Protein AF-A0A8K0IF76-F1 (afdb_monomer_lite)

Radius of gyration: 36.73 Å; chains: 1; bounding box: 97×86×96 Å

Organism: Cocos nucifera (NCBI:txid13894)

Structure (mmCIF, N/CA/C/O backbone):
data_AF-A0A8K0IF76-F1
#
_entry.id   AF-A0A8K0IF76-F1
#
loop_
_atom_site.group_PDB
_atom_site.id
_atom_site.type_symbol
_atom_site.label_atom_id
_atom_site.label_alt_id
_atom_site.label_comp_id
_atom_site.label_asym_id
_atom_site.label_entity_id
_atom_site.label_seq_id
_atom_site.pdbx_PDB_ins_code
_atom_site.Cartn_x
_atom_site.Cartn_y
_atom_site.Cartn_z
_atom_site.occupancy
_atom_site.B_iso_or_equiv
_atom_site.auth_seq_id
_atom_site.auth_comp_id
_atom_site.auth_asym_id
_atom_site.auth_atom_id
_atom_site.pdbx_PDB_model_num
ATOM 1 N N . MET A 1 1 ? -13.497 29.999 12.216 1.00 54.06 1 MET A N 1
ATOM 2 C CA . MET A 1 1 ? -12.362 29.932 11.268 1.00 54.06 1 MET A CA 1
ATOM 3 C C . MET A 1 1 ? -11.123 29.520 12.057 1.00 54.06 1 MET A C 1
ATOM 5 O O . MET A 1 1 ? -10.893 30.104 13.110 1.00 54.06 1 MET A O 1
ATOM 9 N N . ASP A 1 2 ? -10.396 28.483 11.635 1.00 77.94 2 ASP A N 1
ATOM 10 C CA . ASP A 1 2 ? -9.191 28.004 12.335 1.00 77.94 2 ASP A CA 1
ATOM 11 C C . ASP A 1 2 ? -8.154 29.134 12.509 1.00 77.94 2 ASP A C 1
ATOM 13 O O . ASP A 1 2 ? -7.920 29.926 11.598 1.00 77.94 2 ASP A O 1
ATOM 17 N N . ALA A 1 3 ? -7.542 29.223 13.692 1.00 75.44 3 ALA A N 1
ATOM 18 C CA . ALA A 1 3 ? -6.563 30.255 14.029 1.00 75.44 3 ALA A CA 1
ATOM 19 C C . ALA A 1 3 ? -5.291 30.176 13.168 1.00 75.44 3 ALA A C 1
ATOM 21 O O . ALA A 1 3 ? -4.654 31.207 12.942 1.00 75.44 3 ALA A O 1
ATOM 22 N N . ALA A 1 4 ? -4.931 28.985 12.671 1.00 67.38 4 ALA A N 1
ATOM 23 C CA . ALA A 1 4 ? -3.825 28.841 11.725 1.00 67.38 4 ALA A CA 1
ATOM 24 C C . ALA A 1 4 ? -4.218 29.421 10.362 1.00 67.38 4 ALA A C 1
ATOM 26 O O . ALA A 1 4 ? -3.561 30.353 9.908 1.00 67.38 4 ALA A O 1
ATOM 27 N N . LYS A 1 5 ? -5.379 29.031 9.818 1.00 69.19 5 LYS A N 1
ATOM 28 C CA . LYS A 1 5 ? -5.941 29.635 8.594 1.00 69.19 5 LYS A CA 1
ATOM 29 C C . LYS A 1 5 ? -6.115 31.154 8.696 1.00 69.19 5 LYS A C 1
ATOM 31 O O . LYS A 1 5 ? -5.898 31.875 7.730 1.00 69.19 5 LYS A O 1
ATOM 36 N N . MET A 1 6 ? -6.451 31.675 9.878 1.00 83.69 6 MET A N 1
ATOM 37 C CA . MET A 1 6 ? -6.514 33.123 10.111 1.00 83.69 6 MET A CA 1
ATOM 38 C C . MET A 1 6 ? -5.147 33.799 10.141 1.00 83.69 6 MET A C 1
ATOM 40 O O . MET A 1 6 ? -5.032 34.960 9.754 1.00 83.69 6 MET A O 1
ATOM 44 N N . THR A 1 7 ? -4.120 33.099 10.608 1.00 82.62 7 THR A N 1
ATOM 45 C CA . THR A 1 7 ? -2.745 33.602 10.614 1.00 82.62 7 THR A CA 1
ATOM 46 C C . THR A 1 7 ? -2.154 33.559 9.208 1.00 82.62 7 THR A C 1
ATOM 48 O O . THR A 1 7 ? -1.546 34.538 8.791 1.00 82.62 7 THR A O 1
ATOM 51 N N . GLU A 1 8 ? -2.413 32.494 8.450 1.00 82.25 8 GLU A N 1
ATOM 52 C CA . GLU A 1 8 ? -2.075 32.373 7.027 1.00 82.25 8 GLU A CA 1
ATOM 53 C C . GLU A 1 8 ? -2.768 33.451 6.196 1.00 82.25 8 GLU A C 1
ATOM 55 O O . GLU A 1 8 ? -2.099 34.159 5.449 1.00 82.25 8 GLU A O 1
ATOM 60 N N . LEU A 1 9 ? -4.072 33.676 6.400 1.00 83.56 9 LEU A N 1
ATOM 61 C CA . LEU A 1 9 ? -4.787 34.756 5.720 1.00 83.56 9 LEU A CA 1
ATOM 62 C C . LEU A 1 9 ? -4.212 36.130 6.086 1.00 83.56 9 LEU A C 1
ATOM 64 O O . LEU A 1 9 ? -4.034 36.971 5.210 1.00 83.56 9 LEU A O 1
ATOM 68 N N . LYS A 1 10 ? -3.877 36.372 7.361 1.00 86.81 10 LYS A N 1
ATOM 69 C CA . LYS A 1 10 ? -3.214 37.621 7.776 1.00 86.81 10 LYS A CA 1
ATOM 70 C C . LYS A 1 10 ? -1.850 37.783 7.108 1.00 86.81 10 LYS A C 1
ATOM 72 O O . LYS A 1 10 ? -1.533 38.882 6.662 1.00 86.81 10 LYS A O 1
ATOM 77 N N . LEU A 1 11 ? -1.061 36.713 7.020 1.00 88.88 11 LEU A N 1
ATOM 78 C CA . LEU A 1 11 ? 0.252 36.730 6.381 1.00 88.88 11 LEU A CA 1
ATOM 79 C C . LEU A 1 11 ? 0.128 37.018 4.880 1.00 88.88 11 LEU A C 1
ATOM 81 O O . LEU A 1 11 ? 0.846 37.867 4.359 1.00 88.88 11 LEU A O 1
ATOM 85 N N . PHE A 1 12 ? -0.824 36.367 4.215 1.00 89.69 12 PHE A N 1
ATOM 86 C CA . PHE A 1 12 ? -1.136 36.569 2.805 1.00 89.69 12 PHE A CA 1
ATOM 87 C C . PHE A 1 12 ? -1.618 37.999 2.523 1.00 89.69 12 PHE A C 1
ATOM 89 O O . PHE A 1 12 ? -1.134 38.650 1.599 1.00 89.69 12 PHE A O 1
ATOM 96 N N . VAL A 1 13 ? -2.497 38.550 3.367 1.00 89.19 13 VAL A N 1
ATOM 97 C CA . VAL A 1 13 ? -2.946 39.948 3.262 1.00 89.19 13 VAL A CA 1
ATOM 98 C C . VAL A 1 13 ? -1.778 40.923 3.453 1.00 89.19 13 VAL A C 1
ATOM 100 O O . VAL A 1 13 ? -1.664 41.897 2.711 1.00 89.19 13 VAL A O 1
ATOM 103 N N . GLU A 1 14 ? -0.873 40.668 4.402 1.00 88.62 14 GLU A N 1
ATOM 104 C CA . GLU A 1 14 ? 0.339 41.479 4.582 1.00 88.62 14 GLU A CA 1
ATOM 105 C C . GLU A 1 14 ? 1.314 41.357 3.397 1.00 88.62 14 GLU A C 1
ATOM 107 O O . GLU A 1 14 ? 1.950 42.343 3.022 1.00 88.62 14 GLU A O 1
ATOM 112 N N . GLN A 1 15 ? 1.405 40.190 2.756 1.00 87.12 15 GLN A N 1
ATOM 113 C CA . GLN A 1 15 ? 2.168 40.013 1.517 1.00 87.12 15 GLN A CA 1
ATOM 114 C C . GLN A 1 15 ? 1.550 40.790 0.352 1.00 87.12 15 GLN A C 1
ATOM 116 O O . GLN A 1 15 ? 2.279 41.502 -0.335 1.00 87.12 15 GLN A O 1
ATOM 121 N N . CYS A 1 16 ? 0.225 40.753 0.185 1.00 84.31 16 CYS A N 1
ATOM 122 C CA . CYS A 1 16 ? -0.479 41.540 -0.832 1.00 84.31 16 CYS A CA 1
ATOM 123 C C . CYS A 1 16 ? -0.278 43.053 -0.629 1.00 84.31 16 CYS A C 1
ATOM 125 O O . CYS A 1 16 ? -0.124 43.792 -1.599 1.00 84.31 16 CYS A O 1
ATOM 127 N N . LYS A 1 17 ? -0.218 43.527 0.626 1.00 83.25 17 LYS A N 1
ATOM 128 C CA . LYS A 1 17 ? 0.098 44.935 0.937 1.00 83.25 17 LYS A CA 1
ATOM 129 C C . LYS A 1 17 ? 1.538 45.312 0.590 1.00 83.25 17 LYS A C 1
ATOM 131 O O . LYS A 1 17 ? 1.776 46.423 0.125 1.00 83.25 17 LYS A O 1
ATOM 136 N N . LYS A 1 18 ? 2.500 44.419 0.846 1.00 86.50 18 LYS A N 1
ATOM 137 C CA . LYS A 1 18 ? 3.929 44.658 0.576 1.00 86.50 18 LYS A CA 1
ATOM 138 C C . LYS A 1 18 ? 4.272 44.544 -0.906 1.00 86.50 18 LYS A C 1
ATOM 140 O O . LYS A 1 18 ? 5.117 45.293 -1.384 1.00 86.50 18 LYS A O 1
ATOM 145 N N . ASN A 1 19 ? 3.633 43.619 -1.616 1.00 86.94 19 ASN A N 1
ATOM 146 C CA . ASN A 1 19 ? 3.817 43.406 -3.043 1.00 86.94 19 ASN A CA 1
ATOM 147 C C . ASN A 1 19 ? 2.466 43.146 -3.735 1.00 86.94 19 ASN A C 1
ATOM 149 O O . ASN A 1 19 ? 2.052 41.992 -3.872 1.00 86.94 19 ASN A O 1
ATOM 153 N N . PRO A 1 20 ? 1.797 44.201 -4.228 1.00 84.50 20 PRO A N 1
ATOM 154 C CA . PRO A 1 20 ? 0.520 44.061 -4.921 1.00 84.50 20 PRO A CA 1
ATOM 155 C C . PRO A 1 20 ? 0.587 43.245 -6.217 1.00 84.50 20 PRO A C 1
ATOM 157 O O . PRO A 1 20 ? -0.452 42.788 -6.678 1.00 84.50 20 PRO A O 1
ATOM 160 N N . ALA A 1 21 ? 1.781 43.017 -6.784 1.00 85.38 21 ALA A N 1
ATOM 161 C CA . ALA A 1 21 ? 1.943 42.188 -7.978 1.00 85.38 21 ALA A CA 1
ATOM 162 C C . ALA A 1 21 ? 1.603 40.715 -7.750 1.00 85.38 21 ALA A C 1
ATOM 164 O O . ALA A 1 21 ? 1.304 40.011 -8.706 1.00 85.38 21 ALA A O 1
ATOM 165 N N . VAL A 1 22 ? 1.560 40.257 -6.496 1.00 86.56 22 VAL A N 1
ATOM 166 C CA . VAL A 1 22 ? 1.066 38.914 -6.171 1.00 86.56 22 VAL A CA 1
ATOM 167 C C . VAL A 1 22 ? -0.372 38.730 -6.671 1.00 86.56 22 VAL A C 1
ATOM 169 O O . VAL A 1 22 ? -0.692 37.675 -7.193 1.00 86.56 22 VAL A O 1
ATOM 172 N N . LEU A 1 23 ? -1.208 39.778 -6.631 1.00 85.00 23 LEU A N 1
ATOM 173 C CA . LEU A 1 23 ? -2.593 39.744 -7.127 1.00 85.00 23 LEU A CA 1
ATOM 174 C C . LEU A 1 23 ? -2.712 39.656 -8.661 1.00 85.00 23 LEU A C 1
ATOM 176 O O . LEU A 1 23 ? -3.817 39.456 -9.166 1.00 85.00 23 LEU A O 1
ATOM 180 N N . SER A 1 24 ? -1.605 39.806 -9.400 1.00 84.31 24 SER A N 1
ATOM 181 C CA . SER A 1 24 ? -1.579 39.585 -10.853 1.00 84.31 24 SER A CA 1
ATOM 182 C C . SER A 1 24 ? -1.475 38.104 -11.230 1.00 84.31 24 SER A C 1
ATOM 184 O O . SER A 1 24 ? -1.733 37.764 -12.383 1.00 84.31 24 SER A O 1
ATOM 186 N N . ASP A 1 25 ? -1.149 37.233 -10.264 1.00 82.81 25 ASP A N 1
ATOM 187 C CA . ASP A 1 25 ? -1.083 35.784 -10.449 1.00 82.81 25 ASP A CA 1
ATOM 188 C C . ASP A 1 25 ? -2.488 35.212 -10.754 1.00 82.81 25 ASP A C 1
ATOM 190 O O . ASP A 1 25 ? -3.421 35.415 -9.964 1.00 82.81 25 ASP A O 1
ATOM 194 N N . PRO A 1 26 ? -2.669 34.501 -11.885 1.00 79.50 26 PRO A N 1
ATOM 195 C CA . PRO A 1 26 ? -3.964 33.947 -12.278 1.00 79.50 26 PRO A CA 1
ATOM 196 C C . PRO A 1 26 ? -4.582 32.990 -11.248 1.00 79.50 26 PRO A C 1
ATOM 198 O O . PRO A 1 26 ? -5.808 32.963 -11.112 1.00 79.50 26 PRO A O 1
ATOM 201 N N . SER A 1 27 ? -3.763 32.265 -10.474 1.00 82.06 27 SER A N 1
ATOM 202 C CA . SER A 1 27 ? -4.220 31.274 -9.483 1.00 82.06 27 SER A CA 1
ATOM 203 C C . SER A 1 27 ? -4.995 31.883 -8.306 1.00 82.06 27 SER A C 1
ATOM 205 O O . SER A 1 27 ? -5.753 31.188 -7.629 1.00 82.06 27 SER A O 1
ATOM 207 N N . ILE A 1 28 ? -4.854 33.194 -8.077 1.00 86.31 28 ILE A N 1
ATOM 208 C CA . ILE A 1 28 ? -5.555 33.939 -7.019 1.00 86.31 28 ILE A CA 1
ATOM 209 C C . ILE A 1 28 ? -6.473 35.037 -7.575 1.00 86.31 28 ILE A C 1
ATOM 211 O O . ILE A 1 28 ? -6.912 35.923 -6.835 1.00 86.31 28 ILE A O 1
ATOM 215 N N . SER A 1 29 ? -6.806 34.966 -8.868 1.00 80.75 29 SER A N 1
ATOM 216 C CA . SER A 1 29 ? -7.706 35.907 -9.552 1.00 80.75 29 SER A CA 1
ATOM 217 C C . SER A 1 29 ? -9.078 36.023 -8.874 1.00 80.75 29 SER A C 1
ATOM 219 O O . SER A 1 29 ? -9.586 37.131 -8.728 1.00 80.75 29 SER A O 1
ATOM 221 N N . PHE A 1 30 ? -9.619 34.929 -8.322 1.00 86.38 30 PHE A N 1
ATOM 222 C CA . PHE A 1 30 ? -10.870 34.940 -7.548 1.00 86.38 30 PHE A CA 1
ATOM 223 C C . PHE A 1 30 ? -10.834 35.906 -6.348 1.00 86.38 30 PHE A C 1
ATOM 225 O O . PHE A 1 30 ? -11.846 36.512 -5.994 1.00 86.38 30 PHE A O 1
ATOM 232 N N . PHE A 1 31 ? -9.670 36.071 -5.706 1.00 87.44 31 PHE A N 1
ATOM 233 C CA . PHE A 1 31 ? -9.511 36.962 -4.557 1.00 87.44 31 PHE A CA 1
ATOM 234 C C . PHE A 1 31 ? -9.418 38.426 -4.995 1.00 87.44 31 PHE A C 1
ATOM 236 O O . PHE A 1 31 ? -9.974 39.305 -4.335 1.00 87.44 31 PHE A O 1
ATOM 243 N N . ARG A 1 32 ? -8.772 38.691 -6.136 1.00 88.00 32 ARG A N 1
ATOM 244 C CA . ARG A 1 32 ? -8.772 40.009 -6.784 1.00 88.00 32 ARG A CA 1
ATOM 245 C C . ARG A 1 32 ? -10.193 40.418 -7.187 1.00 88.00 32 ARG A C 1
ATOM 247 O O . ARG A 1 32 ? -10.639 41.495 -6.797 1.00 88.00 32 ARG A O 1
ATOM 254 N N . ASP A 1 33 ? -10.922 39.530 -7.857 1.00 84.12 33 ASP A N 1
ATOM 255 C CA . ASP A 1 33 ? -12.303 39.755 -8.297 1.00 84.12 33 ASP A CA 1
ATOM 256 C C . ASP A 1 33 ? -13.246 39.980 -7.105 1.00 84.12 33 ASP A C 1
ATOM 258 O O . ASP A 1 33 ? -14.112 40.856 -7.136 1.00 84.12 33 ASP A O 1
ATOM 262 N N . TYR A 1 34 ? -13.034 39.250 -6.004 1.00 87.94 34 TYR A N 1
ATOM 263 C CA . TYR A 1 34 ? -13.737 39.484 -4.745 1.00 87.94 34 TYR A CA 1
ATOM 264 C C . TYR A 1 34 ? -13.476 40.894 -4.192 1.00 87.94 34 TYR A C 1
ATOM 266 O O . TYR A 1 34 ? -14.428 41.599 -3.853 1.00 87.94 34 TYR A O 1
ATOM 274 N N . LEU A 1 35 ? -12.221 41.352 -4.142 1.00 86.44 35 LEU A N 1
ATOM 275 C CA . LEU A 1 35 ? -11.884 42.703 -3.672 1.00 86.44 35 LEU A CA 1
ATOM 276 C C . LEU A 1 35 ? -12.510 43.794 -4.557 1.00 86.44 35 LEU A C 1
ATOM 278 O O . LEU A 1 35 ? -13.055 44.769 -4.035 1.00 86.44 35 LEU A O 1
ATOM 282 N N . GLU A 1 36 ? -12.491 43.619 -5.878 1.00 84.19 36 GLU A N 1
ATOM 283 C CA . GLU A 1 36 ? -13.147 44.532 -6.822 1.00 84.19 36 GLU A CA 1
ATOM 284 C C . GLU A 1 36 ? -14.673 44.527 -6.672 1.00 84.19 36 GLU A C 1
ATOM 286 O O . GLU A 1 36 ? -15.298 45.588 -6.722 1.00 84.19 36 GLU A O 1
ATOM 291 N N . SER A 1 37 ? -15.282 43.364 -6.406 1.00 81.56 37 SER A N 1
ATOM 292 C CA . SER A 1 37 ? -16.726 43.251 -6.148 1.00 81.56 37 SER A CA 1
ATOM 293 C C . SER A 1 37 ? -17.169 44.030 -4.904 1.00 81.56 37 SER A C 1
ATOM 295 O O . SER A 1 37 ? -18.289 44.537 -4.855 1.00 81.56 37 SER A O 1
ATOM 297 N N . LEU A 1 38 ? -16.264 44.191 -3.933 1.00 84.81 38 LEU A N 1
ATOM 298 C CA . LEU A 1 38 ? -16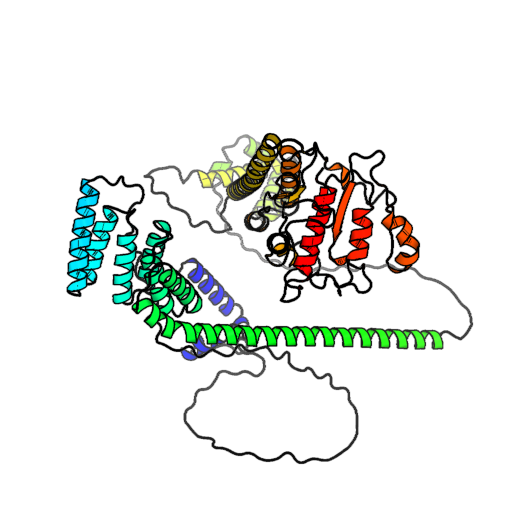.450 45.021 -2.743 1.00 84.81 38 LEU A CA 1
ATOM 299 C C . LEU A 1 38 ? -16.138 46.510 -2.988 1.00 84.81 38 LEU A C 1
ATOM 301 O O . LEU A 1 38 ? -16.197 47.315 -2.058 1.00 84.81 38 LEU A O 1
ATOM 305 N N . GLY A 1 39 ? -15.800 46.892 -4.223 1.00 82.12 39 GLY A N 1
ATOM 306 C CA . GLY A 1 39 ? -15.481 48.264 -4.618 1.00 82.12 39 GLY A CA 1
ATOM 307 C C . GLY A 1 39 ? -14.052 48.707 -4.287 1.00 82.12 39 GLY A C 1
ATOM 308 O O . GLY A 1 39 ? -13.774 49.910 -4.286 1.00 82.12 39 GLY A O 1
ATOM 309 N N . ALA A 1 40 ? -13.137 47.778 -3.985 1.00 81.31 40 ALA A N 1
ATOM 310 C CA . ALA A 1 40 ? -11.743 48.119 -3.717 1.00 81.31 40 ALA A CA 1
ATOM 311 C C . ALA A 1 40 ? -11.031 48.600 -4.994 1.00 81.31 40 ALA A C 1
ATOM 313 O O . ALA A 1 40 ? -11.170 48.016 -6.065 1.00 81.31 40 ALA A O 1
ATOM 314 N N . LYS A 1 41 ? -10.220 49.659 -4.876 1.00 84.06 41 LYS A N 1
ATOM 315 C CA . LYS A 1 41 ? -9.377 50.160 -5.974 1.00 84.06 41 LYS A CA 1
ATOM 316 C C . LYS A 1 41 ? -7.978 49.567 -5.861 1.00 84.06 41 LYS A C 1
ATOM 318 O O . LYS A 1 41 ? -7.223 49.946 -4.966 1.00 84.06 41 LYS A O 1
ATOM 323 N N . LEU A 1 42 ? -7.639 48.650 -6.763 1.00 83.50 42 LEU A N 1
ATOM 324 C CA . LEU A 1 42 ? -6.347 47.964 -6.771 1.00 83.50 42 LEU A CA 1
ATOM 325 C C . LEU A 1 42 ? -5.310 48.700 -7.645 1.00 83.50 42 LEU A C 1
ATOM 327 O O . LEU A 1 42 ? -5.679 49.306 -8.654 1.00 83.50 42 LEU A O 1
ATOM 331 N N . PRO A 1 43 ? -4.016 48.683 -7.271 1.00 81.62 43 PRO A N 1
ATOM 332 C CA . PRO A 1 43 ? -2.957 49.342 -8.033 1.00 81.62 43 PRO A CA 1
ATOM 333 C C . PRO A 1 43 ? -2.668 48.618 -9.364 1.00 81.62 43 PRO A C 1
ATOM 335 O O . PRO A 1 43 ? -2.857 47.408 -9.437 1.00 81.62 43 PRO A O 1
ATOM 338 N N . PRO A 1 44 ? -2.115 49.296 -10.393 1.00 79.75 44 PRO A N 1
ATOM 339 C CA . PRO A 1 44 ? -1.859 48.697 -11.712 1.00 79.75 44 PRO A CA 1
ATOM 340 C C . PRO A 1 44 ? -0.973 47.446 -11.692 1.00 79.75 44 PRO A C 1
ATOM 342 O O . PRO A 1 44 ? -1.111 46.579 -12.543 1.00 79.75 44 PRO A O 1
ATOM 345 N N . ALA A 1 45 ? -0.078 47.336 -10.706 1.00 80.12 45 ALA A N 1
ATOM 346 C CA . ALA A 1 45 ? 0.781 46.167 -10.535 1.00 80.12 45 ALA A CA 1
ATOM 347 C C . ALA A 1 45 ? -0.002 44.880 -10.218 1.00 80.12 45 ALA A C 1
ATOM 349 O O . ALA A 1 45 ? 0.532 43.802 -10.430 1.00 80.12 45 ALA A O 1
ATOM 350 N N . ALA A 1 46 ? -1.245 44.984 -9.733 1.00 79.06 46 ALA A N 1
ATOM 351 C CA . ALA A 1 46 ? -2.121 43.847 -9.448 1.00 79.06 46 ALA A CA 1
ATOM 352 C C . ALA A 1 46 ? -2.730 43.198 -10.708 1.00 79.06 46 ALA A C 1
ATOM 354 O O . ALA A 1 46 ? -3.477 42.232 -10.579 1.00 79.06 46 ALA A O 1
ATOM 355 N N . TYR A 1 47 ? -2.420 43.709 -11.905 1.00 80.88 47 TYR A N 1
ATOM 356 C CA . TYR A 1 47 ? -2.936 43.223 -13.185 1.00 80.88 47 TYR A CA 1
ATOM 357 C C . TYR A 1 47 ? -1.788 42.761 -14.085 1.00 80.88 47 TYR A C 1
ATOM 359 O O . TYR A 1 47 ? -0.707 43.360 -14.092 1.00 80.88 47 TYR A O 1
ATOM 367 N N . SER A 1 48 ? -2.023 41.709 -14.869 1.00 73.31 48 SER A N 1
ATOM 368 C CA . SER A 1 48 ? -1.067 41.266 -15.887 1.00 73.31 48 SER A CA 1
ATOM 369 C C . SER A 1 48 ? -1.001 42.273 -17.047 1.00 73.31 48 SER A C 1
ATOM 371 O O . SER A 1 48 ? -1.923 43.061 -17.260 1.00 73.31 48 SER A O 1
ATOM 373 N N . ARG A 1 49 ? 0.108 42.303 -17.806 1.00 58.00 49 ARG A N 1
ATOM 374 C CA . ARG A 1 49 ? 0.290 43.263 -18.918 1.00 58.00 49 ARG A CA 1
ATOM 375 C C . ARG A 1 49 ? -0.868 43.158 -19.924 1.00 58.00 49 ARG A C 1
ATOM 377 O O . ARG A 1 49 ? -0.935 42.190 -20.669 1.00 58.00 49 ARG A O 1
ATOM 384 N N . GLY A 1 50 ? -1.711 44.191 -19.977 1.00 57.06 50 GLY A N 1
ATOM 385 C CA . GLY A 1 50 ? -2.866 44.279 -20.881 1.00 57.06 50 GLY A CA 1
ATOM 386 C C . GLY A 1 50 ? -4.226 44.178 -20.183 1.00 57.06 50 GLY A C 1
ATOM 387 O O . GLY A 1 50 ? -5.233 44.524 -20.791 1.00 57.06 50 GLY A O 1
ATOM 388 N N . GLU A 1 51 ? -4.266 43.788 -18.908 1.00 56.25 51 GLU A N 1
ATOM 389 C CA . GLU A 1 51 ? -5.485 43.792 -18.097 1.00 56.25 51 GLU A CA 1
ATOM 390 C C . GLU A 1 51 ? -5.678 45.149 -17.400 1.00 56.25 51 GLU A C 1
ATOM 392 O O . GLU A 1 51 ? -4.726 45.827 -17.010 1.00 56.25 51 GLU A O 1
ATOM 397 N N . SER A 1 52 ? -6.928 45.588 -17.272 1.00 56.56 52 SER A N 1
ATOM 398 C CA . SER A 1 52 ? -7.313 46.822 -16.577 1.00 56.56 52 SER A CA 1
ATOM 399 C C . SER A 1 52 ? -8.569 46.577 -15.735 1.00 56.56 52 SER A C 1
ATOM 401 O O . SER A 1 52 ? -9.313 45.643 -16.043 1.00 56.56 52 SER A O 1
ATOM 403 N N . PRO A 1 53 ? -8.827 47.395 -14.691 1.00 56.16 53 PRO A N 1
ATOM 404 C CA . PRO A 1 53 ? -9.983 47.216 -13.817 1.00 56.16 53 PRO A CA 1
ATOM 405 C C . PRO A 1 53 ? -11.272 47.184 -14.643 1.00 56.16 53 PRO A C 1
ATOM 407 O O . PRO A 1 53 ? -11.509 48.096 -15.442 1.00 56.16 53 PRO A O 1
ATOM 410 N N . ARG A 1 54 ? -12.111 46.155 -14.467 1.00 54.97 54 ARG A N 1
ATOM 411 C CA . ARG A 1 54 ? -13.391 46.050 -15.185 1.00 54.97 54 ARG A CA 1
ATOM 412 C C . ARG A 1 54 ? -14.310 47.197 -14.757 1.00 54.97 54 ARG A C 1
ATOM 414 O O . ARG A 1 54 ? -14.955 47.142 -13.712 1.00 54.97 54 ARG A O 1
ATOM 421 N N . THR A 1 55 ? -14.409 48.242 -15.575 1.00 41.62 55 THR A N 1
ATOM 422 C CA . THR A 1 55 ? -15.433 49.279 -15.414 1.00 41.62 55 THR A CA 1
ATOM 423 C C . THR A 1 55 ? -16.788 48.679 -15.779 1.00 41.62 55 THR A C 1
ATOM 425 O O . THR A 1 55 ? -17.094 48.488 -16.954 1.00 41.62 55 THR A O 1
ATOM 428 N N . ARG A 1 56 ? -17.598 48.337 -14.772 1.00 32.59 56 ARG A N 1
ATOM 429 C CA . ARG A 1 56 ? -19.007 47.983 -14.968 1.00 32.59 56 ARG A CA 1
ATOM 430 C C . ARG A 1 56 ? -19.801 49.249 -15.285 1.00 32.59 56 ARG A C 1
ATOM 432 O O . ARG A 1 56 ? -20.180 49.961 -14.364 1.00 32.59 56 ARG A O 1
ATOM 439 N N . ASP A 1 57 ? -20.100 49.460 -16.561 1.00 29.94 57 ASP A N 1
ATOM 440 C CA . ASP A 1 57 ? -21.283 50.209 -16.982 1.00 29.94 57 ASP A CA 1
ATOM 441 C C . ASP A 1 57 ? -22.214 49.303 -17.800 1.00 29.94 57 ASP A C 1
ATOM 443 O O . ASP A 1 57 ? -21.809 48.314 -18.405 1.00 29.94 57 ASP A O 1
ATOM 447 N N . ALA A 1 58 ? -23.502 49.593 -17.671 1.00 31.62 58 ALA A N 1
ATOM 448 C CA . ALA A 1 58 ? -24.615 48.669 -17.806 1.00 31.62 58 ALA A CA 1
ATOM 449 C C . ALA A 1 58 ? -25.103 48.379 -19.243 1.00 31.62 58 ALA A C 1
ATOM 451 O O . ALA A 1 58 ? -24.937 49.193 -20.144 1.00 31.62 58 ALA A O 1
ATOM 452 N N . LYS A 1 59 ? -25.906 47.299 -19.320 1.00 28.41 59 LYS A N 1
ATOM 453 C CA . LYS A 1 59 ? -26.965 46.935 -20.294 1.00 28.41 59 LYS A CA 1
ATOM 454 C C . LYS A 1 59 ? -26.615 46.027 -21.487 1.00 28.41 59 LYS A C 1
ATOM 456 O O . LYS A 1 59 ? -25.780 46.338 -22.318 1.00 28.41 59 LYS A O 1
ATOM 461 N N . SER A 1 60 ? -27.398 44.938 -21.525 1.00 29.27 60 SER A N 1
ATOM 462 C CA . SER A 1 60 ? -27.957 44.153 -22.640 1.00 29.27 60 SER A CA 1
ATOM 463 C C . SER A 1 60 ? -27.496 44.449 -24.069 1.00 29.27 60 SER A C 1
ATOM 465 O O . SER A 1 60 ? -27.683 45.565 -24.530 1.00 29.27 60 SER A O 1
ATOM 467 N N . GLN A 1 61 ? -27.176 43.400 -24.838 1.00 24.97 61 GLN A N 1
ATOM 468 C CA . GLN A 1 61 ? -28.087 42.797 -25.835 1.00 24.97 61 GLN A CA 1
ATOM 469 C C . GLN A 1 61 ? -27.407 41.661 -26.626 1.00 24.97 61 GLN A C 1
ATOM 471 O O . GLN A 1 61 ? -26.251 41.778 -27.001 1.00 24.97 61 GLN A O 1
ATOM 476 N N . MET A 1 62 ? -28.183 40.589 -26.823 1.00 34.09 62 MET A N 1
ATOM 477 C CA . MET A 1 62 ? -28.365 39.751 -28.025 1.00 34.09 62 MET A CA 1
ATOM 478 C C . MET A 1 62 ? -27.258 39.670 -29.093 1.00 34.09 62 MET A C 1
ATOM 480 O O . MET A 1 62 ? -26.874 40.684 -29.660 1.00 34.09 62 MET A O 1
ATOM 484 N N . VAL A 1 63 ? -26.926 38.429 -29.463 1.00 27.38 63 VAL A N 1
ATOM 485 C CA . VAL A 1 63 ? -26.467 37.943 -30.786 1.00 27.38 63 VAL A CA 1
ATOM 486 C C . VAL A 1 63 ? -26.731 36.426 -30.741 1.00 27.38 63 VAL A C 1
ATOM 488 O O . VAL A 1 63 ? -26.200 35.771 -29.849 1.00 27.38 63 VAL A O 1
ATOM 491 N N . ASP A 1 64 ? -27.741 35.832 -31.384 1.00 26.61 64 ASP A N 1
ATOM 492 C CA . ASP A 1 64 ? -28.119 35.746 -32.808 1.00 26.61 64 ASP A CA 1
ATOM 493 C C . ASP A 1 64 ? -26.990 35.304 -33.751 1.00 26.61 64 ASP A C 1
ATOM 495 O O . ASP A 1 64 ? -25.892 35.859 -33.751 1.00 26.61 64 ASP A O 1
ATOM 499 N N . ASP A 1 65 ? -27.341 34.256 -34.501 1.00 32.66 65 ASP A N 1
ATOM 500 C CA . ASP A 1 65 ? -26.578 33.435 -35.437 1.00 32.66 65 ASP A CA 1
ATOM 501 C C . ASP A 1 65 ? -25.844 34.226 -36.528 1.00 32.66 65 ASP A C 1
ATOM 503 O O . ASP A 1 65 ? -26.328 35.271 -36.960 1.00 32.66 65 ASP A O 1
ATOM 507 N N . MET A 1 66 ? -24.745 33.660 -37.050 1.00 26.23 66 MET A N 1
ATOM 508 C CA . MET A 1 66 ? -24.534 33.479 -38.498 1.00 26.23 66 MET A CA 1
ATOM 509 C C . MET A 1 66 ? -23.220 32.739 -38.804 1.00 26.23 66 MET A C 1
ATOM 511 O O . MET A 1 66 ? -22.133 33.171 -38.420 1.00 26.23 66 MET A O 1
ATOM 515 N N . ASP A 1 67 ? -23.375 31.626 -39.523 1.00 32.66 67 ASP A N 1
ATOM 516 C CA . ASP A 1 67 ? -22.392 31.022 -40.425 1.00 32.66 67 ASP A CA 1
ATOM 517 C C . ASP A 1 67 ? -21.912 32.034 -41.485 1.00 32.66 67 ASP A C 1
ATOM 519 O O . ASP A 1 67 ? -22.708 32.866 -41.910 1.00 32.66 67 ASP A O 1
ATOM 523 N N . GLU A 1 68 ? -20.662 31.918 -41.957 1.00 29.44 68 GLU A N 1
ATOM 524 C CA . GLU A 1 68 ? -20.297 32.031 -43.387 1.00 29.44 68 GLU A CA 1
ATOM 525 C C . GLU A 1 68 ? -18.793 31.750 -43.619 1.00 29.44 68 GLU A C 1
ATOM 527 O O . GLU A 1 68 ? -17.906 32.471 -43.164 1.00 29.44 68 GLU A O 1
ATOM 532 N N . ASP A 1 69 ? -18.558 30.636 -44.312 1.00 28.94 69 ASP A N 1
ATOM 533 C CA . ASP A 1 69 ? -17.699 30.452 -45.485 1.00 28.94 69 ASP A CA 1
ATOM 534 C C . ASP A 1 69 ? -16.216 30.874 -45.480 1.00 28.94 69 ASP A C 1
ATOM 536 O O . ASP A 1 69 ? -15.805 32.032 -45.548 1.00 28.94 69 ASP A O 1
ATOM 540 N N . LEU A 1 70 ? -15.406 29.815 -45.540 1.00 30.30 70 LEU A N 1
ATOM 541 C CA . LEU A 1 70 ? -14.036 29.766 -46.024 1.00 30.30 70 LEU A CA 1
ATOM 542 C C . LEU A 1 70 ? -14.026 29.893 -47.551 1.00 30.30 70 LEU A C 1
ATOM 544 O O . LEU A 1 70 ? -14.575 29.028 -48.228 1.00 30.30 70 LEU A O 1
ATOM 548 N N . ASP A 1 71 ? -13.290 30.870 -48.076 1.00 29.58 71 ASP A N 1
ATOM 549 C CA . ASP A 1 71 ? -12.807 30.838 -49.456 1.00 29.58 71 ASP A CA 1
ATOM 550 C C . ASP A 1 71 ? -11.317 31.181 -49.541 1.00 29.58 71 ASP A C 1
ATOM 552 O O . ASP A 1 71 ? -10.748 31.908 -48.723 1.00 29.58 71 ASP A O 1
ATOM 556 N N . ALA A 1 72 ? -10.696 30.548 -50.530 1.00 32.47 72 ALA A N 1
ATOM 557 C CA . ALA A 1 72 ? -9.269 30.365 -50.714 1.00 32.47 72 ALA A CA 1
ATOM 558 C C . ALA A 1 72 ? -8.592 31.450 -51.579 1.00 32.47 72 ALA A C 1
ATOM 560 O O . ALA A 1 72 ? -9.241 32.232 -52.267 1.00 32.47 72 ALA A O 1
ATOM 561 N N . ASP A 1 73 ? -7.256 31.349 -51.584 1.00 27.73 73 ASP A N 1
ATOM 562 C CA . ASP A 1 73 ? -6.256 31.887 -52.523 1.00 27.73 73 ASP A CA 1
ATOM 563 C C . ASP A 1 73 ? -5.719 33.317 -52.295 1.00 27.73 73 ASP A C 1
ATOM 565 O O . ASP A 1 73 ? -6.402 34.312 -52.501 1.00 27.73 73 ASP A O 1
ATOM 569 N N . ASP A 1 74 ? -4.423 33.432 -51.955 1.00 24.47 74 ASP A N 1
ATOM 570 C CA . ASP A 1 74 ? -3.374 33.754 -52.946 1.00 24.47 74 ASP A CA 1
ATOM 571 C C . ASP A 1 74 ? -1.946 33.713 -52.340 1.00 24.47 74 ASP A C 1
ATOM 573 O O . ASP A 1 74 ? -1.687 34.009 -51.172 1.00 24.47 74 ASP A O 1
ATOM 577 N N . PHE A 1 75 ? -1.004 33.316 -53.190 1.00 28.91 75 PHE A N 1
ATOM 578 C CA . PHE A 1 75 ? 0.437 33.167 -53.022 1.00 28.91 75 PHE A CA 1
ATOM 579 C C . PHE A 1 75 ? 1.162 34.530 -52.922 1.00 28.91 75 PHE A C 1
ATOM 581 O O . PHE A 1 75 ? 0.939 35.414 -53.741 1.00 28.91 75 PHE A O 1
ATOM 588 N N . SER A 1 76 ? 2.171 34.670 -52.047 1.00 24.59 76 SER A N 1
ATOM 589 C CA . SER A 1 76 ? 3.555 35.031 -52.450 1.00 24.59 76 SER A CA 1
ATOM 590 C C . SER A 1 76 ? 4.487 35.431 -51.286 1.00 24.59 76 SER A C 1
ATOM 592 O O . SER A 1 76 ? 4.277 36.377 -50.540 1.00 24.59 76 SER A O 1
ATOM 594 N N . THR A 1 77 ? 5.596 34.691 -51.202 1.00 26.88 77 THR A N 1
ATOM 595 C CA . THR A 1 77 ? 6.975 35.099 -50.859 1.00 26.88 77 THR A CA 1
ATOM 596 C C . THR A 1 77 ? 7.230 36.336 -49.975 1.00 26.88 77 THR A C 1
ATOM 598 O O . THR A 1 77 ? 7.203 37.464 -50.460 1.00 26.88 77 THR A O 1
ATOM 601 N N . LYS A 1 78 ? 7.800 36.120 -48.781 1.00 26.58 78 LYS A N 1
ATOM 602 C CA . LYS A 1 78 ? 9.224 36.379 -48.446 1.00 26.58 78 LYS A CA 1
ATOM 603 C C . LYS A 1 78 ? 9.447 36.178 -46.949 1.00 26.58 78 LYS A C 1
ATOM 605 O O . LYS A 1 78 ? 8.688 36.664 -46.123 1.00 26.58 78 LYS A O 1
ATOM 610 N N . GLY A 1 79 ? 10.518 35.462 -46.621 1.00 28.30 79 GLY A N 1
ATOM 611 C CA . GLY A 1 79 ? 10.858 35.113 -45.253 1.00 28.30 79 GLY A CA 1
ATOM 612 C C . GLY A 1 79 ? 11.137 36.311 -44.350 1.00 28.30 79 GLY A C 1
ATOM 613 O O . GLY A 1 79 ? 11.858 37.237 -44.708 1.00 28.30 79 GLY A O 1
ATOM 614 N N . SER A 1 80 ? 10.673 36.192 -43.115 1.00 25.72 80 SER A N 1
ATOM 615 C CA . SER A 1 80 ? 11.547 36.323 -41.959 1.00 25.72 80 SER A CA 1
ATOM 616 C C . SER A 1 80 ? 11.065 35.312 -40.926 1.00 25.72 80 SER A C 1
ATOM 618 O O . SER A 1 80 ? 9.864 35.154 -40.735 1.00 25.72 80 SER A O 1
ATOM 620 N N . ALA A 1 81 ? 11.996 34.562 -40.342 1.00 31.12 81 ALA A N 1
ATOM 621 C CA . ALA A 1 81 ? 11.703 33.640 -39.260 1.00 31.12 81 ALA A CA 1
ATOM 622 C C . ALA A 1 81 ? 11.331 34.467 -38.023 1.00 31.12 81 ALA A C 1
ATOM 624 O O . ALA A 1 81 ? 12.202 34.895 -37.266 1.00 31.12 81 ALA A O 1
ATOM 625 N N . SER A 1 82 ? 10.041 34.747 -37.865 1.00 26.22 82 SER A N 1
ATOM 626 C CA . SER A 1 82 ? 9.461 35.154 -36.596 1.00 26.22 82 SER A CA 1
ATOM 627 C C . SER A 1 82 ? 9.372 33.914 -35.720 1.00 26.22 82 SER A C 1
ATOM 629 O O . SER A 1 82 ? 8.747 32.924 -36.086 1.00 26.22 82 SER A O 1
ATOM 631 N N . VAL A 1 83 ? 10.051 33.964 -34.579 1.00 28.39 83 VAL A N 1
ATOM 632 C CA . VAL A 1 83 ? 9.870 33.020 -33.481 1.00 28.39 83 VAL A CA 1
ATOM 633 C C . VAL A 1 83 ? 8.402 33.092 -33.071 1.00 28.39 83 VAL A C 1
ATOM 635 O O . VAL A 1 83 ? 7.974 34.076 -32.470 1.00 28.39 83 VAL A O 1
ATOM 638 N N . GLU A 1 84 ? 7.629 32.080 -33.444 1.00 27.53 84 GLU A N 1
ATOM 639 C CA . GLU A 1 84 ? 6.293 31.855 -32.914 1.00 27.53 84 GLU A CA 1
ATOM 640 C C . GLU A 1 84 ? 6.447 31.489 -31.433 1.00 27.53 84 GLU A C 1
ATOM 642 O O . GLU A 1 84 ? 6.834 30.380 -31.066 1.00 27.53 84 GLU A O 1
ATOM 647 N N . HIS A 1 85 ? 6.214 32.466 -30.558 1.00 33.94 85 HIS A N 1
ATOM 648 C CA . HIS A 1 85 ? 5.830 32.183 -29.182 1.00 33.94 85 HIS A CA 1
ATOM 649 C C . HIS A 1 85 ? 4.379 31.695 -29.216 1.00 33.94 85 HIS A C 1
ATOM 651 O O . HIS A 1 85 ? 3.455 32.479 -29.014 1.00 33.94 85 HIS A O 1
ATOM 657 N N . GLU A 1 86 ? 4.184 30.414 -29.524 1.00 39.16 86 GLU A N 1
ATOM 658 C CA . GLU A 1 86 ? 2.895 29.757 -29.310 1.00 39.16 86 GLU A CA 1
ATOM 659 C C . GLU A 1 86 ? 2.694 29.517 -27.813 1.00 39.16 86 GLU A C 1
ATOM 661 O O . GLU A 1 86 ? 3.582 29.019 -27.111 1.00 39.16 86 GLU A O 1
ATOM 666 N N . SER A 1 87 ? 1.528 29.950 -27.344 1.00 39.88 87 SER A N 1
ATOM 667 C CA . SER A 1 87 ? 1.055 29.915 -25.971 1.00 39.88 87 SER A CA 1
ATOM 668 C C . SER A 1 87 ? 1.115 28.510 -25.381 1.00 39.88 87 SER A C 1
ATOM 670 O O . SER A 1 87 ? 0.798 27.503 -26.012 1.00 39.88 87 SER A O 1
ATOM 672 N N . ASP A 1 88 ? 1.530 28.458 -24.122 1.00 43.47 88 ASP A N 1
ATOM 673 C CA . ASP A 1 88 ? 1.427 27.282 -23.276 1.00 43.47 88 ASP A CA 1
ATOM 674 C C . ASP A 1 88 ? -0.056 27.136 -22.895 1.00 43.47 88 ASP A C 1
ATOM 676 O O . ASP A 1 88 ? -0.463 27.583 -21.829 1.00 43.47 88 ASP A O 1
ATOM 680 N N . ASP A 1 89 ? -0.883 26.613 -23.807 1.00 48.84 89 ASP A N 1
ATOM 681 C CA . ASP A 1 89 ? -2.324 26.441 -23.582 1.00 48.84 89 ASP A CA 1
ATOM 682 C C . ASP A 1 89 ? -2.535 25.551 -22.350 1.00 48.84 89 ASP A C 1
ATOM 684 O O . ASP A 1 89 ? -2.341 24.329 -22.369 1.00 48.84 89 ASP A O 1
ATOM 688 N N . GLU A 1 90 ? -2.847 26.190 -21.225 1.00 58.97 90 GLU A N 1
ATOM 689 C CA . GLU A 1 90 ? -3.125 25.530 -19.964 1.00 58.97 90 GLU A CA 1
ATOM 690 C C . GLU A 1 90 ? -4.395 24.685 -20.118 1.00 58.97 90 GLU A C 1
ATOM 692 O O . GLU A 1 90 ? -5.380 25.126 -20.708 1.00 58.97 90 GLU A O 1
ATOM 697 N N . ILE A 1 91 ? -4.375 23.439 -19.630 1.00 61.31 91 ILE A N 1
ATOM 698 C CA . ILE A 1 91 ? -5.579 22.605 -19.646 1.00 61.31 91 ILE A CA 1
ATOM 699 C C . ILE A 1 91 ? -6.496 23.180 -18.570 1.00 61.31 91 ILE A C 1
ATOM 701 O O . ILE A 1 91 ? -6.328 22.877 -17.393 1.00 61.31 91 ILE A O 1
ATOM 705 N N . VAL A 1 92 ? -7.431 24.035 -18.975 1.00 63.38 92 VAL A N 1
ATOM 706 C CA . VAL A 1 92 ? -8.445 24.588 -18.079 1.00 63.38 92 VAL A CA 1
ATOM 707 C C . VAL A 1 92 ? -9.453 23.481 -17.764 1.00 63.38 92 VAL A C 1
ATOM 709 O O . VAL A 1 92 ? -10.130 22.954 -18.655 1.00 63.38 92 VAL A O 1
ATOM 712 N N . GLU A 1 93 ? -9.509 23.083 -16.494 1.00 65.50 93 GLU A N 1
ATOM 713 C CA . GLU A 1 93 ? -10.546 22.187 -15.982 1.00 65.50 93 GLU A CA 1
ATOM 714 C C . GLU A 1 93 ? -11.892 22.905 -16.037 1.00 65.50 93 GLU A C 1
ATOM 716 O O . GLU A 1 93 ? -12.058 23.983 -15.477 1.00 65.50 93 GLU A O 1
ATOM 721 N N . SER A 1 94 ? -12.825 22.352 -16.808 1.00 70.25 94 SER A N 1
ATOM 722 C CA . SER A 1 94 ? -14.174 22.882 -16.938 1.00 70.25 94 SER A CA 1
ATOM 723 C C . SER A 1 94 ? -14.965 22.477 -15.709 1.00 70.25 94 SER A C 1
ATOM 725 O O . SER A 1 94 ? -14.959 21.297 -15.361 1.00 70.25 94 SER A O 1
ATOM 727 N N . ASP A 1 95 ? -15.698 23.411 -15.115 1.00 71.38 95 ASP A N 1
ATOM 728 C CA . ASP A 1 95 ? -16.599 23.095 -14.012 1.00 71.38 95 ASP A CA 1
ATOM 729 C C . ASP A 1 95 ? -17.576 21.975 -14.418 1.00 71.38 95 ASP A C 1
ATOM 731 O O . ASP A 1 95 ? -18.220 22.030 -15.470 1.00 71.38 95 ASP A O 1
ATOM 735 N N . ILE A 1 96 ? -17.659 20.926 -13.595 1.00 81.81 96 ILE A N 1
ATOM 736 C CA . ILE A 1 96 ? -18.603 19.823 -13.795 1.00 81.81 96 ILE A CA 1
ATOM 737 C C . ILE A 1 96 ? -19.953 20.233 -13.215 1.00 81.81 96 ILE A C 1
ATOM 739 O O . ILE A 1 96 ? -20.064 20.528 -12.025 1.00 81.81 96 ILE A O 1
ATOM 743 N N . GLU A 1 97 ? -21.004 20.162 -14.024 1.00 82.25 97 GLU A N 1
ATOM 744 C CA . GLU A 1 97 ? -22.374 20.326 -13.542 1.00 82.25 97 GLU A CA 1
ATOM 745 C C . GLU A 1 97 ? -22.872 19.036 -12.870 1.00 82.25 97 GLU A C 1
ATOM 747 O O . GLU A 1 97 ? -23.228 18.044 -13.522 1.00 82.25 97 GLU A O 1
ATOM 752 N N . LEU A 1 98 ? -22.889 19.052 -11.538 1.00 86.31 98 LEU A N 1
ATOM 753 C CA . LEU A 1 98 ? -23.413 17.972 -10.702 1.00 86.31 98 LEU A CA 1
ATOM 754 C C . LEU A 1 98 ? -24.885 18.231 -10.355 1.00 86.31 98 LEU A C 1
ATOM 756 O O . LEU A 1 98 ? -25.311 19.367 -10.166 1.00 86.31 98 LEU A O 1
ATOM 760 N N . GLU A 1 99 ? -25.675 17.166 -10.298 1.00 80.69 99 GLU A N 1
ATOM 761 C CA . GLU A 1 99 ? -27.115 17.209 -10.049 1.00 80.69 99 GLU A CA 1
ATOM 762 C C . GLU A 1 99 ? -27.445 17.130 -8.552 1.00 80.69 99 GLU A C 1
ATOM 764 O O . GLU A 1 99 ? -26.770 16.456 -7.779 1.00 80.69 99 GLU A O 1
ATOM 769 N N . GLY A 1 100 ? -28.553 17.746 -8.142 1.00 75.06 100 GLY A N 1
ATOM 770 C CA . GLY A 1 100 ? -29.081 17.635 -6.780 1.00 75.06 100 GLY A CA 1
ATOM 771 C C . GLY A 1 100 ? -28.649 18.761 -5.840 1.00 75.06 100 GLY A C 1
ATOM 772 O O . GLY A 1 100 ? -27.608 19.389 -5.999 1.00 75.06 100 GLY A O 1
ATOM 773 N N . GLU A 1 101 ? -29.498 19.034 -4.850 1.00 79.50 101 GLU A N 1
ATOM 774 C CA . GLU A 1 101 ? -29.242 20.058 -3.837 1.00 79.50 101 GLU A CA 1
ATOM 775 C C . GLU A 1 101 ? -28.263 19.532 -2.783 1.00 79.50 101 GLU A C 1
ATOM 777 O O . GLU A 1 101 ? -28.524 18.517 -2.128 1.00 79.50 101 GLU A O 1
ATOM 782 N N . THR A 1 102 ? -27.155 20.245 -2.593 1.00 89.69 102 THR A N 1
ATOM 783 C CA . THR A 1 102 ? -26.269 20.060 -1.444 1.00 89.69 102 THR A CA 1
ATOM 784 C C . THR A 1 102 ? -26.755 20.897 -0.262 1.00 89.69 102 THR A C 1
ATOM 786 O O . THR A 1 102 ? -27.497 21.872 -0.393 1.00 89.69 102 THR A O 1
ATOM 789 N N . VAL A 1 103 ? -26.367 20.479 0.933 1.00 93.12 103 VAL A N 1
ATOM 790 C CA . VAL A 1 103 ? -26.670 21.125 2.202 1.00 93.12 103 VAL A CA 1
ATOM 791 C C . VAL A 1 103 ? -25.390 21.757 2.716 1.00 93.12 103 VAL A C 1
ATOM 793 O O . VAL A 1 103 ? -24.339 21.115 2.746 1.00 93.12 103 VAL A O 1
ATOM 796 N N . GLU A 1 104 ? -25.496 23.004 3.164 1.00 90.81 104 GLU A N 1
ATOM 797 C CA . GLU A 1 104 ? -24.381 23.694 3.801 1.00 90.81 104 GLU A CA 1
ATOM 798 C C . GLU A 1 104 ? -23.886 22.921 5.037 1.00 90.81 104 GLU A C 1
ATOM 800 O O . GLU A 1 104 ? -24.701 22.451 5.841 1.00 90.81 104 GLU A O 1
ATOM 805 N N . PRO A 1 105 ? -22.564 22.794 5.233 1.00 92.31 105 PRO A N 1
ATOM 806 C CA . PRO A 1 105 ? -22.024 22.102 6.393 1.00 92.31 105 PRO A CA 1
ATOM 807 C C . PRO A 1 105 ? -22.454 22.780 7.703 1.00 92.31 105 PRO A C 1
ATOM 809 O O . PRO A 1 105 ? -22.249 23.984 7.886 1.00 92.31 105 PRO A O 1
ATOM 812 N N . ASP A 1 106 ? -22.988 22.013 8.661 1.00 93.69 106 ASP A N 1
ATOM 813 C CA . ASP A 1 106 ? -23.272 22.549 9.993 1.00 93.69 106 ASP A CA 1
ATOM 814 C C . ASP A 1 106 ? -21.971 22.878 10.739 1.00 93.69 106 ASP A C 1
ATOM 816 O O . ASP A 1 106 ? -20.993 22.124 10.716 1.00 93.69 106 ASP A O 1
ATOM 820 N N . ASN A 1 107 ? -21.971 24.031 11.410 1.00 90.94 107 ASN A N 1
ATOM 821 C CA . ASN A 1 107 ? -20.825 24.573 12.146 1.00 90.94 107 ASN A CA 1
ATOM 822 C C . ASN A 1 107 ? -21.079 24.620 13.663 1.00 90.94 107 ASN A C 1
ATOM 824 O O . ASN A 1 107 ? -20.448 25.402 14.379 1.00 90.94 107 ASN A O 1
ATOM 828 N N . ASP A 1 108 ? -22.008 23.796 14.151 1.00 87.44 108 ASP A N 1
ATOM 829 C CA . ASP A 1 108 ? -22.322 23.691 15.573 1.00 87.44 108 ASP A CA 1
ATOM 830 C C . ASP A 1 108 ? -21.136 23.094 16.361 1.00 87.44 108 ASP A C 1
ATOM 832 O O . ASP A 1 108 ? -20.359 22.295 15.817 1.00 87.44 108 ASP A O 1
ATOM 836 N N . PRO A 1 109 ? -20.978 23.443 17.654 1.00 88.81 109 PRO A N 1
ATOM 837 C CA . PRO A 1 109 ? -20.021 22.776 18.528 1.00 88.81 109 PRO A CA 1
ATOM 838 C C . PRO A 1 109 ? -20.217 21.250 18.515 1.00 88.81 109 PRO A C 1
ATOM 840 O O . PRO A 1 109 ? -21.360 20.793 18.453 1.00 88.81 109 PRO A O 1
ATOM 843 N N . PRO A 1 110 ? -19.137 20.449 18.613 1.00 88.88 110 PRO A N 1
ATOM 844 C CA . PRO A 1 110 ? -19.256 18.997 18.661 1.00 88.88 110 PRO A CA 1
ATOM 845 C C . PRO A 1 110 ? -20.218 18.536 19.761 1.00 88.88 110 PRO A C 1
ATOM 847 O O . PRO A 1 110 ? -20.131 18.986 20.908 1.00 88.88 110 PRO A O 1
ATOM 850 N N . GLN A 1 111 ? -21.127 17.630 19.407 1.00 92.31 111 GLN A N 1
ATOM 851 C CA . GLN A 1 111 ? -22.087 17.059 20.340 1.00 92.31 111 GLN A CA 1
ATOM 852 C C . GLN A 1 111 ? -21.398 16.199 21.412 1.00 92.31 111 GLN A C 1
ATOM 854 O O . GLN A 1 111 ? -20.277 15.721 21.237 1.00 92.31 111 GLN A O 1
ATOM 859 N N . LYS A 1 112 ? -22.071 15.982 22.547 1.00 94.94 112 LYS A N 1
ATOM 860 C CA . LYS A 1 112 ? -21.537 15.147 23.633 1.00 94.94 112 LYS A CA 1
ATOM 861 C C . LYS A 1 112 ? -21.467 13.681 23.187 1.00 94.94 112 LYS A C 1
ATOM 863 O O . LYS A 1 112 ? -22.474 13.128 22.739 1.00 94.94 112 LYS A O 1
ATOM 868 N N . MET A 1 113 ? -20.297 13.059 23.347 1.00 93.44 113 MET A N 1
ATOM 869 C CA . MET A 1 113 ? -20.013 11.705 22.847 1.00 93.44 113 MET A CA 1
ATOM 870 C C . MET A 1 113 ? -19.917 10.626 23.932 1.00 93.44 113 MET A C 1
ATOM 872 O O . MET A 1 113 ? -19.693 9.478 23.584 1.00 93.44 113 MET A O 1
ATOM 876 N N . GLY A 1 114 ? -20.107 10.951 25.215 1.00 90.69 114 GLY A N 1
ATOM 877 C CA . GLY A 1 114 ? -19.863 9.997 26.308 1.00 90.69 114 GLY A CA 1
ATOM 878 C C . GLY A 1 114 ? -18.377 9.742 26.562 1.00 90.69 114 GLY A C 1
ATOM 879 O O . GLY A 1 114 ? -17.523 10.192 25.800 1.00 90.69 114 GLY A O 1
ATOM 880 N N . ASP A 1 115 ? -18.075 9.078 27.676 1.00 90.88 115 ASP A N 1
ATOM 881 C CA . ASP A 1 115 ? -16.715 8.672 28.045 1.00 90.88 115 ASP A CA 1
ATOM 882 C C . ASP A 1 115 ? -16.594 7.146 27.899 1.00 90.88 115 ASP A C 1
ATOM 884 O O . ASP A 1 115 ? -17.142 6.421 28.730 1.00 90.88 115 ASP A O 1
ATOM 888 N N . PRO A 1 116 ? -15.882 6.643 26.872 1.00 87.88 116 PRO A N 1
ATOM 889 C CA . PRO A 1 116 ? -15.740 5.208 26.616 1.00 87.88 116 PRO A CA 1
ATOM 890 C C . PRO A 1 116 ? -15.131 4.401 27.773 1.00 87.88 116 PRO A C 1
ATOM 892 O O . PRO A 1 116 ? -15.214 3.177 27.757 1.00 87.88 116 PRO A O 1
ATOM 895 N N . SER A 1 117 ? -14.501 5.057 28.756 1.00 89.12 117 SER A N 1
ATOM 896 C CA . SER A 1 117 ? -13.891 4.397 29.917 1.00 89.12 117 SER A CA 1
ATOM 897 C C . SER A 1 117 ? -14.867 4.098 31.062 1.00 89.12 117 SER A C 1
ATOM 899 O O . SER A 1 117 ? -14.492 3.406 32.010 1.00 89.12 117 SER A O 1
ATOM 901 N N . ILE A 1 118 ? -16.109 4.589 30.988 1.00 87.75 118 ILE A N 1
ATOM 902 C CA . ILE A 1 118 ? -17.135 4.328 32.004 1.00 87.75 118 ILE A CA 1
ATOM 903 C C . ILE A 1 118 ? -17.511 2.841 32.004 1.00 87.75 118 ILE A C 1
ATOM 905 O O . ILE A 1 118 ? -17.893 2.276 30.978 1.00 87.75 118 ILE A O 1
ATOM 909 N N . GLU A 1 119 ? -17.458 2.216 33.182 1.00 85.94 119 GLU A N 1
ATOM 910 C CA . GLU A 1 119 ? -17.950 0.854 33.381 1.00 85.94 119 GLU A CA 1
ATOM 911 C C . GLU A 1 119 ? -19.485 0.832 33.306 1.00 85.94 119 GLU A C 1
ATOM 913 O O . GLU A 1 119 ? -20.179 1.472 34.099 1.00 85.94 119 GLU A O 1
ATOM 918 N N . VAL A 1 120 ? -20.024 0.101 32.330 1.00 90.06 120 VAL A N 1
ATOM 919 C CA . VAL A 1 120 ? -21.470 0.016 32.097 1.00 90.06 120 VAL A CA 1
ATOM 920 C C . VAL A 1 120 ? -22.063 -1.081 32.980 1.00 90.06 120 VAL A C 1
ATOM 922 O O . VAL A 1 120 ? -21.997 -2.266 32.648 1.00 90.06 120 VAL A O 1
ATOM 925 N N . THR A 1 121 ? -22.655 -0.682 34.106 1.00 92.88 121 THR A N 1
ATOM 926 C CA . THR A 1 121 ? -23.413 -1.583 34.987 1.00 92.88 121 THR A CA 1
ATOM 927 C C . THR A 1 121 ? -24.736 -2.013 34.347 1.00 92.88 121 THR A C 1
ATOM 929 O O . THR A 1 121 ? -25.215 -1.391 33.396 1.00 92.88 121 THR A O 1
ATOM 932 N N . GLU A 1 122 ? -25.356 -3.071 34.877 1.00 92.69 122 GLU A N 1
ATOM 933 C CA . GLU A 1 122 ? -26.684 -3.526 34.437 1.00 92.69 122 GLU A CA 1
ATOM 934 C C . GLU A 1 122 ? -27.735 -2.411 34.585 1.00 92.69 122 GLU A C 1
ATOM 936 O O . GLU A 1 122 ? -28.439 -2.100 33.629 1.00 92.69 122 GLU A O 1
ATOM 941 N N . GLU A 1 123 ? -27.724 -1.695 35.714 1.00 93.56 123 GLU A N 1
ATOM 942 C CA . GLU A 1 123 ? -28.586 -0.530 35.957 1.00 93.56 123 GLU A CA 1
ATOM 943 C C . GLU A 1 123 ? -28.370 0.590 34.921 1.00 93.56 123 GLU A C 1
ATOM 945 O O . GLU A 1 123 ? -29.333 1.142 34.388 1.00 93.56 123 GLU A O 1
ATOM 950 N N . SER A 1 124 ? -27.112 0.911 34.584 1.00 92.44 124 SER A N 1
ATOM 951 C CA . SER A 1 124 ? -26.795 1.930 33.569 1.00 92.44 124 SER A CA 1
ATOM 952 C C . SER A 1 124 ? -27.226 1.491 32.169 1.00 92.44 124 SER A C 1
ATOM 954 O O . SER A 1 124 ? -27.675 2.300 31.351 1.00 92.44 124 SER A O 1
ATOM 956 N N . ARG A 1 125 ? -27.125 0.190 31.878 1.00 93.06 125 ARG A N 1
ATOM 957 C CA . ARG A 1 125 ? -27.572 -0.393 30.612 1.00 93.06 125 ARG A CA 1
ATOM 958 C C . ARG A 1 125 ? -29.088 -0.304 30.463 1.00 93.06 125 ARG A C 1
ATOM 960 O O . ARG A 1 125 ? -29.544 0.072 29.381 1.00 93.06 125 ARG A O 1
ATOM 967 N N . ASP A 1 126 ? -29.834 -0.600 31.522 1.00 95.06 126 ASP A N 1
ATOM 968 C CA . ASP A 1 126 ? -31.296 -0.516 31.545 1.00 95.06 126 ASP A CA 1
ATOM 969 C C . ASP A 1 126 ? -31.769 0.934 31.411 1.00 95.06 126 ASP A C 1
ATOM 971 O O . ASP A 1 126 ? -32.587 1.233 30.539 1.00 95.06 126 ASP A O 1
ATOM 975 N N . ALA A 1 127 ? -31.168 1.860 32.165 1.00 95.62 127 ALA A N 1
ATOM 976 C CA . ALA A 1 127 ? -31.446 3.292 32.041 1.00 95.62 127 ALA A CA 1
ATOM 977 C C . ALA A 1 127 ? -31.125 3.823 30.629 1.00 95.62 127 ALA A C 1
ATOM 979 O O . ALA A 1 127 ? -31.898 4.588 30.050 1.00 95.62 127 ALA A O 1
ATOM 980 N N . SER A 1 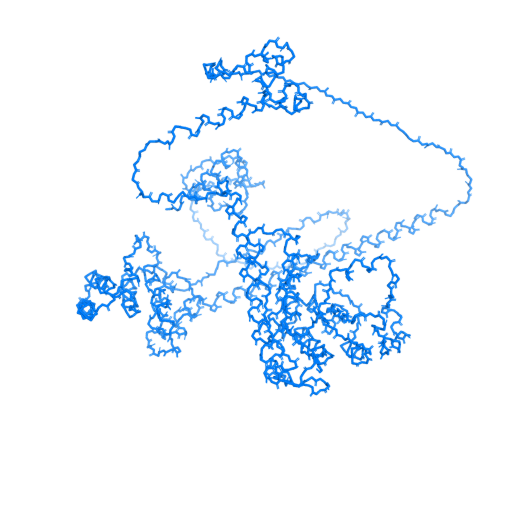128 ? -30.023 3.365 30.022 1.00 96.56 128 SER A N 1
ATOM 981 C CA . SER A 1 128 ? -29.676 3.690 28.633 1.00 96.56 128 SER A CA 1
ATOM 982 C C . SER A 1 128 ? -30.717 3.163 27.633 1.00 96.56 128 SER A C 1
ATOM 984 O O . SER A 1 128 ? -31.071 3.867 26.683 1.00 96.56 128 SER A O 1
ATOM 986 N N . GLN A 1 129 ? -31.247 1.946 27.829 1.00 96.25 129 GLN A N 1
ATOM 987 C CA . GLN A 1 129 ? -32.329 1.426 26.982 1.00 96.25 129 GLN A CA 1
ATOM 988 C C . GLN A 1 129 ? -33.638 2.198 27.173 1.00 96.25 129 GLN A C 1
ATOM 990 O O . GLN A 1 129 ? -34.330 2.446 26.185 1.00 96.25 129 GLN A O 1
ATOM 995 N N . GLU A 1 130 ? -33.966 2.614 28.396 1.00 97.38 130 GLU A N 1
ATOM 996 C CA . GLU A 1 130 ? -35.145 3.442 28.664 1.00 97.38 130 GLU A CA 1
ATOM 997 C C . GLU A 1 130 ? -35.036 4.806 27.963 1.00 97.38 130 GLU A C 1
ATOM 999 O O . GLU A 1 130 ? -35.956 5.212 27.250 1.00 97.38 130 GLU A O 1
ATOM 1004 N N . ALA A 1 131 ? -33.885 5.477 28.083 1.00 97.81 131 ALA A N 1
ATOM 1005 C CA . ALA A 1 131 ? -33.610 6.739 27.396 1.00 97.81 131 ALA A CA 1
ATOM 1006 C C . ALA A 1 131 ? -33.695 6.585 25.866 1.00 97.81 131 ALA A C 1
ATOM 1008 O O . ALA A 1 131 ? -34.308 7.405 25.182 1.00 97.81 131 ALA A O 1
ATOM 1009 N N . LYS A 1 132 ? -33.181 5.479 25.309 1.00 97.38 132 LYS A N 1
ATOM 1010 C CA . LYS A 1 132 ? -33.369 5.151 23.887 1.00 97.38 132 LYS A CA 1
ATOM 1011 C C . LYS A 1 132 ? -34.846 4.972 23.522 1.00 97.38 132 LYS A C 1
ATOM 1013 O O . LYS A 1 132 ? -35.257 5.421 22.455 1.00 97.38 132 LYS A O 1
ATOM 1018 N N . GLY A 1 133 ? -35.634 4.314 24.372 1.00 97.62 133 GLY A N 1
ATOM 1019 C CA . GLY A 1 133 ? -37.076 4.146 24.174 1.00 97.62 133 GLY A CA 1
ATOM 1020 C C . GLY A 1 133 ? -37.788 5.493 24.040 1.00 97.62 133 GLY A C 1
ATOM 1021 O O . GLY A 1 133 ? -38.473 5.720 23.042 1.00 97.62 133 GLY A O 1
ATOM 1022 N N . LYS A 1 134 ? -37.519 6.418 24.971 1.00 97.81 134 LYS A N 1
ATOM 1023 C CA . LYS A 1 134 ? -38.031 7.801 24.937 1.00 97.81 134 LYS A CA 1
ATOM 1024 C C . LYS A 1 134 ? -37.595 8.544 23.676 1.00 97.81 134 LYS A C 1
ATOM 1026 O O . LYS A 1 134 ? -38.396 9.230 23.048 1.00 97.81 134 LYS A O 1
ATOM 1031 N N . ALA A 1 135 ? -36.347 8.361 23.246 1.00 97.88 135 ALA A N 1
ATOM 1032 C CA . ALA A 1 135 ? -35.880 8.957 22.001 1.00 97.88 135 ALA A CA 1
ATOM 1033 C C . ALA A 1 135 ? -36.629 8.435 20.768 1.00 97.88 135 ALA A C 1
ATOM 1035 O O . ALA A 1 135 ? -36.939 9.212 19.872 1.00 97.88 135 ALA A O 1
ATOM 1036 N N . ILE A 1 136 ? -36.923 7.134 20.697 1.00 97.31 136 ILE A N 1
ATOM 1037 C CA . ILE A 1 136 ? -37.676 6.550 19.577 1.00 97.31 136 ILE A CA 1
ATOM 1038 C C . ILE A 1 136 ? -39.104 7.111 19.535 1.00 97.31 136 ILE A C 1
ATOM 1040 O O . ILE A 1 136 ? -39.592 7.436 18.451 1.00 97.31 136 ILE A O 1
ATOM 1044 N N . GLU A 1 137 ? -39.742 7.275 20.694 1.00 97.56 137 GLU A N 1
ATOM 1045 C CA . GLU A 1 137 ? -41.052 7.922 20.812 1.00 97.56 137 GLU A CA 1
ATOM 1046 C C . GLU A 1 137 ? -40.992 9.374 20.314 1.00 97.56 137 GLU A C 1
ATOM 1048 O O . GLU A 1 137 ? -41.721 9.728 19.385 1.00 97.56 137 GLU A O 1
ATOM 1053 N N . ALA A 1 138 ? -40.028 10.169 20.792 1.00 97.75 138 ALA A N 1
ATOM 1054 C CA . ALA A 1 138 ? -39.809 11.541 20.332 1.00 97.75 138 ALA A CA 1
ATOM 1055 C C . ALA A 1 138 ? -39.539 11.629 18.813 1.00 97.75 138 ALA A C 1
ATOM 1057 O O . ALA A 1 138 ? -40.065 12.516 18.138 1.00 97.75 138 ALA A O 1
ATOM 1058 N N . ILE A 1 139 ? -38.788 10.679 18.233 1.00 97.00 139 ILE A N 1
ATOM 1059 C CA . ILE A 1 139 ? -38.579 10.586 16.774 1.00 97.00 139 ILE A CA 1
ATOM 1060 C C . ILE A 1 139 ? -39.904 10.343 16.045 1.00 97.00 139 ILE A C 1
ATOM 1062 O O . ILE A 1 139 ? -40.123 10.932 14.984 1.00 97.00 139 ILE A O 1
ATOM 1066 N N . SER A 1 140 ? -40.768 9.474 16.579 1.00 96.00 140 SER A N 1
ATOM 1067 C CA . SER A 1 140 ? -42.069 9.158 15.977 1.00 96.00 140 SER A CA 1
ATOM 1068 C C . SER A 1 140 ? -43.051 10.332 16.042 1.00 96.00 140 SER A C 1
ATOM 1070 O O . SER A 1 140 ? -43.826 10.533 15.109 1.00 96.00 140 SER A O 1
ATOM 1072 N N . GLU A 1 141 ? -42.949 11.157 17.086 1.00 96.38 141 GLU A N 1
ATOM 1073 C CA . GLU A 1 141 ? -43.714 12.397 17.252 1.00 96.38 141 GLU A CA 1
ATOM 1074 C C . GLU A 1 141 ? -43.120 13.585 16.473 1.00 96.38 141 GLU A C 1
ATOM 1076 O O . GLU A 1 141 ? -43.710 14.663 16.433 1.00 96.38 141 GLU A O 1
ATOM 1081 N N . GLY A 1 142 ? -41.948 13.411 15.850 1.00 94.81 142 GLY A N 1
ATOM 1082 C CA . GLY A 1 142 ? -41.249 14.462 15.107 1.00 94.81 142 GLY A CA 1
ATOM 1083 C C . GLY A 1 142 ? -40.512 15.484 15.981 1.00 94.81 142 GLY A C 1
ATOM 1084 O O . GLY A 1 142 ? -40.035 16.494 15.464 1.00 94.81 142 GLY A O 1
ATOM 1085 N N . LYS A 1 143 ? -40.372 15.233 17.285 1.00 97.56 143 LYS A N 1
ATOM 1086 C CA . LYS A 1 143 ? -39.657 16.091 18.240 1.00 97.56 143 LYS A CA 1
ATOM 1087 C C . LYS A 1 143 ? -38.156 15.787 18.209 1.00 97.56 143 LYS A C 1
ATOM 1089 O O . LYS A 1 143 ? -37.615 15.089 19.064 1.00 97.56 143 LYS A O 1
ATOM 1094 N N . LEU A 1 144 ? -37.480 16.272 17.166 1.00 96.88 144 LEU A N 1
ATOM 1095 C CA . LEU A 1 144 ? -36.090 15.896 16.869 1.00 96.88 144 LEU A CA 1
ATOM 1096 C C . LEU A 1 144 ? -35.077 16.393 17.917 1.00 96.88 144 LEU A C 1
ATOM 1098 O O . LEU A 1 144 ? -34.128 15.670 18.215 1.00 96.88 144 LEU A O 1
ATOM 1102 N N . ASP A 1 145 ? -35.286 17.574 18.503 1.00 96.88 145 ASP A N 1
ATOM 1103 C CA . ASP A 1 145 ? -34.407 18.098 19.559 1.00 96.88 145 ASP A CA 1
ATOM 1104 C C . ASP A 1 145 ? -34.506 17.258 20.845 1.00 96.88 145 ASP A C 1
ATOM 1106 O O . ASP A 1 145 ? -33.484 16.813 21.368 1.00 96.88 145 ASP A O 1
ATOM 1110 N N . GLU A 1 146 ? -35.726 16.931 21.293 1.00 97.25 146 GLU A N 1
ATOM 1111 C CA . GLU A 1 146 ? -35.963 16.034 22.440 1.00 97.25 146 GLU A CA 1
ATOM 1112 C C . GLU A 1 146 ? -35.367 14.636 22.192 1.00 97.25 146 GLU A C 1
ATOM 1114 O O . GLU A 1 146 ? -34.743 14.040 23.071 1.00 97.25 146 GLU A O 1
ATOM 1119 N N . ALA A 1 147 ? -35.476 14.121 20.961 1.00 98.06 147 ALA A N 1
ATOM 1120 C CA . ALA A 1 147 ? -34.851 12.857 20.586 1.00 98.06 147 ALA A CA 1
ATOM 1121 C C . ALA A 1 147 ? -33.318 12.888 20.719 1.00 98.06 147 ALA A C 1
ATOM 1123 O O . ALA A 1 147 ? -32.721 11.901 21.158 1.00 98.06 147 ALA A O 1
ATOM 1124 N N . ILE A 1 148 ? -32.666 14.001 20.360 1.00 98.00 148 ILE A N 1
ATOM 1125 C CA . ILE A 1 148 ? -31.218 14.176 20.545 1.00 98.00 148 ILE A CA 1
ATOM 1126 C C . ILE A 1 148 ? -30.860 14.211 22.025 1.00 98.00 148 ILE A C 1
ATOM 1128 O O . ILE A 1 148 ? -29.850 13.612 22.403 1.00 98.00 148 ILE A O 1
ATOM 1132 N N . GLU A 1 149 ? -31.647 14.894 22.855 1.00 97.88 149 GLU A N 1
ATOM 1133 C CA . GLU A 1 149 ? -31.414 14.951 24.300 1.00 97.88 149 GLU A CA 1
ATOM 1134 C C . GLU A 1 149 ? -31.463 13.550 24.915 1.00 97.88 149 GLU A C 1
ATOM 1136 O O . GLU A 1 149 ? -30.491 13.124 25.543 1.00 97.88 149 GLU A O 1
ATOM 1141 N N . HIS A 1 150 ? -32.517 12.784 24.628 1.00 98.31 150 HIS A N 1
ATOM 1142 C CA . HIS A 1 150 ? -32.666 11.410 25.109 1.00 98.31 150 HIS A CA 1
ATOM 1143 C C . HIS A 1 150 ? -31.601 10.450 24.555 1.00 98.31 150 HIS A C 1
ATOM 1145 O O . HIS A 1 150 ? -31.079 9.612 25.291 1.00 98.31 150 HIS A O 1
ATOM 1151 N N . LEU A 1 151 ? -31.200 10.576 23.283 1.00 98.31 151 LEU A N 1
ATOM 1152 C CA . LEU A 1 151 ? -30.089 9.779 22.738 1.00 98.31 151 LEU A CA 1
ATOM 1153 C C . LEU A 1 151 ? -28.748 10.168 23.353 1.00 98.31 151 LEU A C 1
ATOM 1155 O O . LEU A 1 151 ? -27.886 9.314 23.541 1.00 98.31 151 LEU A O 1
ATOM 1159 N N . THR A 1 152 ? -28.560 11.444 23.677 1.00 98.31 152 THR A N 1
ATOM 1160 C CA . THR A 1 152 ? -27.354 11.914 24.359 1.00 98.31 152 THR A CA 1
ATOM 1161 C C . THR A 1 152 ? -27.292 11.355 25.772 1.00 98.31 152 THR A C 1
ATOM 1163 O O . THR A 1 152 ? -26.244 10.855 26.164 1.00 98.31 152 THR A O 1
ATOM 1166 N N . GLU A 1 153 ? -28.401 11.363 26.509 1.00 97.81 153 GLU A N 1
ATOM 1167 C CA . GLU A 1 153 ? -28.515 10.690 27.805 1.00 97.81 153 GLU A CA 1
ATOM 1168 C C . GLU A 1 153 ? -28.191 9.191 27.687 1.00 97.81 153 GLU A C 1
ATOM 1170 O O . GLU A 1 153 ? -27.328 8.689 28.409 1.00 97.81 153 GLU A O 1
ATOM 1175 N N . ALA A 1 154 ? -28.779 8.496 26.707 1.00 97.62 154 ALA A N 1
ATOM 1176 C CA . ALA A 1 154 ? -28.512 7.079 26.460 1.00 97.62 154 ALA A CA 1
ATOM 1177 C C . ALA A 1 154 ? -27.025 6.789 26.174 1.00 97.62 154 ALA A C 1
ATOM 1179 O O . ALA A 1 154 ? -26.502 5.775 26.643 1.00 97.62 154 ALA A O 1
ATOM 1180 N N . ILE A 1 155 ? -26.347 7.674 25.433 1.00 97.88 155 ILE A N 1
ATOM 1181 C CA . ILE A 1 155 ? -24.911 7.590 25.117 1.00 97.88 155 ILE A CA 1
ATOM 1182 C C . ILE A 1 155 ? -24.046 7.856 26.351 1.00 97.88 155 ILE A C 1
ATOM 1184 O O . ILE A 1 155 ? -23.057 7.161 26.554 1.00 97.88 155 ILE A O 1
ATOM 1188 N N . LEU A 1 156 ? -24.403 8.831 27.192 1.00 96.56 156 LEU A N 1
ATOM 1189 C CA . LEU A 1 156 ? -23.662 9.107 28.428 1.00 96.56 156 LEU A CA 1
ATOM 1190 C C . LEU A 1 156 ? -23.716 7.918 29.405 1.00 96.56 156 LEU A C 1
ATOM 1192 O O . LEU A 1 156 ? -22.747 7.683 30.119 1.00 96.56 156 LEU A O 1
ATOM 1196 N N . LEU A 1 157 ? -24.825 7.171 29.410 1.00 95.50 157 LEU A N 1
ATOM 1197 C CA . LEU A 1 157 ? -25.029 5.977 30.241 1.00 95.50 157 LEU A CA 1
ATOM 1198 C C . LEU A 1 157 ? -24.405 4.701 29.645 1.00 95.50 157 LEU A C 1
ATOM 1200 O O . LEU A 1 157 ? -24.021 3.791 30.381 1.00 95.50 157 LEU A O 1
ATOM 1204 N N . ASN A 1 158 ? -24.320 4.605 28.315 1.00 95.38 158 ASN A N 1
ATOM 1205 C CA . ASN A 1 158 ? -23.718 3.471 27.612 1.00 95.38 158 ASN A CA 1
ATOM 1206 C C . ASN A 1 158 ? -22.964 3.928 26.344 1.00 95.38 158 ASN A C 1
ATOM 1208 O O . ASN A 1 158 ? -23.481 3.802 25.224 1.00 95.38 158 ASN A O 1
ATOM 1212 N N . PRO A 1 159 ? -21.727 4.427 26.506 1.00 95.25 159 PRO A N 1
ATOM 1213 C CA . PRO A 1 159 ? -20.937 4.994 25.414 1.00 95.25 159 PRO A CA 1
ATOM 1214 C C . PRO A 1 159 ? -20.385 3.939 24.448 1.00 95.25 159 PRO A C 1
ATOM 1216 O O . PRO A 1 159 ? -19.889 4.281 23.384 1.00 95.25 159 PRO A O 1
ATOM 1219 N N . MET A 1 160 ? -20.507 2.645 24.760 1.00 94.12 160 MET A N 1
ATOM 1220 C CA . MET A 1 160 ? -20.058 1.554 23.886 1.00 94.12 160 MET A CA 1
ATOM 1221 C C . MET A 1 160 ? -21.176 0.978 23.004 1.00 94.12 160 MET A C 1
ATOM 1223 O O . MET A 1 160 ? -21.053 -0.116 22.455 1.00 94.12 160 MET A O 1
ATOM 1227 N N . SER A 1 161 ? -22.291 1.696 22.848 1.00 95.12 161 SER A N 1
ATOM 1228 C CA . SER A 1 161 ? -23.433 1.244 22.052 1.00 95.12 161 SER A CA 1
ATOM 1229 C C . SER A 1 161 ? -23.477 1.899 20.670 1.00 95.12 161 SER A C 1
ATOM 1231 O O . SER A 1 161 ? -24.038 2.982 20.495 1.00 95.12 161 SER A O 1
ATOM 1233 N N . ALA A 1 162 ? -22.973 1.193 19.651 1.00 96.12 162 ALA A N 1
ATOM 1234 C CA . ALA A 1 162 ? -22.981 1.650 18.253 1.00 96.12 162 ALA A CA 1
ATOM 1235 C C . ALA A 1 162 ? -24.377 2.074 17.756 1.00 96.12 162 ALA A C 1
ATOM 1237 O O . ALA A 1 162 ? -24.519 3.016 16.977 1.00 96.12 162 ALA A O 1
ATOM 1238 N N . ILE A 1 163 ? -25.428 1.395 18.229 1.00 95.94 163 ILE A N 1
ATOM 1239 C CA . ILE A 1 163 ? -26.811 1.666 17.823 1.00 95.94 163 ILE A CA 1
ATOM 1240 C C . ILE A 1 163 ? -27.257 3.067 18.261 1.00 95.94 163 ILE A C 1
ATOM 1242 O O . ILE A 1 163 ? -28.024 3.696 17.533 1.00 95.94 163 ILE A O 1
ATOM 1246 N N . MET A 1 164 ? -26.795 3.572 19.410 1.00 96.69 164 MET A N 1
ATOM 1247 C CA . MET A 1 164 ? -27.205 4.896 19.899 1.00 96.69 164 MET A CA 1
ATOM 1248 C C . MET A 1 164 ? -26.652 6.003 19.013 1.00 96.69 164 MET A C 1
ATOM 1250 O O . MET A 1 164 ? -27.416 6.850 18.550 1.00 96.69 164 MET A O 1
ATOM 1254 N N . TYR A 1 165 ? -25.360 5.936 18.691 1.00 98.38 165 TYR A N 1
ATOM 1255 C CA . TYR A 1 165 ? -24.737 6.877 17.767 1.00 98.38 165 TYR A CA 1
ATOM 1256 C C . TYR A 1 165 ? -25.350 6.784 16.369 1.00 98.38 165 TYR A C 1
ATOM 1258 O O . TYR A 1 165 ? -25.749 7.801 15.814 1.00 98.38 165 TYR A O 1
ATOM 1266 N N . ALA A 1 166 ? -25.538 5.579 15.819 1.00 97.56 166 ALA A N 1
ATOM 1267 C CA . ALA A 1 166 ? -26.163 5.423 14.503 1.00 97.56 166 ALA A CA 1
ATOM 1268 C C . ALA A 1 166 ? -27.603 5.976 14.462 1.00 97.56 166 ALA A C 1
ATOM 1270 O O . ALA A 1 166 ? -28.017 6.566 13.462 1.00 97.56 166 ALA A O 1
ATOM 1271 N N . THR A 1 167 ? -28.361 5.823 15.555 1.00 97.38 167 THR A N 1
ATOM 1272 C CA . THR A 1 167 ? -29.719 6.373 15.672 1.00 97.38 167 THR A CA 1
ATOM 1273 C C . THR A 1 167 ? -29.681 7.898 15.772 1.00 97.38 167 THR A C 1
ATOM 1275 O O . THR A 1 167 ? -30.428 8.561 15.058 1.00 97.38 167 THR A O 1
ATOM 1278 N N . ARG A 1 168 ? -28.775 8.477 16.570 1.00 98.44 168 ARG A N 1
ATOM 1279 C CA . ARG A 1 168 ? -28.630 9.938 16.693 1.00 98.44 168 ARG A CA 1
ATOM 1280 C C . ARG A 1 168 ? -28.126 10.584 15.401 1.00 98.44 168 ARG A C 1
ATOM 1282 O O . ARG A 1 168 ? -28.668 11.609 14.995 1.00 98.44 168 ARG A O 1
ATOM 1289 N N . ALA A 1 169 ? -27.234 9.916 14.669 1.00 98.31 169 ALA A N 1
ATOM 1290 C CA . ALA A 1 169 ? -26.842 10.311 13.317 1.00 98.31 169 ALA A CA 1
ATOM 1291 C C . ALA A 1 169 ? -28.054 10.413 12.373 1.00 98.31 169 ALA A C 1
ATOM 1293 O O . ALA A 1 169 ? -28.187 11.397 11.648 1.00 98.31 169 ALA A O 1
ATOM 1294 N N . SER A 1 170 ? -28.985 9.452 12.429 1.00 97.50 170 SER A N 1
ATOM 1295 C CA . SER A 1 170 ? -30.212 9.501 11.618 1.00 97.50 170 SER A CA 1
ATOM 1296 C C . SER A 1 170 ? -31.128 10.680 11.975 1.00 97.50 170 SER A C 1
ATOM 1298 O O . SER A 1 170 ? -31.783 11.244 11.098 1.00 97.50 170 SER A O 1
ATOM 1300 N N . VAL A 1 171 ? -31.139 11.106 13.244 1.00 98.12 171 VAL A N 1
ATOM 1301 C CA . VAL A 1 171 ? -31.865 12.309 13.682 1.00 98.12 171 VAL A CA 1
ATOM 1302 C C . VAL A 1 171 ? -31.188 13.569 13.140 1.00 98.12 171 VAL A C 1
ATOM 1304 O O . VAL A 1 171 ? -31.866 14.425 12.576 1.00 98.12 171 VAL A O 1
ATOM 1307 N N . TYR A 1 172 ? -29.856 13.654 13.204 1.00 98.31 172 TYR A N 1
ATOM 1308 C CA . TYR A 1 172 ? -29.105 14.771 12.623 1.00 98.31 172 TYR A CA 1
ATOM 1309 C C . TYR A 1 172 ? -29.294 14.899 11.105 1.00 98.31 172 TYR A C 1
ATOM 1311 O O . TYR A 1 172 ? -29.427 16.015 10.604 1.00 98.31 172 TYR A O 1
ATOM 1319 N N . ILE A 1 173 ? -29.401 13.783 10.378 1.00 97.69 173 ILE A N 1
ATOM 1320 C CA . ILE A 1 173 ? -29.756 13.780 8.948 1.00 97.69 173 ILE A CA 1
ATOM 1321 C C . ILE A 1 173 ? -31.129 14.425 8.728 1.00 97.69 173 ILE A C 1
ATOM 1323 O O . ILE A 1 173 ? -31.254 15.328 7.900 1.00 97.69 173 ILE A O 1
ATOM 1327 N N . LYS A 1 174 ? -32.150 14.034 9.507 1.00 96.56 174 LYS A N 1
ATOM 1328 C CA . LYS A 1 174 ? -33.497 14.637 9.435 1.00 96.56 174 LYS A CA 1
ATOM 1329 C C . LYS A 1 174 ? -33.488 16.137 9.743 1.00 96.56 174 LYS A C 1
ATOM 1331 O O . LYS A 1 174 ? -34.272 16.882 9.165 1.00 96.56 174 LYS A O 1
ATOM 1336 N N . MET A 1 175 ? -32.579 16.585 10.609 1.00 96.56 175 MET A N 1
ATOM 1337 C CA . MET A 1 175 ? -32.376 18.000 10.942 1.00 96.56 175 MET A CA 1
ATOM 1338 C C . MET A 1 175 ? -31.495 18.762 9.946 1.00 96.56 175 MET A C 1
ATOM 1340 O O . MET A 1 175 ? -31.211 19.937 10.170 1.00 96.56 175 MET A O 1
ATOM 1344 N N . LYS A 1 176 ? -31.046 18.119 8.863 1.00 96.62 176 LYS A N 1
ATOM 1345 C CA . LYS A 1 176 ? -30.106 18.692 7.893 1.00 96.62 176 LYS A CA 1
ATOM 1346 C C . LYS A 1 176 ? -28.764 19.131 8.512 1.00 96.62 176 LYS A C 1
ATOM 1348 O O . LYS A 1 176 ? -28.204 20.142 8.106 1.00 96.62 176 LYS A O 1
ATOM 1353 N N . LYS A 1 177 ? -28.239 18.361 9.477 1.00 97.69 177 LYS A N 1
ATOM 1354 C CA . LYS A 1 177 ? -26.933 18.574 10.139 1.00 97.69 177 LYS A CA 1
ATOM 1355 C C . LYS A 1 177 ? -25.914 17.483 9.754 1.00 97.69 177 LYS A C 1
ATOM 1357 O O . LYS A 1 177 ? -25.683 16.551 10.534 1.00 97.69 177 LYS A O 1
ATOM 1362 N N . PRO A 1 178 ? -25.352 17.525 8.533 1.00 97.38 178 PRO A N 1
ATOM 1363 C CA . PRO A 1 178 ? -24.523 16.443 8.002 1.00 97.38 178 PRO A CA 1
ATOM 1364 C C . PRO A 1 178 ? -23.196 16.203 8.750 1.00 97.38 178 PRO A C 1
ATOM 1366 O O . PRO A 1 178 ? -22.821 15.052 8.954 1.00 97.38 178 PRO A O 1
ATOM 1369 N N . ASN A 1 179 ? -22.486 17.231 9.218 1.00 97.31 179 ASN A N 1
ATOM 1370 C CA . ASN A 1 179 ? -21.240 17.065 9.976 1.00 97.31 179 ASN A CA 1
ATOM 1371 C C . ASN A 1 179 ? -21.492 16.414 11.338 1.00 97.31 179 ASN A C 1
ATOM 1373 O O . ASN A 1 179 ? -20.748 15.513 11.733 1.00 97.31 179 ASN A O 1
ATOM 1377 N N . ALA A 1 180 ? -22.536 16.838 12.058 1.00 97.44 180 ALA A N 1
ATOM 1378 C CA . ALA A 1 180 ? -22.945 16.182 13.299 1.00 97.44 180 ALA A CA 1
ATOM 1379 C C . ALA A 1 180 ? -23.282 14.698 13.065 1.00 97.44 180 ALA A C 1
ATOM 1381 O O . ALA A 1 180 ? -22.795 13.839 13.805 1.00 97.44 180 ALA A O 1
ATOM 1382 N N . ALA A 1 181 ? -24.021 14.390 11.992 1.00 98.31 181 ALA A N 1
ATOM 1383 C CA . ALA A 1 181 ? -24.339 13.018 11.605 1.00 98.31 181 ALA A CA 1
ATOM 1384 C C . ALA A 1 181 ? -23.090 12.182 11.278 1.00 98.31 181 ALA A C 1
ATOM 1386 O O . ALA A 1 181 ? -22.989 11.048 11.742 1.00 98.31 181 ALA A O 1
ATOM 1387 N N . ILE A 1 182 ? -22.117 12.733 10.540 1.00 98.25 182 ILE A N 1
ATOM 1388 C CA . ILE A 1 182 ? -20.858 12.043 10.205 1.00 98.25 182 ILE A CA 1
ATOM 1389 C C . ILE A 1 182 ? -20.063 11.696 11.467 1.00 98.25 182 ILE A C 1
ATOM 1391 O O . ILE A 1 182 ? -19.545 10.585 11.564 1.00 98.25 182 ILE A O 1
ATOM 1395 N N . ARG A 1 183 ? -19.977 12.606 12.449 1.00 97.81 183 ARG A N 1
ATOM 1396 C CA . ARG A 1 183 ? -19.271 12.336 13.717 1.00 97.81 183 ARG A CA 1
ATOM 1397 C C . ARG A 1 183 ? -19.883 11.154 14.467 1.00 97.81 183 ARG A C 1
ATOM 1399 O O . ARG A 1 183 ? -19.154 10.263 14.892 1.00 97.81 183 ARG A O 1
ATOM 1406 N N . ASP A 1 184 ? -21.208 11.126 14.589 1.00 98.25 184 ASP A N 1
ATOM 1407 C CA . ASP A 1 184 ? -21.911 10.019 15.243 1.00 98.25 184 ASP A CA 1
ATOM 1408 C C . ASP A 1 184 ? -21.811 8.720 14.433 1.00 98.25 184 ASP A C 1
ATOM 1410 O O . ASP A 1 184 ? -21.597 7.650 14.996 1.00 98.25 184 ASP A O 1
ATOM 1414 N N . ALA A 1 185 ? -21.916 8.788 13.107 1.00 98.25 185 ALA A N 1
ATOM 1415 C CA . ALA A 1 185 ? -21.769 7.612 12.261 1.00 98.25 185 ALA A CA 1
ATOM 1416 C C . ALA A 1 185 ? -20.349 7.020 12.335 1.00 98.25 185 ALA A C 1
ATOM 1418 O O . ALA A 1 185 ? -20.205 5.801 12.394 1.00 98.25 185 ALA A O 1
ATOM 1419 N N . ASN A 1 186 ? -19.311 7.859 12.412 1.00 98.25 186 ASN A N 1
ATOM 1420 C CA . ASN A 1 186 ? -17.938 7.411 12.651 1.00 98.25 186 ASN A CA 1
ATOM 1421 C C . ASN A 1 186 ? -17.799 6.724 14.011 1.00 98.25 186 ASN A C 1
ATOM 1423 O O . ASN A 1 186 ? -17.294 5.609 14.055 1.00 98.25 186 ASN A O 1
ATOM 1427 N N . ALA A 1 187 ? -18.320 7.317 15.090 1.00 97.50 187 ALA A N 1
ATOM 1428 C CA . ALA A 1 187 ? -18.308 6.680 16.409 1.00 97.50 187 ALA A CA 1
ATOM 1429 C C . ALA A 1 187 ? -19.044 5.325 16.401 1.00 97.50 187 ALA A C 1
ATOM 1431 O O . ALA A 1 187 ? -18.572 4.346 16.974 1.00 97.50 187 ALA A O 1
ATOM 1432 N N . ALA A 1 188 ? -20.176 5.227 15.693 1.00 97.81 188 ALA A N 1
ATOM 1433 C CA . ALA A 1 188 ? -20.891 3.963 15.531 1.00 97.81 188 ALA A CA 1
ATOM 1434 C C . ALA A 1 188 ? -20.041 2.889 14.829 1.00 97.81 188 ALA A C 1
ATOM 1436 O O . ALA A 1 188 ? -20.101 1.725 15.221 1.00 97.81 188 ALA A O 1
ATOM 1437 N N . LEU A 1 189 ? -19.274 3.278 13.806 1.00 97.31 189 LEU A N 1
ATOM 1438 C CA . LEU A 1 189 ? -18.417 2.390 13.015 1.00 97.31 189 LEU A CA 1
ATOM 1439 C C . LEU A 1 189 ? -17.101 2.033 13.721 1.00 97.31 189 LEU A C 1
ATOM 1441 O O . LEU A 1 189 ? -16.590 0.937 13.520 1.00 97.31 189 LEU A O 1
ATOM 1445 N N . GLU A 1 190 ? -16.575 2.910 14.576 1.00 97.19 190 GLU A N 1
ATOM 1446 C CA . GLU A 1 190 ? -15.444 2.597 15.461 1.00 97.19 190 GLU A CA 1
ATOM 1447 C C . GLU A 1 190 ? -15.820 1.515 16.482 1.00 97.19 190 GLU A C 1
ATOM 1449 O O . GLU A 1 190 ? -15.025 0.621 16.764 1.00 97.19 190 GLU A O 1
ATOM 1454 N N . ILE A 1 191 ? -17.048 1.569 17.007 1.00 94.56 191 ILE A N 1
ATOM 1455 C CA . ILE A 1 191 ? -17.566 0.582 17.962 1.00 94.56 191 ILE A CA 1
ATOM 1456 C C . ILE A 1 191 ? -17.967 -0.720 17.259 1.00 94.56 191 ILE A C 1
ATOM 1458 O O . ILE A 1 191 ? -17.692 -1.808 17.762 1.00 94.56 191 ILE A O 1
ATOM 1462 N N . ASN A 1 192 ? -18.659 -0.624 16.120 1.00 95.00 192 ASN A N 1
ATOM 1463 C CA . ASN A 1 192 ? -19.074 -1.772 15.321 1.00 95.00 192 ASN A CA 1
ATOM 1464 C C . ASN A 1 192 ? -18.802 -1.520 13.827 1.00 95.00 192 ASN A C 1
ATOM 1466 O O . ASN A 1 192 ? -19.650 -0.921 13.150 1.00 95.00 192 ASN A O 1
ATOM 1470 N N . PRO A 1 193 ? -17.674 -2.028 13.302 1.00 96.56 193 PRO A N 1
ATOM 1471 C CA . PRO A 1 193 ? -17.316 -1.891 11.894 1.00 96.56 193 PRO A CA 1
ATOM 1472 C C . PRO A 1 193 ? -18.334 -2.496 10.920 1.00 96.56 193 PRO A C 1
ATOM 1474 O O . PRO A 1 193 ? -18.426 -2.026 9.795 1.00 96.56 193 PRO A O 1
ATOM 1477 N N . ASP A 1 194 ? -19.151 -3.464 11.347 1.00 94.81 194 ASP A N 1
ATOM 1478 C CA . ASP A 1 194 ? -20.166 -4.118 10.506 1.00 94.81 194 ASP A CA 1
ATOM 1479 C C . ASP A 1 194 ? -21.557 -3.459 10.633 1.00 94.81 194 ASP A C 1
ATOM 1481 O O . ASP A 1 194 ? -22.595 -4.042 10.308 1.00 94.81 194 ASP A O 1
ATOM 1485 N N . SER A 1 195 ? -21.620 -2.225 11.142 1.00 94.62 195 SER A N 1
ATOM 1486 C CA . SER A 1 195 ? -22.880 -1.503 11.328 1.00 94.62 195 SER A CA 1
ATOM 1487 C C . SER A 1 195 ? -23.425 -0.955 10.005 1.00 94.62 195 SER A C 1
ATOM 1489 O O . SER A 1 195 ? -23.076 0.151 9.582 1.00 94.62 195 SER A O 1
ATOM 1491 N N . ALA A 1 196 ? -24.377 -1.672 9.395 1.00 95.75 196 ALA A N 1
ATOM 1492 C CA . ALA A 1 196 ? -25.087 -1.211 8.196 1.00 95.75 196 ALA A CA 1
ATOM 1493 C C . ALA A 1 196 ? -25.735 0.176 8.394 1.00 95.75 196 ALA A C 1
ATOM 1495 O O . ALA A 1 196 ? -25.635 1.048 7.532 1.00 95.75 196 ALA A O 1
ATOM 1496 N N . LYS A 1 197 ? -26.325 0.430 9.575 1.00 95.94 197 LYS A N 1
ATOM 1497 C CA . LYS A 1 197 ? -26.889 1.746 9.936 1.00 95.94 197 LYS A CA 1
ATOM 1498 C C . LYS A 1 197 ? -25.826 2.840 10.058 1.00 95.94 197 LYS A C 1
ATOM 1500 O O . LYS A 1 197 ? -26.119 3.988 9.743 1.00 95.94 197 LYS A O 1
ATOM 1505 N N . GLY A 1 198 ? -24.618 2.502 10.514 1.00 97.31 198 GLY A N 1
ATOM 1506 C CA . GLY A 1 198 ? -23.491 3.435 10.574 1.00 97.31 198 GLY A CA 1
ATOM 1507 C C . GLY A 1 198 ? -23.086 3.902 9.177 1.00 97.31 198 GLY A C 1
ATOM 1508 O O . GLY A 1 198 ? -23.089 5.102 8.907 1.00 97.31 198 GLY A O 1
ATOM 1509 N N . TYR A 1 199 ? -22.847 2.955 8.265 1.00 98.19 199 TYR A N 1
ATOM 1510 C CA . TYR A 1 199 ? -22.529 3.262 6.868 1.00 98.19 199 TYR A CA 1
ATOM 1511 C C . TYR A 1 199 ? -23.664 3.997 6.150 1.00 98.19 199 TYR A C 1
ATOM 1513 O O . TYR A 1 199 ? -23.407 4.996 5.484 1.00 98.19 199 TYR A O 1
ATOM 1521 N N . LYS A 1 200 ? -24.925 3.580 6.342 1.00 98.00 200 LYS A N 1
ATOM 1522 C CA . LYS A 1 200 ? -26.099 4.270 5.780 1.00 98.00 200 LYS A CA 1
ATOM 1523 C C . LYS A 1 200 ? -26.137 5.737 6.210 1.00 98.00 200 LYS A C 1
ATOM 1525 O O . LYS A 1 200 ? -26.233 6.621 5.362 1.00 98.00 200 LYS A O 1
ATOM 1530 N N . SER A 1 201 ? -26.031 6.007 7.513 1.00 98.00 201 SER A N 1
ATOM 1531 C CA . SER A 1 201 ? -26.067 7.375 8.036 1.00 98.00 201 SER A CA 1
ATOM 1532 C C . SER A 1 201 ? -24.895 8.220 7.522 1.00 98.00 201 SER A C 1
ATOM 1534 O O . SER A 1 201 ? -25.101 9.365 7.119 1.00 98.00 201 SER A O 1
ATOM 1536 N N . ARG A 1 202 ? -23.673 7.669 7.476 1.00 98.44 202 ARG A N 1
ATOM 1537 C CA . ARG A 1 202 ? -22.511 8.404 6.955 1.00 98.44 202 ARG A CA 1
ATOM 1538 C C . ARG A 1 202 ? -22.643 8.688 5.461 1.00 98.44 202 ARG A C 1
ATOM 1540 O O . ARG A 1 202 ? -22.467 9.832 5.056 1.00 98.44 202 ARG A O 1
ATOM 1547 N N . GLY A 1 203 ? -23.047 7.695 4.670 1.00 97.88 203 GLY A N 1
ATOM 1548 C CA . GLY A 1 203 ? -23.253 7.832 3.230 1.00 97.88 203 GLY A CA 1
ATOM 1549 C C . GLY A 1 203 ? -24.307 8.882 2.870 1.00 97.88 203 GLY A C 1
ATOM 1550 O O . GLY A 1 203 ? -24.067 9.721 2.006 1.00 97.88 203 GLY A O 1
ATOM 1551 N N . ILE A 1 204 ? -25.440 8.917 3.582 1.00 98.00 204 ILE A N 1
ATOM 1552 C CA . ILE A 1 204 ? -26.469 9.953 3.379 1.00 98.00 204 ILE A CA 1
ATOM 1553 C C . ILE A 1 204 ? -25.933 11.345 3.743 1.00 98.00 204 ILE A C 1
ATOM 1555 O O . ILE A 1 204 ? -26.122 12.296 2.986 1.00 98.00 204 ILE A O 1
ATOM 1559 N N . ALA A 1 205 ? -25.242 11.480 4.877 1.00 98.06 205 ALA A N 1
ATOM 1560 C CA . ALA A 1 205 ? -24.692 12.764 5.305 1.00 98.06 205 ALA A CA 1
ATOM 1561 C C . ALA A 1 205 ? -23.587 13.283 4.363 1.00 98.06 205 ALA A C 1
ATOM 1563 O O . ALA A 1 205 ? -23.505 14.483 4.108 1.00 98.06 205 ALA A O 1
ATOM 1564 N N . LEU A 1 206 ? -22.771 12.391 3.797 1.00 97.94 206 LEU A N 1
ATOM 1565 C CA . LEU A 1 206 ? -21.779 12.721 2.770 1.00 97.94 206 LEU A CA 1
ATOM 1566 C C . LEU A 1 206 ? -22.441 13.163 1.459 1.00 97.94 206 LEU A C 1
ATOM 1568 O O . LEU A 1 206 ? -22.011 14.154 0.870 1.00 97.94 206 LEU A O 1
ATOM 1572 N N . ALA A 1 207 ? -23.519 12.491 1.040 1.00 96.31 207 ALA A N 1
ATOM 1573 C CA . ALA A 1 207 ? -24.294 12.890 -0.134 1.00 96.31 207 ALA A CA 1
ATOM 1574 C C . ALA A 1 207 ? -24.879 14.300 0.036 1.00 96.31 207 ALA A C 1
ATOM 1576 O O . ALA A 1 207 ? -24.812 15.110 -0.883 1.00 96.31 207 ALA A O 1
ATOM 1577 N N . MET A 1 208 ? -25.374 14.630 1.235 1.00 96.62 208 MET A N 1
ATOM 1578 C CA . MET A 1 208 ? -25.833 15.986 1.550 1.00 96.62 208 MET A CA 1
ATOM 1579 C C . MET A 1 208 ? -24.716 17.026 1.400 1.00 96.62 208 MET A C 1
ATOM 1581 O O . MET A 1 208 ? -24.991 18.131 0.961 1.00 96.62 208 MET A O 1
ATOM 1585 N N . LEU A 1 209 ? -23.461 16.690 1.704 1.00 95.88 209 LEU A N 1
ATOM 1586 C CA . LEU A 1 209 ? -22.313 17.592 1.532 1.00 95.88 209 LEU A CA 1
ATOM 1587 C C . LEU A 1 209 ? -21.768 17.644 0.094 1.00 95.88 209 LEU A C 1
ATOM 1589 O O . LEU A 1 209 ? -20.749 18.289 -0.142 1.00 95.88 209 LEU A O 1
ATOM 1593 N N . GLY A 1 210 ? -22.386 16.940 -0.859 1.00 94.38 210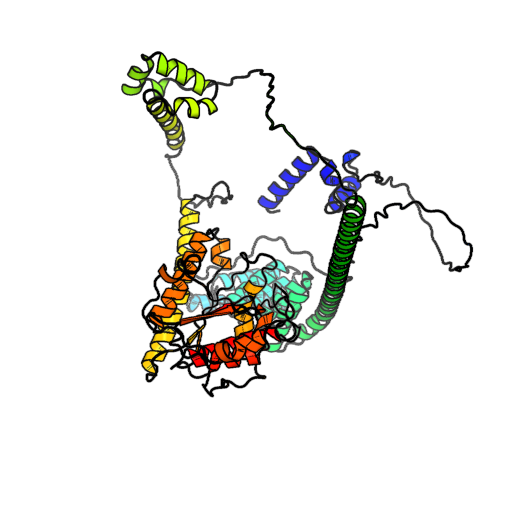 GLY A N 1
ATOM 1594 C CA . GLY A 1 210 ? -21.879 16.832 -2.230 1.00 94.38 210 GLY A CA 1
ATOM 1595 C C . GLY A 1 210 ? -20.634 15.952 -2.368 1.00 94.38 210 GLY A C 1
ATOM 1596 O O . GLY A 1 210 ? -19.945 15.996 -3.383 1.00 94.38 210 GLY A O 1
ATOM 1597 N N . LYS A 1 211 ? -20.323 15.133 -1.359 1.00 95.50 211 LYS A N 1
ATOM 1598 C CA . LYS A 1 211 ? -19.209 14.178 -1.392 1.00 95.50 211 LYS A CA 1
ATOM 1599 C C . LYS A 1 211 ? -19.657 12.866 -2.031 1.00 95.50 211 LYS A C 1
ATOM 1601 O O . LYS A 1 211 ? -19.766 11.839 -1.363 1.00 95.50 211 LYS A O 1
ATOM 1606 N N . TRP A 1 212 ? -19.974 12.925 -3.321 1.00 96.00 212 TRP A N 1
ATOM 1607 C CA . TRP A 1 212 ? -20.691 11.867 -4.038 1.00 96.00 212 TRP A CA 1
ATOM 1608 C C . TRP A 1 212 ? -19.946 10.524 -4.067 1.00 96.00 212 TRP A C 1
ATOM 1610 O O . TRP A 1 212 ? -20.554 9.492 -3.794 1.00 96.00 212 TRP A O 1
ATOM 1620 N N . GLU A 1 213 ? -18.635 10.524 -4.328 1.00 95.38 213 GLU A N 1
ATOM 1621 C CA . GLU A 1 213 ? -17.825 9.294 -4.385 1.00 95.38 213 GLU A CA 1
ATOM 1622 C C . GLU A 1 213 ? -17.736 8.597 -3.016 1.00 95.38 213 GLU A C 1
ATOM 1624 O O . GLU A 1 213 ? -17.989 7.394 -2.900 1.00 95.38 213 GLU A O 1
ATOM 1629 N N . GLU A 1 214 ? -17.434 9.360 -1.955 1.00 95.75 214 GLU A N 1
ATOM 1630 C CA . GLU A 1 214 ? -17.396 8.846 -0.578 1.00 95.75 214 GLU A CA 1
ATOM 1631 C C . GLU A 1 214 ? -18.777 8.305 -0.159 1.00 95.75 214 GLU A C 1
ATOM 1633 O O . GLU A 1 214 ? -18.878 7.231 0.439 1.00 95.75 214 GLU A O 1
ATOM 1638 N N . ALA A 1 215 ? -19.847 9.021 -0.523 1.00 97.38 215 ALA A N 1
ATOM 1639 C CA . ALA A 1 215 ? -21.220 8.633 -0.232 1.00 97.38 215 ALA A CA 1
ATOM 1640 C C . ALA A 1 215 ? -21.618 7.316 -0.911 1.00 97.38 215 ALA A C 1
ATOM 1642 O O . ALA A 1 215 ? -22.156 6.431 -0.245 1.00 97.38 215 ALA A O 1
ATOM 1643 N N . ALA A 1 216 ? -21.341 7.160 -2.210 1.00 97.31 216 ALA A N 1
ATOM 1644 C CA . ALA A 1 216 ? -21.664 5.941 -2.952 1.00 97.31 216 ALA A CA 1
ATOM 1645 C C . ALA A 1 216 ? -20.977 4.716 -2.342 1.00 97.31 216 ALA A C 1
ATOM 1647 O O . ALA A 1 216 ? -21.611 3.680 -2.141 1.00 97.31 216 ALA A O 1
ATOM 1648 N N . LYS A 1 217 ? -19.698 4.853 -1.975 1.00 97.38 217 LYS A N 1
ATOM 1649 C CA . LYS A 1 217 ? -18.924 3.781 -1.342 1.00 97.38 217 LYS A CA 1
ATOM 1650 C C . LYS A 1 217 ? -19.568 3.294 -0.042 1.00 97.38 217 LYS A C 1
ATOM 1652 O O . LYS A 1 217 ? -19.757 2.088 0.132 1.00 97.38 217 LYS A O 1
ATOM 1657 N N . ASP A 1 218 ? -19.922 4.216 0.851 1.00 97.25 218 ASP A N 1
ATOM 1658 C CA . ASP A 1 218 ? -20.571 3.879 2.122 1.00 97.25 218 ASP A CA 1
ATOM 1659 C C . ASP A 1 218 ? -21.971 3.285 1.914 1.00 97.25 218 ASP A C 1
ATOM 1661 O O . ASP A 1 218 ? -22.328 2.306 2.567 1.00 97.25 218 ASP A O 1
ATOM 1665 N N . LEU A 1 219 ? -22.759 3.825 0.981 1.00 97.50 219 LEU A N 1
ATOM 1666 C CA . LEU A 1 219 ? -24.110 3.336 0.691 1.00 97.50 219 LEU A CA 1
ATOM 1667 C C . LEU A 1 219 ? -24.104 1.931 0.073 1.00 97.50 219 LEU A C 1
ATOM 1669 O O . LEU A 1 219 ? -24.922 1.096 0.458 1.00 97.50 219 LEU A O 1
ATOM 1673 N N . HIS A 1 220 ? -23.166 1.624 -0.827 1.00 97.62 220 HIS A N 1
ATOM 1674 C CA . HIS A 1 220 ? -23.004 0.264 -1.347 1.00 97.62 220 HIS A CA 1
ATOM 1675 C C . HIS A 1 220 ? -22.598 -0.721 -0.252 1.00 97.62 220 HIS A C 1
ATOM 1677 O O . HIS A 1 220 ? -23.121 -1.836 -0.205 1.00 97.62 220 HIS A O 1
ATOM 1683 N N . LEU A 1 221 ? -21.697 -0.319 0.651 1.00 96.06 221 LEU A N 1
ATOM 1684 C CA . LEU A 1 221 ? -21.304 -1.165 1.773 1.00 96.06 221 LEU A CA 1
ATOM 1685 C C . LEU A 1 221 ? -22.473 -1.393 2.739 1.00 96.06 221 LEU A C 1
ATOM 1687 O O . LEU A 1 221 ? -22.721 -2.532 3.129 1.00 96.06 221 LEU A O 1
ATOM 1691 N N . ALA A 1 222 ? -23.245 -0.347 3.044 1.00 96.44 222 ALA A N 1
ATOM 1692 C CA . ALA A 1 222 ? -24.471 -0.459 3.825 1.00 96.44 222 ALA A CA 1
ATOM 1693 C C . ALA A 1 222 ? -25.462 -1.436 3.174 1.00 96.44 222 ALA A C 1
ATOM 1695 O O . ALA A 1 222 ? -25.902 -2.364 3.843 1.00 96.44 222 ALA A O 1
ATOM 1696 N N . SER A 1 223 ? -25.728 -1.298 1.867 1.00 95.88 223 SER A N 1
ATOM 1697 C CA . SER A 1 223 ? -26.635 -2.185 1.121 1.00 95.88 223 SER A CA 1
ATOM 1698 C C . SER A 1 223 ? -26.158 -3.636 1.062 1.00 95.88 223 SER A C 1
ATOM 1700 O O . SER A 1 223 ? -26.980 -4.540 0.923 1.00 95.88 223 SER A O 1
ATOM 1702 N N . LYS A 1 224 ? -24.841 -3.867 1.090 1.00 95.75 224 LYS A N 1
ATOM 1703 C CA . LYS A 1 224 ? -24.255 -5.211 1.105 1.00 95.75 224 LYS A CA 1
ATOM 1704 C C . LYS A 1 224 ? -24.438 -5.893 2.462 1.00 95.75 224 LYS A C 1
ATOM 1706 O O . LYS A 1 224 ? -24.574 -7.112 2.504 1.00 95.75 224 LYS A O 1
ATOM 1711 N N . LEU A 1 225 ? -24.394 -5.118 3.545 1.00 93.00 225 LEU A N 1
ATOM 1712 C CA . LEU A 1 225 ? -24.578 -5.612 4.908 1.00 93.00 225 LEU A CA 1
ATOM 1713 C C . LEU A 1 225 ? -26.058 -5.829 5.238 1.00 93.00 225 LEU A C 1
ATOM 1715 O O . LEU A 1 225 ? -26.404 -6.859 5.809 1.00 93.00 225 LEU A O 1
ATOM 1719 N N . ASP A 1 226 ? -26.915 -4.874 4.879 1.00 91.50 226 ASP A N 1
ATOM 1720 C CA . ASP A 1 226 ? -28.360 -4.949 5.086 1.00 91.50 226 ASP A CA 1
ATOM 1721 C C . ASP A 1 226 ? -29.096 -4.203 3.967 1.00 91.50 226 ASP A C 1
ATOM 1723 O O . ASP A 1 226 ? -28.820 -3.032 3.686 1.00 91.50 226 ASP A O 1
ATOM 1727 N N . TYR A 1 227 ? -30.025 -4.889 3.304 1.00 88.62 227 TYR A N 1
ATOM 1728 C CA . TYR A 1 227 ? -30.784 -4.295 2.210 1.00 88.62 227 TYR A CA 1
ATOM 1729 C C . TYR A 1 227 ? -31.878 -3.380 2.762 1.00 88.62 227 TYR A C 1
ATOM 1731 O O . TYR A 1 227 ? -32.733 -3.802 3.537 1.00 88.62 227 TYR A O 1
ATOM 1739 N N . ASP A 1 228 ? -31.891 -2.135 2.296 1.00 89.00 228 ASP A N 1
ATOM 1740 C CA . ASP A 1 228 ? -32.846 -1.116 2.714 1.00 89.00 228 ASP A CA 1
ATOM 1741 C C . ASP A 1 228 ? -33.252 -0.271 1.492 1.00 89.00 228 ASP A C 1
ATOM 1743 O O . ASP A 1 228 ? -32.406 0.203 0.721 1.00 89.00 228 ASP A O 1
ATOM 1747 N N . GLU A 1 229 ? -34.560 -0.105 1.279 1.00 90.81 229 GLU A N 1
ATOM 1748 C CA . GLU A 1 229 ? -35.102 0.616 0.118 1.00 90.81 229 GLU A CA 1
ATOM 1749 C C . GLU A 1 229 ? -34.668 2.091 0.085 1.00 90.81 229 GLU A C 1
ATOM 1751 O O . GLU A 1 229 ? -34.480 2.656 -0.996 1.00 90.81 229 GLU A O 1
ATOM 1756 N N . GLU A 1 230 ? -34.446 2.713 1.247 1.00 92.56 230 GLU A N 1
ATOM 1757 C CA . GLU A 1 230 ? -33.955 4.087 1.346 1.00 92.56 230 GLU A CA 1
ATOM 1758 C C . GLU A 1 230 ? -32.519 4.188 0.821 1.00 92.56 230 GLU A C 1
ATOM 1760 O O . GLU A 1 230 ? -32.207 5.133 0.099 1.00 92.56 230 GLU A O 1
ATOM 1765 N N . ILE A 1 231 ? -31.663 3.191 1.090 1.00 93.56 231 ILE A N 1
ATOM 1766 C CA . ILE A 1 231 ? -30.294 3.150 0.542 1.00 93.56 231 ILE A CA 1
ATOM 1767 C C . ILE A 1 231 ? -30.349 3.137 -0.987 1.00 93.56 231 ILE A C 1
ATOM 1769 O O . ILE A 1 231 ? -29.673 3.930 -1.642 1.00 93.56 231 ILE A O 1
ATOM 1773 N N . SER A 1 232 ? -31.210 2.287 -1.554 1.00 92.81 232 SER A N 1
ATOM 1774 C CA . SER A 1 232 ? -31.402 2.194 -3.006 1.00 92.81 232 SER A CA 1
ATOM 1775 C C . SER A 1 232 ? -31.917 3.510 -3.604 1.00 92.81 232 SER A C 1
ATOM 1777 O O . SER A 1 232 ? -31.504 3.911 -4.692 1.00 92.81 232 SER A O 1
ATOM 1779 N N . ALA A 1 233 ? -32.815 4.207 -2.904 1.00 94.12 233 ALA A N 1
ATOM 1780 C CA . ALA A 1 233 ? -33.339 5.500 -3.339 1.00 94.12 233 ALA A CA 1
ATOM 1781 C C . ALA A 1 233 ? -32.281 6.616 -3.299 1.00 94.12 233 ALA A C 1
ATOM 1783 O O . ALA A 1 233 ? -32.289 7.493 -4.166 1.00 94.12 233 ALA A O 1
ATOM 1784 N N . VAL A 1 234 ? -31.373 6.589 -2.319 1.00 94.38 234 VAL A N 1
ATOM 1785 C CA . VAL A 1 234 ? -30.270 7.556 -2.214 1.00 94.38 234 VAL A CA 1
ATOM 1786 C C . VAL A 1 234 ? -29.202 7.271 -3.271 1.00 94.38 234 VAL A C 1
ATOM 1788 O O . VAL A 1 234 ? -28.781 8.203 -3.951 1.00 94.38 234 VAL A O 1
ATOM 1791 N N . LEU A 1 235 ? -28.827 6.006 -3.489 1.00 95.56 235 LEU A N 1
ATOM 1792 C CA . LEU A 1 235 ? -27.866 5.615 -4.531 1.00 95.56 235 LEU A CA 1
ATOM 1793 C C . LEU A 1 235 ? -28.287 6.103 -5.922 1.00 95.56 235 LEU A C 1
ATOM 1795 O O . LEU A 1 235 ? -27.477 6.709 -6.613 1.00 95.56 235 LEU A O 1
ATOM 1799 N N . LYS A 1 236 ? -29.575 5.995 -6.276 1.00 95.25 236 LYS A N 1
ATOM 1800 C CA . LYS A 1 236 ? -30.113 6.536 -7.543 1.00 95.25 236 LYS A CA 1
ATOM 1801 C C . LYS A 1 236 ? -29.862 8.034 -7.754 1.00 95.25 236 LYS A C 1
ATOM 1803 O O . LYS A 1 236 ? -29.893 8.488 -8.892 1.00 95.25 236 LYS A O 1
ATOM 1808 N N . LYS A 1 237 ? -29.664 8.805 -6.679 1.00 93.75 237 LYS A N 1
ATOM 1809 C CA . LYS A 1 237 ? -29.341 10.241 -6.739 1.00 93.75 237 LYS A CA 1
ATOM 1810 C C . LYS A 1 237 ? -27.836 10.502 -6.726 1.00 93.75 237 LYS A C 1
ATOM 1812 O O . LYS A 1 237 ? -27.391 11.486 -7.297 1.00 93.75 237 LYS A O 1
ATOM 1817 N N . VAL A 1 238 ? -27.067 9.647 -6.055 1.00 96.00 238 VAL A N 1
ATOM 1818 C CA . VAL A 1 238 ? -25.616 9.807 -5.885 1.00 96.00 238 VAL A CA 1
ATOM 1819 C C . VAL A 1 238 ? -24.849 9.295 -7.107 1.00 96.00 238 VAL A C 1
ATOM 1821 O O . VAL A 1 238 ? -23.924 9.957 -7.571 1.00 96.00 238 VAL A O 1
ATOM 1824 N N . GLU A 1 239 ? -25.242 8.142 -7.650 1.00 95.06 239 GLU A N 1
ATOM 1825 C CA . GLU A 1 239 ? -24.534 7.456 -8.737 1.00 95.06 239 GLU A CA 1
ATOM 1826 C C . GLU A 1 239 ? -24.338 8.320 -9.994 1.00 95.06 239 GLU A C 1
ATOM 1828 O O . GLU A 1 239 ? -23.215 8.329 -10.502 1.00 95.06 239 GLU A O 1
ATOM 1833 N N . PRO A 1 240 ? -25.328 9.088 -10.499 1.00 95.25 240 PRO A N 1
ATOM 1834 C CA . PRO A 1 240 ? -25.121 9.922 -11.685 1.00 95.25 240 PRO A CA 1
ATOM 1835 C C . PRO A 1 240 ? -23.983 10.936 -11.519 1.00 95.25 240 PRO A C 1
ATOM 1837 O O . PRO A 1 240 ? -23.189 11.132 -12.437 1.00 95.25 240 PRO A O 1
ATOM 1840 N N . ASN A 1 241 ? -23.850 11.536 -10.333 1.00 93.62 241 ASN A N 1
ATOM 1841 C CA . ASN A 1 241 ? -22.771 12.481 -10.045 1.00 93.62 241 ASN A CA 1
ATOM 1842 C C . ASN A 1 241 ? -21.409 11.800 -9.972 1.00 93.62 241 ASN A C 1
ATOM 1844 O O . ASN A 1 241 ? -20.437 12.348 -10.481 1.00 93.62 241 ASN A O 1
ATOM 1848 N N . VAL A 1 242 ? -21.341 10.599 -9.391 1.00 93.19 242 VAL A N 1
ATOM 1849 C CA . VAL A 1 242 ? -20.109 9.797 -9.380 1.00 93.19 242 VAL A CA 1
ATOM 1850 C C . VAL A 1 242 ? -19.656 9.495 -10.806 1.00 93.19 242 VAL A C 1
ATOM 1852 O O . VAL A 1 242 ? -18.503 9.743 -11.139 1.00 93.19 242 VAL A O 1
ATOM 1855 N N . HIS A 1 243 ? -20.571 9.073 -11.684 1.00 91.75 243 HIS A N 1
ATOM 1856 C CA . HIS A 1 243 ? -20.241 8.804 -13.086 1.00 91.75 243 HIS A CA 1
ATOM 1857 C C . HIS A 1 243 ? -19.723 10.057 -13.808 1.00 91.75 243 HIS A C 1
ATOM 1859 O O . HIS A 1 243 ? -18.710 9.981 -14.498 1.00 91.75 243 HIS A O 1
ATOM 1865 N N . LYS A 1 244 ? -20.353 11.225 -13.609 1.00 90.50 244 LYS A N 1
ATOM 1866 C CA . LYS A 1 244 ? -19.878 12.494 -14.193 1.00 90.50 244 LYS A CA 1
ATOM 1867 C C . LYS A 1 244 ? -18.483 12.883 -13.695 1.00 90.50 244 LYS A C 1
ATOM 1869 O O . LYS A 1 244 ? -17.656 13.322 -14.493 1.00 90.50 244 LYS A O 1
ATOM 1874 N N . ILE A 1 245 ? -18.217 12.709 -12.398 1.00 88.31 245 ILE A N 1
ATOM 1875 C CA . ILE A 1 245 ? -16.901 12.963 -11.793 1.00 88.31 245 ILE A CA 1
ATOM 1876 C C . ILE A 1 245 ? -15.849 12.032 -12.403 1.00 88.31 245 ILE A C 1
ATOM 1878 O O . ILE A 1 245 ? -14.807 12.495 -12.866 1.00 88.31 245 ILE A O 1
ATOM 1882 N N . GLU A 1 246 ? -16.140 10.734 -12.485 1.00 87.62 246 GLU A N 1
ATOM 1883 C CA . GLU A 1 246 ? -15.230 9.756 -13.078 1.00 87.62 246 GLU A CA 1
ATOM 1884 C C . GLU A 1 246 ? -14.954 10.035 -14.560 1.00 87.62 246 GLU A C 1
ATOM 1886 O O . GLU A 1 246 ? -13.806 9.972 -15.005 1.00 87.62 246 GLU A O 1
ATOM 1891 N N . GLU A 1 247 ? -15.983 10.353 -15.347 1.00 87.06 247 GLU A N 1
ATOM 1892 C CA . GLU A 1 247 ? -15.832 10.688 -16.764 1.00 87.06 247 GLU A CA 1
ATOM 1893 C C . GLU A 1 247 ? -14.993 11.951 -16.966 1.00 87.06 247 GLU A C 1
ATOM 1895 O O . GLU A 1 247 ? -14.122 11.982 -17.845 1.00 87.06 247 GLU A O 1
ATOM 1900 N N . HIS A 1 248 ? -15.209 12.968 -16.130 1.00 84.88 248 HIS A N 1
ATOM 1901 C CA . HIS A 1 248 ? -14.402 14.178 -16.130 1.00 84.88 248 HIS A CA 1
ATOM 1902 C C . HIS A 1 248 ? -12.939 13.866 -15.804 1.00 84.88 248 HIS A C 1
ATOM 1904 O O . HIS A 1 248 ? -12.059 14.218 -16.592 1.00 84.88 248 HIS A O 1
ATOM 1910 N N . HIS A 1 249 ? -12.662 13.132 -14.722 1.00 83.62 249 HIS A N 1
ATOM 1911 C CA . HIS A 1 249 ? -11.300 12.726 -14.369 1.00 83.62 249 HIS A CA 1
ATOM 1912 C C . HIS A 1 249 ? -10.624 11.971 -15.522 1.00 83.62 249 HIS A C 1
ATOM 1914 O O . HIS A 1 249 ? -9.545 12.364 -15.965 1.00 83.62 249 HIS A O 1
ATOM 1920 N N . ARG A 1 250 ? -11.301 10.983 -16.125 1.00 84.50 250 ARG A N 1
ATOM 1921 C CA . ARG A 1 250 ? -10.774 10.235 -17.284 1.00 84.50 250 ARG A CA 1
ATOM 1922 C C . ARG A 1 250 ? -10.534 11.120 -18.508 1.00 84.50 250 ARG A C 1
ATOM 1924 O O . ARG A 1 250 ? -9.631 10.854 -19.303 1.00 84.50 250 ARG A O 1
ATOM 1931 N N . LYS A 1 251 ? -11.357 12.146 -18.743 1.00 84.00 251 LYS A N 1
ATOM 1932 C CA . LYS A 1 251 ? -11.144 13.114 -19.833 1.00 84.00 251 LYS A CA 1
ATOM 1933 C C . LYS A 1 251 ? -9.889 13.949 -19.572 1.00 84.00 251 LYS A C 1
ATOM 1935 O O . LYS A 1 251 ? -9.052 14.066 -20.466 1.00 84.00 251 LYS A O 1
ATOM 1940 N N . TYR A 1 252 ? -9.736 14.483 -18.365 1.00 78.25 252 TYR A N 1
ATOM 1941 C CA . TYR A 1 252 ? -8.624 15.367 -18.021 1.00 78.25 252 TYR A CA 1
ATOM 1942 C C . TYR A 1 252 ? -7.292 14.637 -17.876 1.00 78.25 252 TYR A C 1
ATOM 1944 O O . TYR A 1 252 ? -6.266 15.153 -18.317 1.00 78.25 252 TYR A O 1
ATOM 1952 N N . GLU A 1 253 ? -7.294 13.404 -17.378 1.00 81.50 253 GLU A N 1
ATOM 1953 C CA . GLU A 1 253 ? -6.111 12.543 -17.389 1.00 81.50 253 GLU A CA 1
ATOM 1954 C C . GLU A 1 253 ? -5.628 12.258 -18.815 1.00 81.50 253 GLU A C 1
ATOM 1956 O O . GLU A 1 253 ? -4.433 12.375 -19.095 1.00 81.50 253 GLU A O 1
ATOM 1961 N N . ARG A 1 254 ? -6.548 11.964 -19.748 1.00 82.31 254 ARG A N 1
ATOM 1962 C CA . ARG A 1 254 ? -6.206 11.777 -21.168 1.00 82.31 254 ARG A CA 1
ATOM 1963 C C . ARG A 1 254 ? -5.590 13.035 -21.776 1.00 82.31 254 ARG A C 1
ATOM 1965 O O . ARG A 1 254 ? -4.548 12.937 -22.417 1.00 82.31 254 ARG A O 1
ATOM 1972 N N . LEU A 1 255 ? -6.194 14.202 -21.540 1.00 79.25 255 LEU A N 1
ATOM 1973 C CA . LEU A 1 255 ? -5.680 15.479 -22.047 1.00 79.25 255 LEU A CA 1
ATOM 1974 C C . LEU A 1 255 ? -4.295 15.812 -21.476 1.00 79.25 255 LEU A C 1
ATOM 1976 O O . LEU A 1 255 ? -3.407 16.234 -22.218 1.00 79.25 255 LEU A O 1
ATOM 1980 N N . ARG A 1 256 ? -4.080 15.588 -20.173 1.00 76.75 256 ARG A N 1
ATOM 1981 C CA . ARG A 1 256 ? -2.774 15.790 -19.525 1.00 76.75 256 ARG A CA 1
ATOM 1982 C C . ARG A 1 256 ? -1.710 14.877 -20.128 1.00 76.75 256 ARG A C 1
ATOM 1984 O O . ARG A 1 256 ? -0.633 15.360 -20.475 1.00 76.75 256 ARG A O 1
ATOM 1991 N N . LYS A 1 257 ? -2.036 13.596 -20.325 1.00 81.00 257 LYS A N 1
ATOM 1992 C CA . LYS A 1 257 ? -1.129 12.619 -20.936 1.00 81.00 257 LYS A CA 1
ATOM 1993 C C . LYS A 1 257 ? -0.773 12.986 -22.378 1.00 81.00 257 LYS A C 1
ATOM 1995 O O . LYS A 1 257 ? 0.403 13.003 -22.727 1.00 81.00 257 LYS A O 1
ATOM 2000 N N . GLU A 1 258 ? -1.758 13.356 -23.196 1.00 80.00 258 GLU A N 1
ATOM 2001 C CA . GLU A 1 258 ? -1.521 13.770 -24.585 1.00 80.00 258 GLU A CA 1
ATOM 2002 C C . GLU A 1 258 ? -0.634 15.028 -24.663 1.00 80.00 258 GLU A C 1
ATOM 2004 O O . GLU A 1 258 ? 0.264 15.117 -25.504 1.00 80.00 258 GLU A O 1
ATOM 2009 N N . ARG A 1 259 ? -0.836 16.003 -23.763 1.00 77.75 259 ARG A N 1
ATOM 2010 C CA . ARG A 1 259 ? 0.009 17.206 -23.685 1.00 77.75 259 ARG A CA 1
ATOM 2011 C C . ARG A 1 259 ? 1.444 16.869 -23.284 1.00 77.75 259 ARG A C 1
ATOM 2013 O O . ARG A 1 259 ? 2.380 17.421 -23.865 1.00 77.75 259 ARG A O 1
ATOM 2020 N N . GLU A 1 260 ? 1.628 15.976 -22.317 1.00 78.06 260 GLU A N 1
ATOM 2021 C CA . GLU A 1 260 ? 2.952 15.525 -21.887 1.00 78.06 260 GLU A CA 1
ATOM 2022 C C . GLU A 1 260 ? 3.693 14.802 -23.023 1.00 78.06 260 GLU A C 1
ATOM 2024 O O . GLU A 1 260 ? 4.844 15.128 -23.316 1.00 78.06 260 GLU A O 1
ATOM 2029 N N . GLU A 1 261 ? 3.009 13.916 -23.750 1.00 80.31 261 GLU A N 1
ATOM 2030 C CA . GLU A 1 261 ? 3.554 13.230 -24.927 1.00 80.31 261 GLU A CA 1
ATOM 2031 C C . GLU A 1 261 ? 3.946 14.217 -26.040 1.00 80.31 261 GLU A C 1
ATOM 2033 O O . GLU A 1 261 ? 5.056 14.138 -26.576 1.00 80.31 261 GLU A O 1
ATOM 2038 N N . LYS A 1 262 ? 3.099 15.216 -26.336 1.00 81.38 262 LYS A N 1
ATOM 2039 C CA . LYS A 1 262 ? 3.426 16.292 -27.292 1.00 81.38 262 LYS A CA 1
ATOM 2040 C C . LYS A 1 262 ? 4.648 17.100 -26.851 1.00 81.38 262 LYS A C 1
ATOM 2042 O O . LYS A 1 262 ? 5.480 17.450 -27.689 1.00 81.38 262 LYS A O 1
ATOM 2047 N N . LYS A 1 263 ? 4.789 17.393 -25.554 1.00 80.69 263 LYS A N 1
ATOM 2048 C CA . LYS A 1 263 ? 5.949 18.116 -25.005 1.00 80.69 263 LYS A CA 1
ATOM 2049 C C . LYS A 1 263 ? 7.237 17.304 -25.158 1.00 80.69 263 LYS A C 1
ATOM 2051 O O . LYS A 1 263 ? 8.245 17.853 -25.605 1.00 80.69 263 LYS A O 1
ATOM 2056 N N . ILE A 1 264 ? 7.186 16.006 -24.859 1.00 83.81 264 ILE A N 1
ATOM 2057 C CA . ILE A 1 264 ? 8.318 15.082 -25.016 1.00 83.81 264 ILE A CA 1
ATOM 2058 C C . ILE A 1 264 ? 8.730 14.975 -26.490 1.00 83.81 264 ILE A C 1
ATOM 2060 O O . ILE A 1 264 ? 9.917 15.079 -26.805 1.00 83.81 264 ILE A O 1
ATOM 2064 N N . GLU A 1 265 ? 7.775 14.821 -27.411 1.00 85.06 265 GLU A N 1
ATOM 2065 C CA . GLU A 1 265 ? 8.075 14.721 -28.844 1.00 85.06 265 GLU A CA 1
ATOM 2066 C C . GLU A 1 265 ? 8.664 16.030 -29.397 1.00 85.06 265 GLU A C 1
ATOM 2068 O O . GLU A 1 265 ? 9.666 15.997 -30.115 1.00 85.06 265 GLU A O 1
ATOM 2073 N N . ARG A 1 266 ? 8.137 17.196 -28.989 1.00 79.88 266 ARG A N 1
ATOM 2074 C CA . ARG A 1 266 ? 8.717 18.509 -29.334 1.00 79.88 266 ARG A CA 1
ATOM 2075 C C . ARG A 1 266 ? 10.153 18.649 -28.825 1.00 79.88 266 ARG A C 1
ATOM 2077 O O . ARG A 1 266 ? 11.031 19.095 -29.566 1.00 79.88 266 ARG A O 1
ATOM 2084 N N . GLU A 1 267 ? 10.431 18.239 -27.588 1.00 82.75 267 GLU A N 1
ATOM 2085 C CA . GLU A 1 267 ? 11.793 18.270 -27.046 1.00 82.75 267 GLU A CA 1
ATOM 2086 C C . GLU A 1 267 ? 12.730 17.322 -27.810 1.00 82.75 267 GLU A C 1
ATOM 2088 O O . GLU A 1 267 ? 13.872 17.676 -28.119 1.00 82.75 267 GLU A O 1
ATOM 2093 N N . ARG A 1 268 ? 12.240 16.136 -28.186 1.00 85.12 268 ARG A N 1
ATOM 2094 C CA . ARG A 1 268 ? 12.988 15.163 -28.988 1.00 85.12 268 ARG A CA 1
ATOM 2095 C C . ARG A 1 268 ? 13.341 15.714 -30.365 1.00 85.12 268 ARG A C 1
ATOM 2097 O O . ARG A 1 268 ? 14.480 15.558 -30.812 1.00 85.12 268 ARG A O 1
ATOM 2104 N N . GLN A 1 269 ? 12.395 16.378 -31.025 1.00 82.69 269 GLN A N 1
ATOM 2105 C CA . GLN A 1 269 ? 12.619 17.040 -32.309 1.00 82.69 269 GLN A CA 1
ATOM 2106 C C . GLN A 1 269 ? 13.629 18.181 -32.179 1.00 82.69 269 GLN A C 1
ATOM 2108 O O . GLN A 1 269 ? 14.556 18.257 -32.987 1.00 82.69 269 GLN A O 1
ATOM 2113 N N . ARG A 1 270 ? 13.541 18.992 -31.115 1.00 88.06 270 ARG A N 1
ATOM 2114 C CA . ARG A 1 270 ? 14.522 20.049 -30.829 1.00 88.06 270 ARG A CA 1
ATOM 2115 C C . ARG A 1 270 ? 15.934 19.485 -30.661 1.00 88.06 270 ARG A C 1
ATOM 2117 O O . ARG A 1 270 ? 16.853 19.945 -31.332 1.00 88.06 270 ARG A O 1
ATOM 2124 N N . ARG A 1 271 ? 16.107 18.437 -29.845 1.00 85.94 271 ARG A N 1
ATOM 2125 C CA . ARG A 1 271 ? 17.413 17.778 -29.640 1.00 85.94 271 ARG A CA 1
ATOM 2126 C C . ARG A 1 271 ? 17.978 17.193 -30.940 1.00 85.94 271 ARG A C 1
ATOM 2128 O O . ARG A 1 271 ? 19.177 17.297 -31.190 1.00 85.94 271 ARG A O 1
ATOM 2135 N N . ARG A 1 272 ? 17.129 16.604 -31.793 1.00 86.19 272 ARG A N 1
ATOM 2136 C CA . ARG A 1 272 ? 17.537 16.101 -33.120 1.00 86.19 272 ARG A CA 1
ATOM 2137 C C . ARG A 1 272 ? 17.996 17.234 -34.042 1.00 86.19 272 ARG A C 1
ATOM 2139 O O . ARG A 1 272 ? 19.035 17.093 -34.684 1.00 86.19 272 ARG A O 1
ATOM 2146 N N . ALA A 1 273 ? 17.266 18.347 -34.078 1.00 85.50 273 ALA A N 1
ATOM 2147 C CA . ALA A 1 273 ? 17.625 19.518 -34.876 1.00 85.50 273 ALA A CA 1
ATOM 2148 C C . ALA A 1 273 ? 18.935 20.166 -34.390 1.00 85.50 273 ALA A C 1
ATOM 2150 O O . ALA A 1 273 ? 19.811 20.469 -35.200 1.00 85.50 273 ALA A O 1
ATOM 2151 N N . GLU A 1 274 ? 19.119 20.308 -33.074 1.00 88.38 274 GLU A N 1
ATOM 2152 C CA . GLU A 1 274 ? 20.363 20.805 -32.470 1.00 88.38 274 GLU A CA 1
ATOM 2153 C C . GLU A 1 274 ? 21.561 19.907 -32.810 1.00 88.38 274 GLU A C 1
ATOM 2155 O O . GLU A 1 274 ? 22.617 20.406 -33.207 1.00 88.38 274 GLU A O 1
ATOM 2160 N N . ALA A 1 275 ? 21.395 18.582 -32.726 1.00 84.38 275 ALA A N 1
ATOM 2161 C CA . ALA A 1 275 ? 22.435 17.621 -33.085 1.00 84.38 275 ALA A CA 1
ATOM 2162 C C . ALA A 1 275 ? 22.801 17.685 -34.579 1.00 84.38 275 ALA A C 1
ATOM 2164 O O . ALA A 1 275 ? 23.986 17.682 -34.924 1.00 84.38 275 ALA A O 1
ATOM 2165 N N . GLN A 1 276 ? 21.810 17.800 -35.471 1.00 87.31 276 GLN A N 1
ATOM 2166 C CA . GLN A 1 276 ? 22.044 17.973 -36.910 1.00 87.31 276 GLN A CA 1
ATOM 2167 C C . GLN A 1 276 ? 22.760 19.295 -37.216 1.00 87.31 276 GLN A C 1
ATOM 2169 O O . GLN A 1 276 ? 23.749 19.302 -37.950 1.00 87.31 276 GLN A O 1
ATOM 2174 N N . ALA A 1 277 ? 22.337 20.401 -36.599 1.00 87.69 277 ALA A N 1
ATOM 2175 C CA . ALA A 1 277 ? 22.987 21.699 -36.759 1.00 87.69 277 ALA A CA 1
ATOM 2176 C C . ALA A 1 277 ? 24.438 21.689 -36.239 1.00 87.69 277 ALA A C 1
ATOM 2178 O O . ALA A 1 277 ? 25.336 22.257 -36.871 1.00 87.69 277 ALA A O 1
ATOM 2179 N N . ALA A 1 278 ? 24.698 21.016 -35.113 1.00 87.25 278 ALA A N 1
ATOM 2180 C CA . ALA A 1 278 ? 26.045 20.835 -34.576 1.00 87.25 278 ALA A CA 1
ATOM 2181 C C . ALA A 1 278 ? 26.930 20.010 -35.524 1.00 87.25 278 ALA A C 1
ATOM 2183 O O . ALA A 1 278 ? 28.073 20.399 -35.786 1.00 87.25 278 ALA A O 1
ATOM 2184 N N . TYR A 1 279 ? 26.391 18.926 -36.091 1.00 86.38 279 TYR A N 1
ATOM 2185 C CA . TYR A 1 279 ? 27.080 18.092 -37.075 1.00 86.38 279 TYR A CA 1
ATOM 2186 C C . TYR A 1 279 ? 27.421 18.869 -38.355 1.00 86.38 279 TYR A C 1
ATOM 2188 O O . TYR A 1 279 ? 28.570 18.857 -38.801 1.00 86.38 279 TYR A O 1
ATOM 2196 N N . GLU A 1 280 ? 26.475 19.625 -38.919 1.00 83.62 280 GLU A N 1
ATOM 2197 C CA . GLU A 1 280 ? 26.740 20.462 -40.095 1.00 83.62 280 GLU A CA 1
ATOM 2198 C C . GLU A 1 280 ? 27.788 21.546 -39.820 1.00 83.62 280 GLU A C 1
ATOM 2200 O O . GLU A 1 280 ? 28.649 21.820 -40.663 1.00 83.62 280 GLU A O 1
ATOM 2205 N N . LYS A 1 281 ? 27.753 22.156 -38.630 1.00 86.69 281 LYS A N 1
ATOM 2206 C CA . LYS A 1 281 ? 28.742 23.154 -38.208 1.00 86.69 281 LYS A CA 1
ATOM 2207 C C . LYS A 1 281 ? 30.134 22.538 -38.053 1.00 86.69 281 LYS A C 1
ATOM 2209 O O . LYS A 1 281 ? 31.114 23.176 -38.436 1.00 86.69 281 LYS A O 1
ATOM 2214 N N . ALA A 1 282 ? 30.234 21.315 -37.530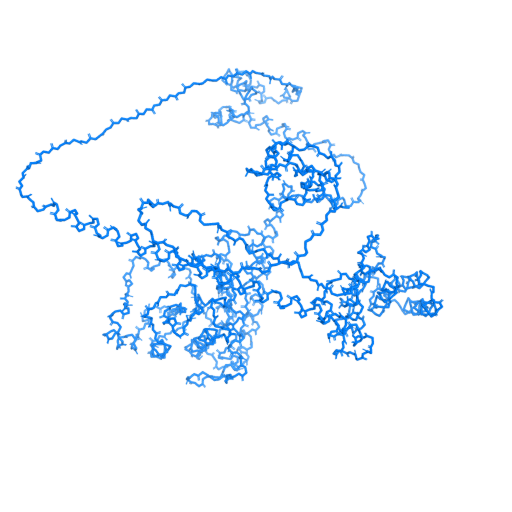 1.00 80.69 282 ALA A N 1
ATOM 2215 C CA . ALA A 1 282 ? 31.489 20.569 -37.442 1.00 80.69 282 ALA A CA 1
ATOM 2216 C C . ALA A 1 282 ? 32.034 20.219 -38.837 1.00 80.69 282 ALA A C 1
ATOM 2218 O O . ALA A 1 282 ? 33.189 20.518 -39.133 1.00 80.69 282 ALA A O 1
ATOM 2219 N N . LYS A 1 283 ? 31.179 19.723 -39.737 1.00 84.81 283 LYS A N 1
ATOM 2220 C CA . LYS A 1 283 ? 31.542 19.411 -41.128 1.00 84.81 283 LYS A CA 1
ATOM 2221 C C . LYS A 1 283 ? 32.030 20.642 -41.902 1.00 84.81 283 LYS A C 1
ATOM 2223 O O . LYS A 1 283 ? 33.023 20.567 -42.622 1.00 84.81 283 LYS A O 1
ATOM 2228 N N . LYS A 1 284 ? 31.382 21.801 -41.726 1.00 78.56 284 LYS A N 1
ATOM 2229 C CA . LYS A 1 284 ? 31.838 23.078 -42.314 1.00 78.56 284 LYS A CA 1
ATOM 2230 C C . LYS A 1 284 ? 33.189 23.527 -41.744 1.00 78.56 284 LYS A C 1
ATOM 2232 O O . LYS A 1 284 ? 34.004 24.064 -42.489 1.00 78.56 284 LYS A O 1
ATOM 2237 N N . LYS A 1 285 ? 33.456 23.282 -40.453 1.00 73.06 285 LYS A N 1
ATOM 2238 C CA . LYS A 1 285 ? 34.765 23.557 -39.836 1.00 73.06 285 LYS A CA 1
ATOM 2239 C C . LYS A 1 285 ? 35.868 22.650 -40.391 1.00 73.06 285 LYS A C 1
ATOM 2241 O O . LYS A 1 285 ? 36.937 23.164 -40.705 1.00 73.06 285 LYS A O 1
ATOM 2246 N N . GLU A 1 286 ? 35.604 21.361 -40.587 1.00 64.38 286 GLU A N 1
ATOM 2247 C CA . GLU A 1 286 ? 36.562 20.426 -41.203 1.00 64.38 286 GLU A CA 1
ATOM 2248 C C . GLU A 1 286 ? 36.845 20.747 -42.677 1.00 64.38 286 GLU A C 1
ATOM 2250 O O . GLU A 1 286 ? 37.988 20.691 -43.121 1.00 64.38 286 GLU A O 1
ATOM 2255 N N . GLN A 1 287 ? 35.837 21.175 -43.441 1.00 62.75 287 GLN A N 1
ATOM 2256 C CA . GLN A 1 287 ? 36.049 21.635 -44.820 1.00 62.75 287 GLN A CA 1
ATOM 2257 C C . GLN A 1 287 ? 36.826 22.961 -44.894 1.00 62.75 287 GLN A C 1
ATOM 2259 O O . GLN A 1 287 ? 37.471 23.242 -45.901 1.00 62.75 287 GLN A O 1
ATOM 2264 N N . SER A 1 288 ? 36.804 23.770 -43.829 1.00 57.75 288 SER A N 1
ATOM 2265 C CA . SER A 1 288 ? 37.596 25.003 -43.731 1.00 57.75 288 SER A CA 1
ATOM 2266 C C . SER A 1 288 ? 39.031 24.793 -43.223 1.00 57.75 288 SER A C 1
ATOM 2268 O O . SER A 1 288 ? 39.855 25.693 -43.373 1.00 57.75 288 SER A O 1
ATOM 2270 N N . SER A 1 289 ? 39.355 23.622 -42.654 1.00 53.06 289 SER A N 1
ATOM 2271 C CA . SER A 1 289 ? 40.686 23.306 -42.111 1.00 53.06 289 SER A CA 1
ATOM 2272 C C . SER A 1 289 ? 41.614 22.576 -43.093 1.00 53.06 289 SER A C 1
ATOM 2274 O O . SER A 1 289 ? 42.780 22.342 -42.775 1.00 53.06 289 SER A O 1
ATOM 2276 N N . SER A 1 290 ? 41.173 22.291 -44.324 1.00 44.56 290 SER A N 1
ATOM 2277 C CA . SER A 1 290 ? 42.043 21.780 -45.391 1.00 44.56 290 SER A CA 1
ATOM 2278 C C . SER A 1 290 ? 42.806 22.910 -46.103 1.00 44.56 290 SER A C 1
ATOM 2280 O O . SER A 1 290 ? 42.551 23.233 -47.264 1.00 44.56 290 SER A O 1
ATOM 2282 N N . ARG A 1 291 ? 43.770 23.522 -45.409 1.00 42.97 291 ARG A N 1
ATOM 2283 C CA . ARG A 1 291 ? 44.867 24.301 -46.011 1.00 42.97 291 ARG A CA 1
ATOM 2284 C C . ARG A 1 291 ? 46.119 24.146 -45.136 1.00 42.97 291 ARG A C 1
ATOM 2286 O O . ARG A 1 291 ? 46.038 24.445 -43.947 1.00 42.97 291 ARG A O 1
ATOM 2293 N N . PRO A 1 292 ? 47.272 23.695 -45.664 1.00 42.50 292 PRO A N 1
ATOM 2294 C CA . PRO A 1 292 ? 48.472 23.544 -44.852 1.00 42.50 292 PRO A CA 1
ATOM 2295 C C . PRO A 1 292 ? 49.246 24.866 -44.803 1.00 42.50 292 PRO A C 1
ATOM 2297 O O . PRO A 1 292 ? 49.511 25.441 -45.855 1.00 42.50 292 PRO A O 1
ATOM 2300 N N . SER A 1 293 ? 49.622 25.330 -43.604 1.00 33.06 293 SER A N 1
ATOM 2301 C CA . SER A 1 293 ? 50.950 25.908 -43.298 1.00 33.06 293 SER A CA 1
ATOM 2302 C C . SER A 1 293 ? 50.975 26.665 -41.956 1.00 33.06 293 SER A C 1
ATOM 2304 O O . SER A 1 293 ? 50.398 27.740 -41.844 1.00 33.06 293 SER A O 1
ATOM 2306 N N . GLY A 1 294 ? 51.732 26.118 -40.993 1.00 36.59 294 GLY A N 1
ATOM 2307 C CA . GLY A 1 294 ? 52.814 26.803 -40.261 1.00 36.59 294 GLY A CA 1
ATOM 2308 C C . GLY A 1 294 ? 52.509 27.866 -39.189 1.00 36.59 294 GLY A C 1
ATOM 2309 O O . GLY A 1 294 ? 52.127 28.981 -39.518 1.00 36.59 294 GLY A O 1
ATOM 2310 N N . GLY A 1 295 ? 52.893 27.571 -37.934 1.00 29.61 295 GLY A N 1
ATOM 2311 C CA . GLY A 1 295 ? 53.369 28.574 -36.960 1.00 29.61 295 GLY A CA 1
ATOM 2312 C C . GLY A 1 295 ? 52.736 28.533 -35.557 1.00 29.61 295 GLY A C 1
ATOM 2313 O O . GLY A 1 295 ? 51.576 28.879 -35.385 1.00 29.61 295 GLY A O 1
ATOM 2314 N N . MET A 1 296 ? 53.530 28.175 -34.544 1.00 34.62 296 MET A N 1
ATOM 2315 C CA . MET A 1 296 ? 53.326 28.435 -33.095 1.00 34.62 296 MET A CA 1
ATOM 2316 C C . MET A 1 296 ? 54.263 29.615 -32.690 1.00 34.62 296 MET A C 1
ATOM 2318 O O . MET A 1 296 ? 55.095 29.947 -33.542 1.00 34.62 296 MET A O 1
ATOM 2322 N N . PRO A 1 297 ? 54.295 30.203 -31.457 1.00 47.69 297 PRO A N 1
ATOM 2323 C CA . PRO A 1 297 ? 53.552 29.917 -30.204 1.00 47.69 297 PRO A CA 1
ATOM 2324 C C . PRO A 1 297 ? 53.190 31.138 -29.278 1.00 47.69 297 PRO A C 1
ATOM 2326 O O . PRO A 1 297 ? 53.682 32.244 -29.467 1.00 47.69 297 PRO A O 1
ATOM 2329 N N . GLY A 1 298 ? 52.454 30.891 -28.171 1.00 30.20 298 GLY A N 1
ATOM 2330 C CA . GLY A 1 298 ? 52.804 31.424 -26.825 1.00 30.20 298 GLY A CA 1
ATOM 2331 C C . GLY A 1 298 ? 51.841 32.374 -26.062 1.00 30.20 298 GLY A C 1
ATOM 2332 O O . GLY A 1 298 ? 51.484 33.427 -26.574 1.00 30.20 298 GLY A O 1
ATOM 2333 N N . GLY A 1 299 ? 51.542 32.055 -24.780 1.00 28.36 299 GLY A N 1
ATOM 2334 C CA . GLY A 1 299 ? 51.137 33.017 -23.720 1.00 28.36 299 GLY A CA 1
ATOM 2335 C C . GLY A 1 299 ? 50.072 32.545 -22.695 1.00 28.36 299 GLY A C 1
ATOM 2336 O O . GLY A 1 299 ? 48.906 32.429 -23.049 1.00 28.36 299 GLY A O 1
ATOM 2337 N N . PHE A 1 300 ? 50.457 32.316 -21.425 1.00 29.12 300 PHE A N 1
ATOM 2338 C CA . PHE A 1 300 ? 49.595 31.990 -20.254 1.00 29.12 300 PHE A CA 1
ATOM 2339 C C . PHE A 1 300 ? 49.108 33.261 -19.482 1.00 29.12 300 PHE A C 1
ATOM 2341 O O . PHE A 1 300 ? 49.681 34.328 -19.702 1.00 29.12 300 PHE A O 1
ATOM 2348 N N . PRO A 1 301 ? 48.098 33.180 -18.571 1.00 39.75 301 PRO A N 1
ATOM 2349 C CA . PRO A 1 301 ? 47.259 34.307 -18.119 1.00 39.75 301 PRO A CA 1
ATOM 2350 C C . PRO A 1 301 ? 47.397 34.714 -16.627 1.00 39.75 301 PRO A C 1
ATOM 2352 O O . PRO A 1 301 ? 47.854 33.928 -15.800 1.00 39.75 301 PRO A O 1
ATOM 2355 N N . GLY A 1 302 ? 46.890 35.904 -16.254 1.00 27.81 302 GLY A N 1
ATOM 2356 C CA . GLY A 1 302 ? 46.610 36.280 -14.853 1.00 27.81 302 GLY A CA 1
ATOM 2357 C C . GLY A 1 302 ? 46.054 37.707 -14.653 1.00 27.81 302 GLY A C 1
ATOM 2358 O O . GLY A 1 302 ? 46.532 38.637 -15.295 1.00 27.81 302 GLY A O 1
ATOM 2359 N N . GLY A 1 303 ? 45.078 37.887 -13.741 1.00 27.75 303 GLY A N 1
ATOM 2360 C CA . GLY A 1 303 ? 44.667 39.207 -13.212 1.00 27.75 303 GLY A CA 1
ATOM 2361 C C . GLY A 1 303 ? 43.222 39.326 -12.677 1.00 27.75 303 GLY A C 1
ATOM 2362 O O . GLY A 1 303 ? 42.270 39.261 -13.442 1.00 27.75 303 GLY A O 1
ATOM 2363 N N . MET A 1 304 ? 43.088 39.541 -11.364 1.00 32.09 304 MET A N 1
ATOM 2364 C CA . MET A 1 304 ? 41.885 39.726 -10.518 1.00 32.09 304 MET A CA 1
ATOM 2365 C C . MET A 1 304 ? 41.373 41.189 -10.506 1.00 32.09 304 MET A C 1
ATOM 2367 O O . MET A 1 304 ? 42.164 42.084 -10.801 1.00 32.09 304 MET A O 1
ATOM 2371 N N . PRO A 1 305 ? 40.120 41.475 -10.081 1.00 32.28 305 PRO A N 1
ATOM 2372 C CA . PRO A 1 305 ? 39.833 42.790 -9.486 1.00 32.28 305 PRO A CA 1
ATOM 2373 C C . PRO A 1 305 ? 38.925 42.760 -8.238 1.00 32.28 305 PRO A C 1
ATOM 2375 O O . PRO A 1 305 ? 37.983 41.977 -8.142 1.00 32.28 305 PRO A O 1
ATOM 2378 N N . GLY A 1 306 ? 39.199 43.669 -7.294 1.00 27.80 306 GLY A N 1
ATOM 2379 C CA . GLY A 1 306 ? 38.361 43.979 -6.129 1.00 27.80 306 GLY A CA 1
ATOM 2380 C C . GLY A 1 306 ? 37.836 45.422 -6.141 1.00 27.80 306 GLY A C 1
ATOM 2381 O O . GLY A 1 306 ? 38.341 46.260 -6.887 1.00 27.80 306 GLY A O 1
ATOM 2382 N N . GLY A 1 307 ? 36.850 45.711 -5.279 1.00 25.34 307 GLY A N 1
ATOM 2383 C CA . GLY A 1 307 ? 36.363 47.065 -4.975 1.00 25.34 307 GLY A CA 1
ATOM 2384 C C . GLY A 1 307 ? 35.085 47.085 -4.112 1.00 25.34 307 GLY A C 1
ATOM 2385 O O . GLY A 1 307 ? 34.068 46.534 -4.512 1.00 25.34 307 GLY A O 1
ATOM 2386 N N . PHE A 1 308 ? 35.147 47.738 -2.945 1.00 30.20 308 PHE A N 1
ATOM 2387 C CA . PHE A 1 308 ? 34.028 48.144 -2.061 1.00 30.20 308 PHE A CA 1
ATOM 2388 C C . PHE A 1 308 ? 33.814 49.669 -2.188 1.00 30.20 308 PHE A C 1
ATOM 2390 O O . PHE A 1 308 ? 34.789 50.349 -2.524 1.00 30.20 308 PHE A O 1
ATOM 2397 N N . PRO A 1 309 ? 32.615 50.239 -1.899 1.00 33.44 309 PRO A N 1
ATOM 2398 C CA . PRO A 1 309 ? 32.473 51.024 -0.644 1.00 33.44 309 PRO A CA 1
ATOM 2399 C C . PRO A 1 309 ? 31.042 51.223 -0.040 1.00 33.44 309 PRO A C 1
ATOM 2401 O O . PRO A 1 309 ? 30.094 51.520 -0.754 1.00 33.44 309 PRO A O 1
ATOM 2404 N N . GLY A 1 310 ? 30.954 51.195 1.307 1.00 26.17 310 GLY A N 1
ATOM 2405 C CA . GLY A 1 310 ? 30.417 52.268 2.192 1.00 26.17 310 GLY A CA 1
ATOM 2406 C C . GLY A 1 310 ? 28.901 52.497 2.438 1.00 26.17 310 GLY A C 1
ATOM 2407 O O . GLY A 1 310 ? 28.193 52.876 1.517 1.00 26.17 310 GLY A O 1
ATOM 2408 N N . ALA A 1 311 ? 28.457 52.424 3.716 1.00 24.25 311 ALA A N 1
ATOM 2409 C CA . ALA A 1 311 ? 27.729 53.471 4.495 1.00 24.25 311 ALA A CA 1
ATOM 2410 C C . ALA A 1 311 ? 27.044 52.924 5.785 1.00 24.25 311 ALA A C 1
ATOM 2412 O O . ALA A 1 311 ? 26.396 51.884 5.757 1.00 24.25 311 ALA A O 1
ATOM 2413 N N . MET A 1 312 ? 27.153 53.662 6.903 1.00 27.92 312 MET A N 1
ATOM 2414 C CA . MET A 1 312 ? 26.419 53.499 8.183 1.00 27.92 312 MET A CA 1
ATOM 2415 C C . MET A 1 312 ? 25.463 54.692 8.390 1.00 27.92 312 MET A C 1
ATOM 2417 O O . MET A 1 312 ? 25.790 55.792 7.936 1.00 27.92 312 MET A O 1
ATOM 2421 N N . PRO A 1 313 ? 24.341 54.523 9.123 1.00 28.55 313 PRO A N 1
ATOM 2422 C CA . PRO A 1 313 ? 24.125 55.340 10.331 1.00 28.55 313 PRO A CA 1
ATOM 2423 C C . PRO A 1 313 ? 23.434 54.595 11.502 1.00 28.55 313 PRO A C 1
ATOM 2425 O O . PRO A 1 313 ? 22.783 53.571 11.320 1.00 28.55 313 PRO A O 1
ATOM 2428 N N . GLY A 1 314 ? 23.618 55.129 12.718 1.00 26.22 314 GLY A N 1
ATOM 2429 C CA . GLY A 1 314 ? 23.369 54.481 14.015 1.00 26.22 314 GLY A CA 1
ATOM 2430 C C . GLY A 1 314 ? 21.959 54.572 14.628 1.00 26.22 314 GLY A C 1
ATOM 2431 O O . GLY A 1 314 ? 21.063 55.233 14.110 1.00 26.22 314 GLY A O 1
ATOM 2432 N N . GLY A 1 315 ? 21.824 53.929 15.798 1.00 25.17 315 GLY A N 1
ATOM 2433 C CA . GLY A 1 315 ? 20.666 53.976 16.702 1.00 25.17 315 GLY A CA 1
ATOM 2434 C C . GLY A 1 315 ? 20.752 52.905 17.803 1.00 25.17 315 GLY A C 1
ATOM 2435 O O . GLY A 1 315 ? 20.543 51.731 17.523 1.00 25.17 315 GLY A O 1
ATOM 2436 N N . VAL A 1 316 ? 21.066 53.294 19.044 1.00 30.27 316 VAL A N 1
ATOM 2437 C CA . VAL A 1 316 ? 21.096 52.408 20.230 1.00 30.27 316 VAL A CA 1
ATOM 2438 C C . VAL A 1 316 ? 19.778 52.531 21.005 1.00 30.27 316 VAL A C 1
ATOM 2440 O O . VAL A 1 316 ? 19.374 53.657 21.298 1.00 30.27 316 VAL A O 1
ATOM 2443 N N . PRO A 1 317 ? 19.161 51.416 21.435 1.00 25.62 317 PRO A N 1
ATOM 2444 C CA . PRO A 1 317 ? 18.296 51.393 22.613 1.00 25.62 317 PRO A CA 1
ATOM 2445 C C . PRO A 1 317 ? 18.900 50.527 23.732 1.00 25.62 317 PRO A C 1
ATOM 2447 O O . PRO A 1 317 ? 19.276 49.377 23.516 1.00 25.62 317 PRO A O 1
ATOM 2450 N N . GLY A 1 318 ? 18.994 51.101 24.935 1.00 30.12 318 GLY A N 1
ATOM 2451 C CA . GLY A 1 318 ? 19.499 50.440 26.139 1.00 30.12 318 GLY A CA 1
ATOM 2452 C C . GLY A 1 318 ? 18.445 49.659 26.929 1.00 30.12 318 GLY A C 1
ATOM 2453 O O . GLY A 1 318 ? 17.253 49.773 26.663 1.00 30.12 318 GLY A O 1
ATOM 2454 N N . ASN A 1 319 ? 18.911 48.872 27.904 1.00 31.64 319 ASN A N 1
ATOM 2455 C CA . ASN A 1 319 ? 18.667 49.007 29.352 1.00 31.64 319 ASN A CA 1
ATOM 2456 C C . ASN A 1 319 ? 19.223 47.733 30.027 1.00 31.64 319 ASN A C 1
ATOM 2458 O O . ASN A 1 319 ? 18.558 46.701 30.045 1.00 31.64 319 ASN A O 1
ATOM 2462 N N . ILE A 1 320 ? 20.470 47.770 30.510 1.00 38.66 320 ILE A N 1
ATOM 2463 C CA . ILE A 1 320 ? 21.112 46.627 31.177 1.00 38.66 320 ILE A CA 1
ATOM 2464 C C . ILE A 1 320 ? 21.213 46.930 32.670 1.00 38.66 320 ILE A C 1
ATOM 2466 O O . ILE A 1 320 ? 21.826 47.922 33.063 1.00 38.66 320 ILE A O 1
ATOM 2470 N N . ASP A 1 321 ? 20.614 46.069 33.490 1.00 40.03 321 ASP A N 1
ATOM 2471 C CA . ASP A 1 321 ? 20.704 46.137 34.946 1.00 40.03 321 ASP A CA 1
ATOM 2472 C C . ASP A 1 321 ? 22.092 45.666 35.417 1.00 40.03 321 ASP A C 1
ATOM 2474 O O . ASP A 1 321 ? 22.402 44.474 35.473 1.00 40.03 321 ASP A O 1
ATOM 2478 N N . MET A 1 322 ? 22.961 46.631 35.724 1.00 46.44 322 MET A N 1
ATOM 2479 C CA . MET A 1 322 ? 24.355 46.395 36.116 1.00 46.44 322 MET A CA 1
ATOM 2480 C C . MET A 1 322 ? 24.504 45.835 37.545 1.00 46.44 322 MET A C 1
ATOM 2482 O O . MET A 1 322 ? 25.607 45.445 37.934 1.00 46.44 322 MET A O 1
ATOM 2486 N N . GLY A 1 323 ? 23.418 45.763 38.329 1.00 48.81 323 GLY A N 1
ATOM 2487 C CA . GLY A 1 323 ? 23.443 45.308 39.724 1.00 48.81 323 GLY A CA 1
ATOM 2488 C C . GLY A 1 323 ? 23.729 43.812 39.903 1.00 48.81 323 GLY A C 1
ATOM 2489 O O . GLY A 1 323 ? 24.340 43.418 40.894 1.00 48.81 323 GLY A O 1
ATOM 2490 N N . GLN A 1 324 ? 23.357 42.968 38.934 1.00 51.19 324 GLN A N 1
ATOM 2491 C CA . GLN A 1 324 ? 23.575 41.512 39.011 1.00 51.19 324 GLN A CA 1
ATOM 2492 C C . GLN A 1 324 ? 24.967 41.063 38.534 1.00 51.19 324 GLN A C 1
ATOM 2494 O O . GLN A 1 324 ? 25.426 39.975 38.889 1.00 51.19 324 GLN A O 1
ATOM 2499 N N . ILE A 1 325 ? 25.664 41.901 37.761 1.00 52.44 325 ILE A N 1
ATOM 2500 C CA . ILE A 1 325 ? 27.006 41.611 37.226 1.00 52.44 325 ILE A CA 1
ATOM 2501 C C . ILE A 1 325 ? 28.086 41.862 38.293 1.00 52.44 325 ILE A C 1
ATOM 2503 O O . ILE A 1 325 ? 29.075 41.135 38.358 1.00 52.44 325 ILE A O 1
ATOM 2507 N N . LEU A 1 326 ? 27.871 42.847 39.173 1.00 53.03 326 LEU A N 1
ATOM 2508 C CA . LEU A 1 326 ? 28.849 43.311 40.168 1.00 53.03 326 LEU A CA 1
ATOM 2509 C C . LEU A 1 326 ? 29.060 42.364 41.365 1.00 53.03 326 LEU A C 1
ATOM 2511 O O . LEU A 1 326 ? 30.000 42.561 42.130 1.00 53.03 326 LEU A O 1
ATOM 2515 N N . ASN A 1 327 ? 28.235 41.323 41.521 1.00 57.38 327 ASN A N 1
ATOM 2516 C CA . ASN A 1 327 ? 28.323 40.372 42.639 1.00 57.38 327 ASN A CA 1
ATOM 2517 C C . ASN A 1 327 ? 29.115 39.087 42.317 1.00 57.38 327 ASN A C 1
ATOM 2519 O O . ASN A 1 327 ? 29.143 38.171 43.137 1.00 57.38 327 ASN A O 1
ATOM 2523 N N . ASP A 1 328 ? 29.750 38.986 41.144 1.00 63.06 328 ASP A N 1
ATOM 2524 C CA . ASP A 1 328 ? 30.601 37.848 40.771 1.00 63.06 328 ASP A CA 1
ATOM 2525 C C . ASP A 1 328 ? 32.095 38.232 40.877 1.00 63.06 328 ASP A C 1
ATOM 2527 O O . ASP A 1 328 ? 32.589 39.011 40.052 1.00 63.06 328 ASP A O 1
ATOM 2531 N N . PRO A 1 329 ? 32.830 37.712 41.883 1.00 59.03 329 PRO A N 1
ATOM 2532 C CA . PRO A 1 329 ? 34.222 38.091 42.140 1.00 59.03 329 PRO A CA 1
ATOM 2533 C C . PRO A 1 329 ? 35.170 37.807 40.967 1.00 59.03 329 PRO A C 1
ATOM 2535 O O . PRO A 1 329 ? 36.150 38.529 40.782 1.00 59.03 329 PRO A O 1
ATOM 2538 N N . GLU A 1 330 ? 34.879 36.786 40.152 1.00 59.34 330 GLU A N 1
ATOM 2539 C CA . GLU A 1 330 ? 35.696 36.429 38.985 1.00 59.34 330 GLU A CA 1
ATOM 2540 C C . GLU A 1 330 ? 35.464 37.386 37.807 1.00 59.34 330 GLU A C 1
ATOM 2542 O O . GLU A 1 330 ? 36.407 37.720 37.088 1.00 59.34 330 GLU A O 1
ATOM 2547 N N . LEU A 1 331 ? 34.234 37.885 37.631 1.00 63.62 331 LEU A N 1
ATOM 2548 C CA . LEU A 1 331 ? 33.917 38.879 36.597 1.00 63.62 331 LEU A CA 1
ATOM 2549 C C . LEU A 1 331 ? 34.550 40.240 36.921 1.00 63.62 331 LEU A C 1
ATOM 2551 O O . LEU A 1 331 ? 35.122 40.878 36.038 1.00 63.62 331 LEU A O 1
ATOM 2555 N N . MET A 1 332 ? 34.552 40.644 38.194 1.00 61.84 332 MET A N 1
ATOM 2556 C CA . MET A 1 332 ? 35.193 41.891 38.636 1.00 61.84 332 MET A CA 1
ATOM 2557 C C . MET A 1 332 ? 36.708 41.909 38.402 1.00 61.84 332 MET A C 1
ATOM 2559 O O . MET A 1 332 ? 37.255 42.938 38.007 1.00 61.84 332 MET A O 1
ATOM 2563 N N . ALA A 1 333 ? 37.394 40.777 38.586 1.00 64.38 333 ALA A N 1
ATOM 2564 C CA . ALA A 1 333 ? 38.819 40.670 38.276 1.00 64.38 333 ALA A CA 1
ATOM 2565 C C . ALA A 1 333 ? 39.094 40.815 36.768 1.00 64.38 333 ALA A C 1
ATOM 2567 O O . ALA A 1 333 ? 40.083 41.436 36.381 1.00 64.38 333 ALA A O 1
ATOM 2568 N N . SER A 1 334 ? 38.196 40.297 35.922 1.00 65.25 334 SER A N 1
ATOM 2569 C CA . SER A 1 334 ? 38.330 40.357 34.462 1.00 65.25 334 SER A CA 1
ATOM 2570 C C . SER A 1 334 ? 38.066 41.744 33.859 1.00 65.25 334 SER A C 1
ATOM 2572 O O . SER A 1 334 ? 38.650 42.067 32.830 1.00 65.25 334 SER A O 1
ATOM 2574 N N . PHE A 1 335 ? 37.286 42.609 34.522 1.00 64.88 335 PHE A N 1
ATOM 2575 C CA . PHE A 1 335 ? 37.061 43.998 34.083 1.00 64.88 335 PHE A CA 1
ATOM 2576 C C . PHE A 1 335 ? 38.256 44.933 34.305 1.00 64.88 335 PHE A C 1
ATOM 2578 O O . PHE A 1 335 ? 38.289 46.030 33.751 1.00 64.88 335 PHE A O 1
ATOM 2585 N N . ASN A 1 336 ? 39.254 44.500 35.076 1.00 68.44 336 ASN A N 1
ATOM 2586 C CA . ASN A 1 336 ? 40.512 45.230 35.219 1.00 68.44 336 ASN A CA 1
ATOM 2587 C C . ASN A 1 336 ? 41.504 44.935 34.079 1.00 68.44 336 ASN A C 1
ATOM 2589 O O . ASN A 1 336 ? 42.531 45.607 34.000 1.00 68.44 336 ASN A O 1
ATOM 2593 N N . ASP A 1 337 ? 41.222 43.957 33.204 1.00 74.00 337 ASP A N 1
ATOM 2594 C CA . ASP A 1 337 ? 42.020 43.701 32.000 1.00 74.00 337 ASP A CA 1
ATOM 2595 C C . ASP A 1 337 ? 41.516 44.610 30.849 1.00 74.00 337 ASP A C 1
ATOM 2597 O O . ASP A 1 337 ? 40.369 44.468 30.404 1.00 74.00 337 ASP A O 1
ATOM 2601 N N . PRO A 1 338 ? 42.340 45.556 30.346 1.00 71.25 338 PRO A N 1
ATOM 2602 C CA . PRO A 1 338 ? 41.945 46.485 29.284 1.00 71.25 338 PRO A CA 1
ATOM 2603 C C . PRO A 1 338 ? 41.490 45.785 27.996 1.00 71.25 338 PRO A C 1
ATOM 2605 O O . PRO A 1 338 ? 40.656 46.316 27.262 1.00 71.25 338 PRO A O 1
ATOM 2608 N N . GLU A 1 339 ? 42.024 44.591 27.727 1.00 75.12 339 GLU A N 1
ATOM 2609 C CA . GLU A 1 339 ? 41.708 43.789 26.545 1.00 75.12 339 GLU A CA 1
ATOM 2610 C C . GLU A 1 339 ? 40.284 43.215 26.626 1.00 75.12 339 GLU A C 1
ATOM 2612 O O . GLU A 1 339 ? 39.541 43.214 25.642 1.00 75.12 339 GLU A O 1
ATOM 2617 N N . VAL A 1 340 ? 39.869 42.808 27.828 1.00 75.19 340 VAL A N 1
ATOM 2618 C CA . VAL A 1 340 ? 38.528 42.275 28.099 1.00 75.19 340 VAL A CA 1
ATOM 2619 C C . VAL A 1 340 ? 37.478 43.377 28.001 1.00 75.19 340 VAL A C 1
ATOM 2621 O O . VAL A 1 340 ? 36.432 43.164 27.392 1.00 75.19 340 VAL A O 1
ATOM 2624 N N . MET A 1 341 ? 37.765 44.576 28.516 1.00 75.12 341 MET A N 1
ATOM 2625 C CA . MET A 1 341 ? 36.847 45.719 28.428 1.00 75.12 341 MET A CA 1
ATOM 2626 C C . MET A 1 341 ? 36.633 46.202 26.989 1.00 75.12 341 MET A C 1
ATOM 2628 O O . MET A 1 341 ? 35.495 46.465 26.594 1.00 75.12 341 MET A O 1
ATOM 2632 N N . ALA A 1 342 ? 37.699 46.275 26.188 1.00 75.62 342 ALA A N 1
ATOM 2633 C CA . ALA A 1 342 ? 37.598 46.667 24.783 1.00 75.62 342 ALA A CA 1
ATOM 2634 C C . ALA A 1 342 ? 36.759 45.667 23.971 1.00 75.62 342 ALA A C 1
ATOM 2636 O O . ALA A 1 342 ? 35.891 46.064 23.192 1.00 75.62 342 ALA A O 1
ATOM 2637 N N . ALA A 1 343 ? 36.971 44.368 24.193 1.00 73.94 343 ALA A N 1
ATOM 2638 C CA . ALA A 1 343 ? 36.204 43.326 23.526 1.00 73.94 343 ALA A CA 1
ATOM 2639 C C . ALA A 1 343 ? 34.741 43.272 23.996 1.00 73.94 343 ALA A C 1
ATOM 2641 O O . ALA A 1 343 ? 33.839 43.070 23.184 1.00 73.94 343 ALA A O 1
ATOM 2642 N N . LEU A 1 344 ? 34.479 43.516 25.285 1.00 69.62 344 LEU A N 1
ATOM 2643 C CA . LEU A 1 344 ? 33.120 43.603 25.819 1.00 69.62 344 LEU A CA 1
ATOM 2644 C C . LEU A 1 344 ? 32.344 44.765 25.189 1.00 69.62 344 LEU A C 1
ATOM 2646 O O . LEU A 1 344 ? 31.190 44.601 24.802 1.00 69.62 344 LEU A O 1
ATOM 2650 N N . GLN A 1 345 ? 32.985 45.927 25.047 1.00 72.94 345 GLN A N 1
ATOM 2651 C CA . GLN A 1 345 ? 32.374 47.103 24.435 1.00 72.94 345 GLN A CA 1
ATOM 2652 C C . GLN A 1 345 ? 32.096 46.892 22.937 1.00 72.94 345 GLN A C 1
ATOM 2654 O O . GLN A 1 345 ? 31.049 47.316 22.448 1.00 72.94 345 GLN A O 1
ATOM 2659 N N . ASP A 1 346 ? 32.984 46.199 22.214 1.00 76.12 346 ASP A N 1
ATOM 2660 C CA . ASP A 1 346 ? 32.765 45.813 20.811 1.00 76.12 346 ASP A CA 1
ATOM 2661 C C . ASP A 1 346 ? 31.572 44.851 20.667 1.00 76.12 346 ASP A C 1
ATOM 2663 O O . ASP A 1 346 ? 30.701 45.066 19.825 1.00 76.12 346 ASP A O 1
ATOM 2667 N N . VAL A 1 347 ? 31.456 43.844 21.540 1.00 70.38 347 VAL A N 1
ATOM 2668 C CA . VAL A 1 347 ? 30.320 42.905 21.520 1.00 70.38 347 VAL A CA 1
ATOM 2669 C C . VAL A 1 347 ? 29.009 43.558 21.971 1.00 70.38 347 VAL A C 1
ATOM 2671 O O . VAL A 1 347 ? 27.962 43.264 21.399 1.00 70.38 347 VAL A O 1
ATOM 2674 N N . MET A 1 348 ? 29.039 44.473 22.944 1.00 62.66 348 MET A N 1
ATOM 2675 C CA . MET A 1 348 ? 27.845 45.220 23.367 1.00 62.66 348 MET A CA 1
ATOM 2676 C C . MET A 1 348 ? 27.327 46.163 22.279 1.00 62.66 348 MET A C 1
ATOM 2678 O O . MET A 1 348 ? 26.117 46.298 22.116 1.00 62.66 348 MET A O 1
ATOM 2682 N N . ASN A 1 349 ? 28.223 46.801 21.525 1.00 70.44 349 ASN A N 1
ATOM 2683 C CA . ASN A 1 349 ? 27.836 47.682 20.422 1.00 70.44 349 ASN A CA 1
ATOM 2684 C C . ASN A 1 349 ? 27.469 46.905 19.149 1.00 70.44 349 ASN A C 1
ATOM 2686 O O . ASN A 1 349 ? 26.714 47.411 18.319 1.00 70.44 349 ASN A O 1
ATOM 2690 N N . ASN A 1 350 ? 27.992 45.687 18.981 1.00 72.19 350 ASN A N 1
ATOM 2691 C CA . ASN A 1 350 ? 27.689 44.809 17.861 1.00 72.19 350 ASN A CA 1
ATOM 2692 C C . ASN A 1 350 ? 27.684 43.329 18.300 1.00 72.19 350 ASN A C 1
ATOM 2694 O O . ASN A 1 350 ? 28.741 42.693 18.333 1.00 72.19 350 ASN A O 1
ATOM 2698 N N . PRO A 1 351 ? 26.505 42.729 18.548 1.00 65.25 351 PRO A N 1
ATOM 2699 C CA . PRO A 1 351 ? 26.395 41.343 19.014 1.00 65.25 351 PRO A CA 1
ATOM 2700 C C . PRO A 1 351 ? 27.045 40.303 18.084 1.00 65.25 351 PRO A C 1
ATOM 2702 O O . PRO A 1 351 ? 27.481 39.247 18.541 1.00 65.25 351 PRO A O 1
ATOM 2705 N N . ALA A 1 352 ? 27.178 40.602 16.785 1.00 71.62 352 ALA A N 1
ATOM 2706 C CA . ALA A 1 352 ? 27.854 39.733 15.819 1.00 71.62 352 ALA A CA 1
ATOM 2707 C C . ALA A 1 352 ? 29.390 39.724 15.974 1.00 71.62 352 ALA A C 1
ATOM 2709 O O . ALA A 1 352 ? 30.056 38.814 15.476 1.00 71.62 352 ALA A O 1
ATOM 2710 N N . SER A 1 353 ? 29.973 40.697 16.688 1.00 72.31 353 SER A N 1
ATOM 2711 C CA . SER A 1 353 ? 31.405 40.718 17.009 1.00 72.31 353 SER A CA 1
ATOM 2712 C C . SER A 1 353 ? 31.804 39.616 18.003 1.00 72.31 353 SER A C 1
ATOM 2714 O O . SER A 1 353 ? 32.995 39.352 18.143 1.00 72.31 353 SER A O 1
ATOM 2716 N N . PHE A 1 354 ? 30.858 38.908 18.641 1.00 69.81 354 PHE A N 1
ATOM 2717 C CA . PHE A 1 354 ? 31.171 37.804 19.562 1.00 69.81 354 PHE A CA 1
ATOM 2718 C C . PHE A 1 354 ? 32.043 36.720 18.915 1.00 69.81 354 PHE A C 1
ATOM 2720 O O . PHE A 1 354 ? 33.028 36.287 19.510 1.00 69.81 354 PHE A O 1
ATOM 2727 N N . ALA A 1 355 ? 31.753 36.351 17.662 1.00 74.56 355 ALA A N 1
ATOM 2728 C CA . ALA A 1 355 ? 32.533 35.357 16.923 1.00 74.56 355 ALA A CA 1
ATOM 2729 C C . ALA A 1 355 ? 34.008 35.769 16.742 1.00 74.56 355 ALA A C 1
ATOM 2731 O O . ALA A 1 355 ? 34.888 34.914 16.692 1.00 74.56 355 ALA A O 1
ATOM 2732 N N . LYS A 1 356 ? 34.299 37.078 16.697 1.00 76.50 356 LYS A N 1
ATOM 2733 C CA . LYS A 1 356 ? 35.670 37.601 16.570 1.00 76.50 356 LYS A CA 1
ATOM 2734 C C . LYS A 1 356 ? 36.477 37.419 17.854 1.00 76.50 356 LYS A C 1
ATOM 2736 O O . LYS A 1 356 ? 37.681 37.199 17.792 1.00 76.50 356 LYS A O 1
ATOM 2741 N N . HIS A 1 357 ? 35.810 37.484 19.005 1.00 75.56 357 HIS A N 1
ATOM 2742 C CA . HIS A 1 357 ? 36.436 37.376 20.327 1.00 75.56 357 HIS A CA 1
ATOM 2743 C C . HIS A 1 357 ? 36.346 35.967 20.924 1.00 75.56 357 HIS A C 1
ATOM 2745 O O . HIS A 1 357 ? 36.979 35.688 21.939 1.00 75.56 357 HIS A O 1
ATOM 2751 N N . GLN A 1 358 ? 35.623 35.054 20.268 1.00 70.94 358 GLN A N 1
ATOM 2752 C CA . GLN A 1 358 ? 35.461 33.657 20.681 1.00 70.94 358 GLN A CA 1
ATOM 2753 C C . GLN A 1 358 ? 36.785 32.874 20.682 1.00 70.94 358 GLN A C 1
ATOM 2755 O O . GLN A 1 358 ? 36.949 31.941 21.463 1.00 70.94 358 GLN A O 1
ATOM 2760 N N . ALA A 1 359 ? 37.740 33.270 19.837 1.00 71.25 359 ALA A N 1
ATOM 2761 C CA . ALA A 1 359 ? 39.073 32.676 19.792 1.00 71.25 359 ALA A CA 1
ATOM 2762 C C . ALA A 1 359 ? 40.042 33.261 20.839 1.00 71.25 359 ALA A C 1
ATOM 2764 O O . ALA A 1 359 ? 41.136 32.726 21.008 1.00 71.25 359 ALA A O 1
ATOM 2765 N N . ASN A 1 360 ? 39.675 34.347 21.538 1.00 77.12 360 ASN A N 1
ATOM 2766 C CA . ASN A 1 360 ? 40.534 34.948 22.555 1.00 77.12 360 ASN A CA 1
ATOM 2767 C C . ASN A 1 360 ? 40.332 34.220 23.901 1.00 77.12 360 ASN A C 1
ATOM 2769 O O . ASN A 1 360 ? 39.259 34.330 24.500 1.00 77.12 360 ASN A O 1
ATOM 2773 N N . PRO A 1 361 ? 41.352 33.508 24.417 1.00 75.38 361 PRO A N 1
ATOM 2774 C CA . PRO A 1 361 ? 41.216 32.649 25.592 1.00 75.38 361 PRO A CA 1
ATOM 2775 C C . PRO A 1 361 ? 40.939 33.417 26.890 1.00 75.38 361 PRO A C 1
ATOM 2777 O O . PRO A 1 361 ? 40.427 32.827 27.838 1.00 75.38 361 PRO A O 1
ATOM 2780 N N . LYS A 1 362 ? 41.242 34.722 26.946 1.00 74.12 362 LYS A N 1
ATOM 2781 C CA . LYS A 1 362 ? 40.906 35.575 28.095 1.00 74.12 362 LYS A CA 1
ATOM 2782 C C . LYS A 1 362 ? 39.479 36.116 28.030 1.00 74.12 362 LYS A C 1
ATOM 2784 O O . LYS A 1 362 ? 38.828 36.264 29.057 1.00 74.12 362 LYS A O 1
ATOM 2789 N N . VAL A 1 363 ? 38.996 36.420 26.826 1.00 72.56 363 VAL A N 1
ATOM 2790 C CA . VAL A 1 363 ? 37.733 37.141 26.605 1.00 72.56 363 VAL A CA 1
ATOM 2791 C C . VAL A 1 363 ? 36.552 36.185 26.426 1.00 72.56 363 VAL A C 1
ATOM 2793 O O . VAL A 1 363 ? 35.478 36.408 26.985 1.00 72.56 363 VAL A O 1
ATOM 2796 N N . ALA A 1 364 ? 36.749 35.091 25.689 1.00 73.75 364 ALA A N 1
ATOM 2797 C CA . ALA A 1 364 ? 35.724 34.093 25.409 1.00 73.75 364 ALA A CA 1
ATOM 2798 C C . ALA A 1 364 ? 35.011 33.545 26.667 1.00 73.75 364 ALA A C 1
ATOM 2800 O O . ALA A 1 364 ? 33.776 33.535 26.670 1.00 73.75 364 ALA A O 1
ATOM 2801 N N . PRO A 1 365 ? 35.711 33.144 27.753 1.00 74.44 365 PRO A N 1
ATOM 2802 C CA . PRO A 1 365 ? 35.036 32.635 28.949 1.00 74.44 365 PRO A CA 1
ATOM 2803 C C . PRO A 1 365 ? 34.227 33.716 29.680 1.00 74.44 365 PRO A C 1
ATOM 2805 O O . PRO A 1 365 ? 33.156 33.423 30.209 1.00 74.44 365 PRO A O 1
ATOM 2808 N N . VAL A 1 366 ? 34.690 34.970 29.665 1.00 72.38 366 VAL A N 1
ATOM 2809 C CA . VAL A 1 366 ? 34.023 36.102 30.328 1.00 72.38 366 VAL A CA 1
ATOM 2810 C C . VAL A 1 366 ? 32.704 36.436 29.629 1.00 72.38 366 VAL A C 1
ATOM 2812 O O . VAL A 1 366 ? 31.659 36.516 30.279 1.00 72.38 366 VAL A O 1
ATOM 2815 N N . ILE A 1 367 ? 32.721 36.553 28.296 1.00 67.81 367 ILE A N 1
ATOM 2816 C CA . ILE A 1 367 ? 31.514 36.870 27.521 1.00 67.81 367 ILE A CA 1
ATOM 2817 C C . ILE A 1 367 ? 30.508 35.708 27.559 1.00 67.81 367 ILE A C 1
ATOM 2819 O O . ILE A 1 367 ? 29.307 35.942 27.703 1.00 67.81 367 ILE A O 1
ATOM 2823 N N . ALA A 1 368 ? 30.978 34.456 27.510 1.00 70.50 368 ALA A N 1
ATOM 2824 C CA . ALA A 1 368 ? 30.115 33.282 27.648 1.00 70.50 368 ALA A CA 1
ATOM 2825 C C . ALA A 1 368 ? 29.430 33.217 29.027 1.00 70.50 368 ALA A C 1
ATOM 2827 O O . ALA A 1 368 ? 28.229 32.950 29.106 1.00 70.50 368 ALA A O 1
ATOM 2828 N N . LYS A 1 369 ? 30.161 33.515 30.114 1.00 70.06 369 LYS A N 1
ATOM 2829 C CA . LYS A 1 369 ? 29.618 33.536 31.485 1.00 70.06 369 LYS A CA 1
ATOM 2830 C C . LYS A 1 369 ? 28.584 34.652 31.671 1.00 70.06 369 LYS A C 1
ATOM 2832 O O . LYS A 1 369 ? 27.554 34.429 32.308 1.00 70.06 369 LYS A O 1
ATOM 2837 N N . MET A 1 370 ? 28.814 35.821 31.069 1.00 64.12 370 MET A N 1
ATOM 2838 C CA . MET A 1 370 ? 27.860 36.933 31.077 1.00 64.12 370 MET A CA 1
ATOM 2839 C C . MET A 1 370 ? 26.578 36.575 30.307 1.00 64.12 370 MET A C 1
ATOM 2841 O O . MET A 1 370 ? 25.495 36.648 30.883 1.00 64.12 370 MET A O 1
ATOM 2845 N N . MET A 1 371 ? 26.687 36.080 29.067 1.00 63.34 371 MET A N 1
ATOM 2846 C CA . MET A 1 371 ? 25.544 35.605 28.262 1.00 63.34 371 MET A CA 1
ATOM 2847 C C . MET A 1 371 ? 24.742 34.500 28.969 1.00 63.34 371 MET A C 1
ATOM 2849 O O . MET A 1 371 ? 23.511 34.514 28.955 1.00 63.34 371 MET A O 1
ATOM 2853 N N . GLY A 1 372 ? 25.426 33.570 29.643 1.00 63.66 372 GLY A N 1
ATOM 2854 C CA . GLY A 1 372 ? 24.789 32.509 30.425 1.00 63.66 372 GLY A CA 1
ATOM 2855 C C . GLY A 1 372 ? 23.961 33.035 31.603 1.00 63.66 372 GLY A C 1
ATOM 2856 O O . GLY A 1 372 ? 22.857 32.543 31.837 1.00 63.66 372 GLY A O 1
ATOM 2857 N N . LYS A 1 373 ? 24.440 34.068 32.311 1.00 57.81 373 LYS A N 1
ATOM 2858 C CA . LYS A 1 373 ? 23.683 34.713 33.400 1.00 57.81 373 LYS A CA 1
ATOM 2859 C C . LYS A 1 373 ? 22.491 35.531 32.891 1.00 57.81 373 LYS A C 1
ATOM 2861 O O . LYS A 1 373 ? 21.436 35.476 33.516 1.00 57.81 373 LYS A O 1
ATOM 2866 N N . PHE A 1 374 ? 22.611 36.188 31.733 1.00 50.66 374 PHE A N 1
ATOM 2867 C CA . PHE A 1 374 ? 21.479 36.858 31.071 1.00 50.66 374 PHE A CA 1
ATOM 2868 C C . PHE A 1 374 ? 20.377 35.882 30.634 1.00 50.66 374 PHE A C 1
ATOM 2870 O O . PHE A 1 374 ? 19.197 36.201 30.733 1.00 50.66 374 PHE A O 1
ATOM 2877 N N . ALA A 1 375 ? 20.740 34.680 30.177 1.00 52.62 375 ALA A N 1
ATOM 2878 C CA . ALA A 1 375 ? 19.767 33.648 29.815 1.00 52.62 375 ALA A CA 1
ATOM 2879 C C . ALA A 1 375 ? 19.138 32.959 31.043 1.00 52.62 375 ALA A C 1
ATOM 2881 O O . ALA A 1 375 ? 18.006 32.475 30.976 1.00 52.62 375 ALA A O 1
ATOM 2882 N N . GLY A 1 376 ? 19.868 32.905 32.163 1.00 40.50 376 GLY A N 1
ATOM 2883 C CA . GLY A 1 376 ? 19.405 32.329 33.426 1.00 40.50 376 GLY A CA 1
ATOM 2884 C C . GLY A 1 376 ? 18.328 33.166 34.119 1.00 40.50 376 GLY A C 1
ATOM 2885 O O . GLY A 1 376 ? 17.338 32.604 34.583 1.00 40.50 376 GLY A O 1
ATOM 2886 N N . SER A 1 377 ? 18.461 34.497 34.118 1.00 37.50 377 SER A N 1
ATOM 2887 C CA . SER A 1 377 ? 17.507 35.399 34.786 1.00 37.50 377 SER A CA 1
ATOM 2888 C C . SER A 1 377 ? 16.124 35.446 34.121 1.00 37.50 377 SER A C 1
ATOM 2890 O O . SER A 1 377 ? 15.140 35.747 34.789 1.00 37.50 377 SER A O 1
ATOM 2892 N N . MET A 1 378 ? 15.996 35.041 32.850 1.00 36.41 378 MET A N 1
ATOM 2893 C CA . MET A 1 378 ? 14.691 34.884 32.183 1.00 36.41 378 MET A CA 1
ATOM 2894 C C . MET A 1 378 ? 13.907 33.636 32.631 1.00 36.41 378 MET A C 1
ATOM 2896 O O . MET A 1 378 ? 12.722 33.522 32.324 1.00 36.41 378 MET A O 1
ATOM 2900 N N . LYS A 1 379 ? 14.538 32.680 33.334 1.00 38.88 379 LYS A N 1
ATOM 2901 C CA . LYS A 1 379 ? 13.882 31.441 33.798 1.00 38.88 379 LYS A CA 1
ATOM 2902 C C . LYS A 1 379 ? 13.329 31.521 35.225 1.00 38.88 379 LYS A C 1
ATOM 2904 O O . LYS A 1 379 ? 12.500 30.684 35.576 1.00 38.88 379 LYS A O 1
ATOM 2909 N N . GLU A 1 380 ? 13.740 32.499 36.034 1.00 32.25 380 GLU A N 1
ATOM 2910 C CA . GLU A 1 380 ? 13.391 32.550 37.466 1.00 32.25 380 GLU A CA 1
ATOM 2911 C C . GLU A 1 380 ? 12.098 33.318 37.801 1.00 32.25 380 GLU A C 1
ATOM 2913 O O . GLU A 1 380 ? 11.551 33.121 38.883 1.00 32.25 380 GLU A O 1
ATOM 2918 N N . GLU A 1 381 ? 11.506 34.081 36.874 1.00 31.81 381 GLU A N 1
ATOM 2919 C CA . GLU A 1 381 ? 10.210 34.754 37.116 1.00 31.81 381 GLU A CA 1
ATOM 2920 C C . GLU A 1 381 ? 8.967 33.852 36.933 1.00 31.81 381 GLU A C 1
ATOM 2922 O O . GLU A 1 381 ? 7.839 34.293 37.137 1.00 31.81 381 GLU A O 1
ATOM 2927 N N . MET A 1 382 ? 9.132 32.564 36.605 1.00 34.09 382 MET A N 1
ATOM 2928 C CA . MET A 1 382 ? 8.016 31.637 36.337 1.00 34.09 382 MET A CA 1
ATOM 2929 C C . MET A 1 382 ? 7.817 30.535 37.391 1.00 34.09 382 MET A C 1
ATOM 2931 O O 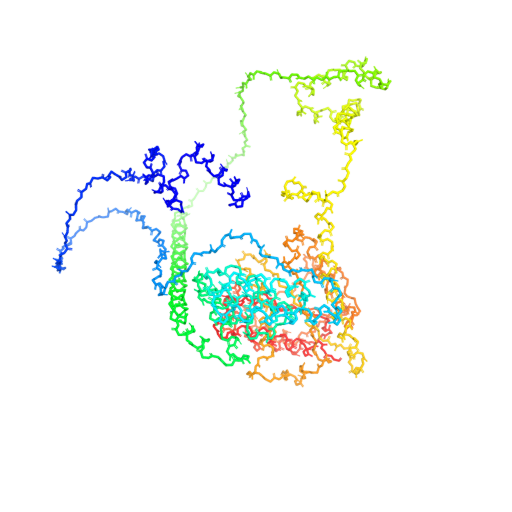. MET A 1 382 ? 7.267 29.476 37.088 1.00 34.09 382 MET A O 1
ATOM 2935 N N . SER A 1 383 ? 8.222 30.757 38.643 1.00 34.75 383 SER A N 1
ATOM 2936 C CA . SER A 1 383 ? 8.008 29.772 39.712 1.00 34.75 383 SER A CA 1
ATOM 2937 C C . SER A 1 383 ? 7.387 30.365 40.973 1.00 34.75 383 SER A C 1
ATOM 2939 O O . SER A 1 383 ? 7.972 30.265 42.047 1.00 34.75 383 SER A O 1
ATOM 2941 N N . GLN A 1 384 ? 6.162 30.890 40.876 1.00 30.62 384 GLN A N 1
ATOM 2942 C CA . GLN A 1 384 ? 5.228 30.884 42.009 1.00 30.62 384 GLN A CA 1
ATOM 2943 C C . GLN A 1 384 ? 3.775 30.691 41.548 1.00 30.62 384 GLN A C 1
ATOM 2945 O O . GLN A 1 384 ? 3.166 31.573 40.956 1.00 30.62 384 GLN A O 1
ATOM 2950 N N . GLY A 1 385 ? 3.212 29.537 41.916 1.00 32.53 385 GLY A N 1
ATOM 2951 C CA . GLY A 1 385 ? 1.790 29.392 42.217 1.00 32.53 385 GLY A CA 1
ATOM 2952 C C . GLY A 1 385 ? 0.845 29.001 41.073 1.00 32.53 385 GLY A C 1
ATOM 2953 O O . GLY A 1 385 ? 0.541 29.799 40.194 1.00 32.53 385 GLY A O 1
ATOM 2954 N N . THR A 1 386 ? 0.178 27.859 41.289 1.00 29.22 386 THR A N 1
ATOM 2955 C CA . THR A 1 386 ? -1.270 27.612 41.072 1.00 29.22 386 THR A CA 1
ATOM 2956 C C . THR A 1 386 ? -1.665 26.599 39.978 1.00 29.22 386 THR A C 1
ATOM 2958 O O . THR A 1 386 ? -1.548 26.855 38.790 1.00 29.22 386 THR A O 1
ATOM 2961 N N . LYS A 1 387 ? -2.239 25.481 40.461 1.00 29.44 387 LYS A N 1
ATOM 2962 C CA . LYS A 1 387 ? -3.276 24.586 39.894 1.00 29.44 387 LYS A CA 1
ATOM 2963 C C . LYS A 1 387 ? -3.122 24.068 38.452 1.00 29.44 387 LYS A C 1
ATOM 2965 O O . LYS A 1 387 ? -3.263 24.781 37.468 1.00 29.44 387 LYS A O 1
ATOM 2970 N N . TRP A 1 388 ? -2.986 22.746 38.377 1.00 30.75 388 TRP A N 1
ATOM 2971 C CA . TRP A 1 388 ? -2.956 21.924 37.174 1.00 30.75 388 TRP A CA 1
ATOM 2972 C C . TRP A 1 388 ? -4.262 21.995 36.367 1.00 30.75 388 TRP A C 1
ATOM 2974 O O . TRP A 1 388 ? -5.253 21.355 36.704 1.00 30.75 388 TRP A O 1
ATOM 2984 N N . ILE A 1 389 ? -4.224 22.735 35.261 1.00 32.50 389 ILE A N 1
ATOM 2985 C CA . ILE A 1 389 ? -4.974 22.445 34.035 1.00 32.50 389 ILE A CA 1
ATOM 2986 C C . ILE A 1 389 ? -3.905 22.387 32.945 1.00 32.50 389 ILE A C 1
ATOM 2988 O O . ILE A 1 389 ? -3.170 23.358 32.759 1.00 32.50 389 ILE A O 1
ATOM 2992 N N . HIS A 1 390 ? -3.763 21.247 32.263 1.00 33.22 390 HIS A N 1
ATOM 2993 C CA . HIS A 1 390 ? -2.800 21.103 31.172 1.00 33.22 390 HIS A CA 1
ATOM 2994 C C . HIS A 1 390 ? -3.170 22.060 30.033 1.00 33.22 390 HIS A C 1
ATOM 2996 O O . HIS A 1 390 ? -4.028 21.782 29.201 1.00 33.22 390 HIS A O 1
ATOM 3002 N N . HIS A 1 391 ? -2.506 23.211 30.008 1.00 32.81 391 HIS A N 1
ATOM 3003 C CA . HIS A 1 391 ? -2.480 24.114 28.872 1.00 32.81 391 HIS A CA 1
ATOM 3004 C C . HIS A 1 391 ? -1.688 23.404 27.767 1.00 32.81 391 HIS A C 1
ATOM 3006 O O . HIS A 1 391 ? -0.456 23.420 27.763 1.00 32.81 391 HIS A O 1
ATOM 3012 N N . VAL A 1 392 ? -2.376 22.714 26.856 1.00 35.84 392 VAL A N 1
ATOM 3013 C CA . VAL A 1 392 ? -1.747 22.196 25.638 1.00 35.84 392 VAL A CA 1
ATOM 3014 C C . VAL A 1 392 ? -1.374 23.414 24.798 1.00 35.84 392 VAL A C 1
ATOM 3016 O O . VAL A 1 392 ? -2.193 23.966 24.065 1.00 35.84 392 VAL A O 1
ATOM 3019 N N . LYS A 1 393 ? -0.135 23.894 24.956 1.00 34.84 393 LYS A N 1
ATOM 3020 C CA . LYS A 1 393 ? 0.462 24.852 24.023 1.00 34.84 393 LYS A CA 1
ATOM 3021 C C . LYS A 1 393 ? 0.304 24.259 22.624 1.00 34.84 393 LYS A C 1
ATOM 3023 O O . LYS A 1 393 ? 0.786 23.157 22.373 1.00 34.84 393 LYS A O 1
ATOM 3028 N N . LYS A 1 394 ? -0.349 24.990 21.715 1.00 39.97 394 LYS A N 1
ATOM 3029 C CA . LYS A 1 394 ? -0.308 24.681 20.282 1.00 39.97 394 LYS A CA 1
ATOM 3030 C C . LYS A 1 394 ? 1.172 24.686 19.879 1.00 39.97 394 LYS A C 1
ATOM 3032 O O . LYS A 1 394 ? 1.809 25.739 19.887 1.00 39.97 394 LYS A O 1
ATOM 3037 N N . LEU A 1 395 ? 1.731 23.504 19.627 1.00 37.91 395 LEU A N 1
ATOM 3038 C CA . LEU A 1 395 ? 3.091 23.338 19.125 1.00 37.91 395 LEU A CA 1
ATOM 3039 C C . LEU A 1 395 ? 3.127 23.957 17.721 1.00 37.91 395 LEU A C 1
ATOM 3041 O O . LEU A 1 395 ? 2.498 23.440 16.804 1.00 37.91 395 LEU A O 1
ATOM 3045 N N . SER A 1 396 ? 3.804 25.095 17.558 1.00 48.28 396 SER A N 1
ATOM 3046 C CA . SER A 1 396 ? 4.259 25.527 16.233 1.00 48.28 396 SER A CA 1
ATOM 3047 C C . SER A 1 396 ? 5.584 24.828 15.939 1.00 48.28 396 SER A C 1
ATOM 3049 O O . SER A 1 396 ? 6.340 24.544 16.868 1.00 48.28 396 SER A O 1
ATOM 3051 N N . THR A 1 397 ? 5.896 24.566 14.669 1.00 50.56 397 THR A N 1
ATOM 3052 C CA . THR A 1 397 ? 7.167 23.945 14.238 1.00 50.56 397 THR A CA 1
ATOM 3053 C C . THR A 1 397 ? 8.408 24.673 14.770 1.00 50.56 397 THR A C 1
ATOM 3055 O O . THR A 1 397 ? 9.427 24.040 15.015 1.00 50.56 397 THR A O 1
ATOM 3058 N N . ALA A 1 398 ? 8.308 25.976 15.053 1.00 54.75 398 ALA A N 1
ATOM 3059 C CA . ALA A 1 398 ? 9.374 26.775 15.664 1.00 54.75 398 ALA A CA 1
ATOM 3060 C C . ALA A 1 398 ? 9.588 26.525 17.176 1.00 54.75 398 ALA A C 1
ATOM 3062 O O . ALA A 1 398 ? 10.578 26.990 17.732 1.00 54.75 398 ALA A O 1
ATOM 3063 N N . ASN A 1 399 ? 8.669 25.821 17.848 1.00 57.38 399 ASN A N 1
ATOM 3064 C CA . ASN A 1 399 ? 8.637 25.634 19.304 1.00 57.38 399 ASN A CA 1
ATOM 3065 C C . ASN A 1 399 ? 8.607 24.157 19.739 1.00 57.38 399 ASN A C 1
ATOM 3067 O O . ASN A 1 399 ? 8.363 23.877 20.915 1.00 57.38 399 ASN A O 1
ATOM 3071 N N . ILE A 1 400 ? 8.821 23.206 18.823 1.00 66.44 400 ILE A N 1
ATOM 3072 C CA . ILE A 1 400 ? 8.921 21.788 19.182 1.00 66.44 400 ILE A CA 1
ATOM 3073 C C . ILE A 1 400 ? 10.335 21.530 19.712 1.00 66.44 400 ILE A C 1
ATOM 3075 O O . ILE A 1 400 ? 11.300 21.779 18.989 1.00 66.44 400 ILE A O 1
ATOM 3079 N N . PRO A 1 401 ? 10.498 21.036 20.953 1.00 80.50 401 PRO A N 1
ATOM 3080 C CA . PRO A 1 401 ? 11.816 20.673 21.454 1.00 80.50 401 PRO A CA 1
ATOM 3081 C C . PRO A 1 401 ? 12.453 19.623 20.541 1.00 80.50 401 PRO A C 1
ATOM 3083 O O . PRO A 1 401 ? 11.824 18.604 20.260 1.00 80.50 401 PRO A O 1
ATOM 3086 N N . THR A 1 402 ? 13.707 19.820 20.132 1.00 81.75 402 THR A N 1
ATOM 3087 C CA . THR A 1 402 ? 14.446 18.850 19.303 1.00 81.75 402 THR A CA 1
ATOM 3088 C C . THR A 1 402 ? 14.436 17.453 19.925 1.00 81.75 402 THR A C 1
ATOM 3090 O O . THR A 1 402 ? 14.230 16.472 19.224 1.00 81.75 402 THR A O 1
ATOM 3093 N N . ALA A 1 403 ? 14.521 17.371 21.258 1.00 82.62 403 ALA A N 1
ATOM 3094 C CA . ALA A 1 403 ? 14.416 16.116 21.999 1.00 82.62 403 ALA A CA 1
ATOM 3095 C C . ALA A 1 403 ? 13.060 15.405 21.817 1.00 82.62 403 ALA A C 1
ATOM 3097 O O . ALA A 1 403 ? 12.999 14.182 21.844 1.00 82.62 403 ALA A O 1
ATOM 3098 N N . LEU A 1 404 ? 11.958 16.142 21.633 1.00 84.19 404 LEU A N 1
ATOM 3099 C CA . LEU A 1 404 ? 10.647 15.541 21.370 1.00 84.19 404 LEU A CA 1
ATOM 3100 C C . LEU A 1 404 ? 10.589 14.947 19.958 1.00 84.19 404 LEU A C 1
ATOM 3102 O O . LEU A 1 404 ? 10.046 13.858 19.791 1.00 84.19 404 LEU A O 1
ATOM 3106 N N . ILE A 1 405 ? 11.175 15.636 18.972 1.00 83.69 405 ILE A N 1
ATOM 3107 C CA . ILE A 1 405 ? 11.294 15.142 17.592 1.00 83.69 405 ILE A CA 1
ATOM 3108 C C . ILE A 1 405 ? 12.168 13.889 17.571 1.00 83.69 405 ILE A C 1
ATOM 3110 O O . ILE A 1 405 ? 11.736 12.861 17.067 1.00 83.69 405 ILE A O 1
ATOM 3114 N N . GLU A 1 406 ? 13.348 13.941 18.186 1.00 88.75 406 GLU A N 1
ATOM 3115 C CA . GLU A 1 406 ? 14.282 12.814 18.250 1.00 88.75 406 GLU A CA 1
ATOM 3116 C C . GLU A 1 406 ? 13.663 11.596 18.951 1.00 88.75 406 GLU A C 1
ATOM 3118 O O . GLU A 1 406 ? 13.721 10.481 18.435 1.00 88.75 406 GLU A O 1
ATOM 3123 N N . ASN A 1 407 ? 12.972 11.804 20.078 1.00 90.25 407 ASN A N 1
ATOM 3124 C CA . ASN A 1 407 ? 12.236 10.735 20.754 1.00 90.25 407 ASN A CA 1
ATOM 3125 C C . ASN A 1 407 ? 11.100 10.174 19.887 1.00 90.25 407 ASN A C 1
ATOM 3127 O O . ASN A 1 407 ? 10.868 8.966 19.893 1.00 90.25 407 ASN A O 1
ATOM 3131 N N . GLY A 1 408 ? 10.389 11.029 19.147 1.00 90.50 408 GLY A N 1
ATOM 3132 C CA . GLY A 1 408 ? 9.357 10.610 18.199 1.00 90.50 408 GLY A CA 1
ATOM 3133 C C . GLY A 1 408 ? 9.934 9.741 17.084 1.00 90.50 408 GLY A C 1
ATOM 3134 O O . GLY A 1 408 ? 9.455 8.631 16.869 1.00 90.50 408 GLY A O 1
ATOM 3135 N N . GLN A 1 409 ? 11.013 10.202 16.450 1.00 92.00 409 GLN A N 1
ATOM 3136 C CA . GLN A 1 409 ? 11.742 9.472 15.413 1.00 92.00 409 GLN A CA 1
ATOM 3137 C C . GLN A 1 409 ? 12.212 8.105 15.909 1.00 92.00 409 GLN A C 1
ATOM 3139 O O . GLN A 1 409 ? 11.945 7.097 15.264 1.00 92.00 409 GLN A O 1
ATOM 3144 N N . ASN A 1 410 ? 12.852 8.051 17.081 1.00 93.12 410 ASN A N 1
ATOM 3145 C CA . ASN A 1 410 ? 13.342 6.796 17.651 1.00 93.12 410 ASN A CA 1
ATOM 3146 C C . ASN A 1 410 ? 12.196 5.815 17.915 1.00 93.12 410 ASN A C 1
ATOM 3148 O O . ASN A 1 410 ? 12.298 4.651 17.554 1.00 93.12 410 ASN A O 1
ATOM 3152 N N . ARG A 1 411 ? 11.060 6.284 18.449 1.00 93.94 411 ARG A N 1
ATOM 3153 C CA . ARG A 1 411 ? 9.889 5.424 18.680 1.00 93.94 411 ARG A CA 1
ATOM 3154 C C . ARG A 1 411 ? 9.257 4.911 17.387 1.00 93.94 411 ARG A C 1
ATOM 3156 O O . ARG A 1 411 ? 8.808 3.768 17.361 1.00 93.94 411 ARG A O 1
ATOM 3163 N N . VAL A 1 412 ? 9.205 5.733 16.337 1.00 94.00 412 VAL A N 1
ATOM 3164 C CA . VAL A 1 412 ? 8.713 5.316 15.012 1.00 94.00 412 VAL A CA 1
ATOM 3165 C C . VAL A 1 412 ? 9.641 4.261 14.409 1.00 94.00 412 VAL A C 1
ATOM 3167 O O . VAL A 1 412 ? 9.166 3.231 13.929 1.00 94.00 412 VAL A O 1
ATOM 3170 N N . ILE A 1 413 ? 10.957 4.470 14.492 1.00 94.06 413 ILE A N 1
ATOM 3171 C CA . ILE A 1 413 ? 11.966 3.504 14.042 1.00 94.06 413 ILE A CA 1
ATOM 3172 C C . ILE A 1 413 ? 11.856 2.192 14.832 1.00 94.06 413 ILE A C 1
ATOM 3174 O O . ILE A 1 413 ? 11.762 1.124 14.230 1.00 94.06 413 ILE A O 1
ATOM 3178 N N . ASP A 1 414 ? 11.787 2.260 16.162 1.00 95.25 414 ASP A N 1
ATOM 3179 C CA . ASP A 1 414 ? 11.679 1.085 17.030 1.00 95.25 414 ASP A CA 1
ATOM 3180 C C . ASP A 1 414 ? 10.412 0.277 16.735 1.00 95.25 414 ASP A C 1
ATOM 3182 O O . ASP A 1 414 ? 10.460 -0.953 16.652 1.00 95.25 414 ASP A O 1
ATOM 3186 N N . ALA A 1 415 ? 9.274 0.951 16.539 1.00 94.75 415 ALA A N 1
ATOM 3187 C CA . ALA A 1 415 ? 8.023 0.304 16.155 1.00 94.75 415 ALA A CA 1
ATOM 3188 C C . ALA A 1 415 ? 8.129 -0.358 14.771 1.00 94.75 415 ALA A C 1
ATOM 3190 O O . ALA A 1 415 ? 7.691 -1.497 14.603 1.00 94.75 415 ALA A O 1
ATOM 3191 N N . SER A 1 416 ? 8.771 0.315 13.812 1.00 94.12 416 SER A N 1
ATOM 3192 C CA . SER A 1 416 ? 9.004 -0.200 12.457 1.00 94.12 416 SER A CA 1
ATOM 3193 C C . SER A 1 416 ? 9.853 -1.474 12.474 1.00 94.12 416 SER A C 1
ATOM 3195 O O . SER A 1 416 ? 9.470 -2.490 11.897 1.00 94.12 416 SER A O 1
ATOM 3197 N N . LEU A 1 417 ? 10.969 -1.464 13.208 1.00 94.12 417 LEU A N 1
ATOM 3198 C CA . LEU A 1 417 ? 11.837 -2.633 13.373 1.00 94.12 417 LEU A CA 1
ATOM 3199 C C . LEU A 1 417 ? 11.149 -3.756 14.153 1.00 94.12 417 LEU A C 1
ATOM 3201 O O . LEU A 1 417 ? 11.348 -4.930 13.852 1.00 94.12 417 LEU A O 1
ATOM 3205 N N . THR A 1 418 ? 10.323 -3.413 15.144 1.00 95.19 418 THR A N 1
ATOM 3206 C CA . THR A 1 418 ? 9.553 -4.395 15.920 1.00 95.19 418 THR A CA 1
ATOM 3207 C C . THR A 1 418 ? 8.523 -5.106 15.051 1.00 95.19 418 THR A C 1
ATOM 3209 O O . THR A 1 418 ? 8.401 -6.324 15.147 1.00 95.19 418 THR A O 1
ATOM 3212 N N . LEU A 1 419 ? 7.841 -4.391 14.150 1.00 94.44 419 LEU A N 1
ATOM 3213 C CA . LEU A 1 419 ? 6.900 -4.997 13.207 1.00 94.44 419 LEU A CA 1
ATOM 3214 C C . LEU A 1 419 ? 7.582 -6.058 12.331 1.00 94.44 419 LEU A C 1
ATOM 3216 O O . LEU A 1 419 ? 7.064 -7.168 12.192 1.00 94.44 419 LEU A O 1
ATOM 3220 N N . ILE A 1 420 ? 8.757 -5.733 11.780 1.00 95.38 420 ILE A N 1
ATOM 3221 C CA . ILE A 1 420 ? 9.547 -6.676 10.977 1.00 95.38 420 ILE A CA 1
ATOM 3222 C C . ILE A 1 420 ? 10.042 -7.841 11.838 1.00 95.38 420 ILE A C 1
ATOM 3224 O O . ILE A 1 420 ? 9.883 -8.993 11.440 1.00 95.38 420 ILE A O 1
ATOM 3228 N N . ARG A 1 421 ? 10.582 -7.565 13.033 1.00 94.56 421 ARG A N 1
ATOM 3229 C CA . ARG A 1 421 ? 11.100 -8.584 13.959 1.00 94.56 421 ARG A CA 1
ATOM 3230 C C . ARG A 1 421 ? 10.035 -9.601 14.349 1.00 94.56 421 ARG A C 1
ATOM 3232 O O . ARG A 1 421 ? 10.276 -10.796 14.227 1.00 94.56 421 ARG A O 1
ATOM 3239 N N . GLU A 1 422 ? 8.861 -9.152 14.787 1.00 95.12 422 GLU A N 1
ATOM 3240 C CA . GLU A 1 422 ? 7.795 -10.056 15.236 1.00 95.12 422 GLU A CA 1
ATOM 3241 C C . GLU A 1 422 ? 7.242 -10.898 14.082 1.00 95.12 422 GLU A C 1
ATOM 3243 O O . GLU A 1 422 ? 7.008 -12.097 14.242 1.00 95.12 422 GLU A O 1
ATOM 3248 N N . ARG A 1 423 ? 7.105 -10.317 12.881 1.00 94.56 423 ARG A N 1
ATOM 3249 C CA . ARG A 1 423 ? 6.718 -11.088 11.692 1.00 94.56 423 ARG A CA 1
ATOM 3250 C C . ARG A 1 423 ? 7.787 -12.108 11.312 1.00 94.56 423 ARG A C 1
ATOM 3252 O O . ARG A 1 423 ? 7.450 -13.271 11.103 1.00 94.56 423 ARG A O 1
ATOM 3259 N N . ALA A 1 424 ? 9.055 -11.703 11.258 1.00 92.31 424 ALA A N 1
ATOM 3260 C CA . ALA A 1 424 ? 10.173 -12.587 10.939 1.00 92.31 424 ALA A CA 1
ATOM 3261 C C . ALA A 1 424 ? 10.281 -13.744 11.940 1.00 92.31 424 ALA A C 1
ATOM 3263 O O . ALA A 1 424 ? 10.379 -14.900 11.533 1.00 92.31 424 ALA A O 1
ATOM 3264 N N . LYS A 1 425 ? 10.152 -13.452 13.238 1.00 92.50 425 LYS A N 1
ATOM 3265 C CA . LYS A 1 425 ? 10.127 -14.450 14.308 1.00 92.50 425 LYS A CA 1
ATOM 3266 C C . LYS A 1 425 ? 8.999 -15.461 14.115 1.00 92.50 425 LYS A C 1
ATOM 3268 O O . LYS A 1 425 ? 9.258 -16.662 14.131 1.00 92.50 425 LYS A O 1
ATOM 3273 N N . LEU A 1 426 ? 7.770 -15.000 13.869 1.00 93.06 426 LEU A N 1
ATOM 3274 C CA . LEU A 1 426 ? 6.607 -15.874 13.680 1.00 93.06 426 LEU A CA 1
ATOM 3275 C C . LEU A 1 426 ? 6.773 -16.780 12.449 1.00 93.06 426 LEU A C 1
ATOM 3277 O O . LEU A 1 426 ? 6.483 -17.976 12.511 1.00 93.06 426 LEU A O 1
ATOM 3281 N N . ARG A 1 427 ? 7.295 -16.244 11.336 1.00 92.06 427 ARG A N 1
ATOM 3282 C CA . ARG A 1 427 ? 7.623 -17.049 10.145 1.00 92.06 427 ARG A CA 1
ATOM 3283 C C . ARG A 1 427 ? 8.744 -18.049 10.427 1.00 92.06 427 ARG A C 1
ATOM 3285 O O . ARG A 1 427 ? 8.606 -19.218 10.079 1.00 92.06 427 ARG A O 1
ATOM 3292 N N . GLY A 1 428 ? 9.804 -17.636 11.116 1.00 88.31 428 GLY A N 1
ATOM 3293 C CA . GLY A 1 428 ? 10.900 -18.515 11.519 1.00 88.31 428 GLY A CA 1
ATOM 3294 C C . GLY A 1 428 ? 10.449 -19.656 12.438 1.00 88.31 428 GLY A C 1
ATOM 3295 O O . GLY A 1 428 ? 10.869 -20.798 12.259 1.00 88.31 428 GLY A O 1
ATOM 3296 N N . GLU A 1 429 ? 9.568 -19.384 13.403 1.00 91.88 429 GLU A N 1
ATOM 3297 C CA . GLU A 1 429 ? 8.982 -20.404 14.283 1.00 91.88 429 GLU A CA 1
ATOM 3298 C C . GLU A 1 429 ? 8.129 -21.407 13.501 1.00 91.88 429 GLU A C 1
ATOM 3300 O O . GLU A 1 429 ? 8.278 -22.612 13.706 1.00 91.88 429 GLU A O 1
ATOM 3305 N N . LEU A 1 430 ? 7.311 -20.931 12.555 1.00 90.12 430 LEU A N 1
ATOM 3306 C CA . LEU A 1 430 ? 6.536 -21.788 11.658 1.00 90.12 430 LEU A CA 1
ATOM 3307 C C . LEU A 1 430 ? 7.445 -22.729 10.850 1.00 90.12 430 LEU A C 1
ATOM 3309 O O . LEU A 1 430 ? 7.202 -23.933 10.807 1.00 90.12 430 LEU A O 1
ATOM 3313 N N . LEU A 1 431 ? 8.520 -22.204 10.260 1.00 90.19 431 LEU A N 1
ATOM 3314 C CA . LEU A 1 431 ? 9.492 -22.997 9.499 1.00 90.19 431 LEU A CA 1
ATOM 3315 C C . LEU A 1 431 ? 10.174 -24.063 10.359 1.00 90.19 431 LEU A C 1
ATOM 3317 O O . LEU A 1 431 ? 10.272 -25.225 9.960 1.00 90.19 431 LEU A O 1
ATOM 3321 N N . ARG A 1 432 ? 10.616 -23.682 11.565 1.00 87.81 432 ARG A N 1
ATOM 3322 C CA . ARG A 1 432 ? 11.235 -24.606 12.527 1.00 87.81 432 ARG A CA 1
ATOM 3323 C C . ARG A 1 432 ? 10.265 -25.703 12.963 1.00 87.81 432 ARG A C 1
ATOM 3325 O O . ARG A 1 432 ? 10.692 -26.845 13.112 1.00 87.81 432 ARG A O 1
ATOM 3332 N N . ALA A 1 433 ? 8.987 -25.369 13.139 1.00 90.88 433 ALA A N 1
ATOM 3333 C CA . ALA A 1 433 ? 7.947 -26.325 13.506 1.00 90.88 433 ALA A CA 1
ATOM 3334 C C . ALA A 1 433 ? 7.623 -27.311 12.371 1.00 90.88 433 ALA A C 1
ATOM 3336 O O . ALA A 1 433 ? 7.433 -28.496 12.635 1.00 90.88 433 ALA A O 1
ATOM 3337 N N . LEU A 1 434 ? 7.590 -26.845 11.117 1.00 90.88 434 LEU A N 1
ATOM 3338 C CA . LEU A 1 434 ? 7.380 -27.705 9.946 1.00 90.88 434 LEU A CA 1
ATOM 3339 C C . LEU A 1 434 ? 8.576 -28.634 9.684 1.00 90.88 434 LEU A C 1
ATOM 3341 O O . LEU A 1 434 ? 8.389 -29.768 9.242 1.00 90.88 434 LEU A O 1
ATOM 3345 N N . GLY A 1 435 ? 9.794 -28.165 9.970 1.00 86.81 435 GLY A N 1
ATOM 3346 C CA . GLY A 1 435 ? 11.029 -28.916 9.764 1.00 86.81 435 GLY A CA 1
ATOM 3347 C C . GLY A 1 435 ? 11.330 -29.217 8.289 1.00 86.81 435 GLY A C 1
ATOM 3348 O O . GLY A 1 435 ? 10.577 -28.880 7.375 1.00 86.81 435 GLY A O 1
ATOM 3349 N N . GLY A 1 436 ? 12.474 -29.862 8.042 1.00 85.38 436 GLY A N 1
ATOM 3350 C CA . GLY A 1 436 ? 12.850 -30.323 6.698 1.00 85.38 436 GLY A CA 1
ATOM 3351 C C . GLY A 1 436 ? 13.272 -29.226 5.713 1.00 85.38 436 GLY A C 1
ATOM 3352 O O . GLY A 1 436 ? 13.306 -29.494 4.518 1.00 85.38 436 GLY A O 1
ATOM 3353 N N . VAL A 1 437 ? 13.605 -28.027 6.200 1.00 86.50 437 VAL A N 1
ATOM 3354 C CA . VAL A 1 437 ? 14.072 -26.891 5.392 1.00 86.50 437 VAL A CA 1
ATOM 3355 C C . VAL A 1 437 ? 15.457 -26.438 5.865 1.00 86.50 437 VAL A C 1
ATOM 3357 O O . VAL A 1 437 ? 15.694 -26.326 7.071 1.00 86.50 437 VAL A O 1
ATOM 3360 N N . LYS A 1 438 ? 16.391 -26.219 4.934 1.00 86.00 438 LYS A N 1
ATOM 3361 C CA . LYS A 1 438 ? 17.721 -25.646 5.213 1.00 86.00 438 LYS A CA 1
ATOM 3362 C C . LYS A 1 438 ? 17.742 -24.145 4.961 1.00 86.00 438 LYS A C 1
ATOM 3364 O O . LYS A 1 438 ? 18.415 -23.431 5.697 1.00 86.00 438 LYS A O 1
ATOM 3369 N N . ALA A 1 439 ? 17.021 -23.688 3.942 1.00 87.94 439 ALA A N 1
ATOM 3370 C CA . ALA A 1 439 ? 16.802 -22.277 3.659 1.00 87.94 439 ALA A CA 1
ATOM 3371 C C . ALA A 1 439 ? 15.380 -22.066 3.135 1.00 87.94 439 ALA A C 1
ATOM 3373 O O . ALA A 1 439 ? 14.886 -22.872 2.350 1.00 87.94 439 ALA A O 1
ATOM 3374 N N . SER A 1 440 ? 14.750 -20.971 3.549 1.00 91.19 440 SER A N 1
ATOM 3375 C CA . SER A 1 440 ? 13.451 -20.527 3.044 1.00 91.19 440 SER A CA 1
ATOM 3376 C C . SER A 1 440 ? 13.561 -19.066 2.644 1.00 91.19 440 SER A C 1
ATOM 3378 O O . SER A 1 440 ? 14.039 -18.245 3.429 1.00 91.19 440 SER A O 1
ATOM 3380 N N . ALA A 1 441 ? 13.114 -18.729 1.441 1.00 94.31 441 ALA A N 1
ATOM 3381 C CA . ALA A 1 441 ? 13.003 -17.349 1.008 1.00 94.31 441 ALA A CA 1
ATOM 3382 C C . ALA A 1 441 ? 11.896 -16.644 1.800 1.00 94.31 441 ALA A C 1
ATOM 3384 O O . ALA A 1 441 ? 10.824 -17.205 2.045 1.00 94.31 441 ALA A O 1
ATOM 3385 N N . SER A 1 442 ? 12.152 -15.394 2.179 1.00 96.25 442 SER A N 1
ATOM 3386 C CA . SER A 1 442 ? 11.155 -14.546 2.818 1.00 96.25 442 SER A CA 1
ATOM 3387 C C . SER A 1 442 ? 11.164 -13.161 2.203 1.00 96.25 442 SER A C 1
ATOM 3389 O O . SER A 1 442 ? 12.200 -12.500 2.178 1.00 96.25 442 SER A O 1
ATOM 3391 N N . LEU A 1 443 ? 10.001 -12.715 1.735 1.00 97.62 443 LEU A N 1
ATOM 3392 C CA . LEU A 1 443 ? 9.841 -11.394 1.141 1.00 97.62 443 LEU A CA 1
ATOM 3393 C C . LEU A 1 443 ? 9.932 -10.314 2.217 1.00 97.62 443 LEU A C 1
ATOM 3395 O O . LEU A 1 443 ? 9.261 -10.403 3.245 1.00 97.62 443 LEU A O 1
ATOM 3399 N N . LEU A 1 444 ? 10.733 -9.288 1.940 1.00 97.75 444 LEU A N 1
ATOM 3400 C CA . LEU A 1 444 ? 10.779 -8.022 2.662 1.00 97.75 444 LEU A CA 1
ATOM 3401 C C . LEU A 1 444 ? 10.698 -6.910 1.618 1.00 97.75 444 LEU A C 1
ATOM 3403 O O . LEU A 1 444 ? 11.602 -6.771 0.797 1.00 97.75 444 LEU A O 1
ATOM 3407 N N . GLY A 1 445 ? 9.623 -6.130 1.625 1.00 97.88 445 GLY A N 1
ATOM 3408 C CA . GLY A 1 445 ? 9.501 -5.005 0.707 1.00 97.88 445 GLY A CA 1
ATOM 3409 C C . GLY A 1 445 ? 10.143 -3.744 1.268 1.00 97.88 445 GLY A C 1
ATOM 3410 O O . GLY A 1 445 ? 10.021 -3.420 2.451 1.00 97.88 445 GLY A O 1
ATOM 3411 N N . VAL A 1 446 ? 10.823 -3.011 0.392 1.00 97.50 446 VAL A N 1
ATOM 3412 C CA . VAL A 1 446 ? 11.440 -1.718 0.696 1.00 97.50 446 VAL A CA 1
ATOM 3413 C C . VAL A 1 446 ? 10.806 -0.679 -0.236 1.00 97.50 446 VAL A C 1
ATOM 3415 O O . VAL A 1 446 ? 11.320 -0.459 -1.331 1.00 97.50 446 VAL A O 1
ATOM 3418 N N . PRO A 1 447 ? 9.658 -0.078 0.139 1.00 96.62 447 PRO A N 1
ATOM 3419 C CA . PRO A 1 447 ? 8.918 0.878 -0.694 1.00 96.62 447 PRO A CA 1
ATOM 3420 C C . PRO A 1 447 ? 9.611 2.253 -0.740 1.00 96.62 447 PRO A C 1
ATOM 3422 O O . PRO A 1 447 ? 9.121 3.257 -0.217 1.00 96.62 447 PRO A O 1
ATOM 3425 N N . LEU A 1 448 ? 10.794 2.295 -1.354 1.00 92.06 448 LEU A N 1
ATOM 3426 C CA . LEU A 1 448 ? 11.662 3.463 -1.445 1.00 92.06 448 LEU A CA 1
ATOM 3427 C C . LEU A 1 448 ? 11.876 3.848 -2.912 1.00 92.06 448 LEU A C 1
ATOM 3429 O O . LEU A 1 448 ? 12.393 3.057 -3.688 1.00 92.06 448 LEU A O 1
ATOM 3433 N N . GLY A 1 449 ? 11.523 5.085 -3.269 1.00 89.25 449 GLY A N 1
ATOM 3434 C CA . GLY A 1 449 ? 11.736 5.630 -4.619 1.00 89.25 449 GLY A CA 1
ATOM 3435 C C . GLY A 1 449 ? 12.347 7.033 -4.653 1.00 89.25 449 GLY A C 1
ATOM 3436 O O . GLY A 1 449 ? 12.635 7.547 -5.723 1.00 89.25 449 GLY A O 1
ATOM 3437 N N . HIS A 1 450 ? 12.580 7.681 -3.504 1.00 85.19 450 HIS A N 1
ATOM 3438 C CA . HIS A 1 450 ? 13.074 9.069 -3.478 1.00 85.19 450 HIS A CA 1
ATOM 3439 C C . HIS A 1 450 ? 14.527 9.225 -3.952 1.00 85.19 450 HIS A C 1
ATOM 3441 O O . HIS A 1 450 ? 14.933 10.336 -4.277 1.00 85.19 450 HIS A O 1
ATOM 3447 N N . ASN A 1 451 ? 15.287 8.126 -4.005 1.00 82.50 451 ASN A N 1
ATOM 3448 C CA . ASN A 1 451 ? 16.648 8.099 -4.543 1.00 82.50 451 ASN A CA 1
ATOM 3449 C C . ASN A 1 451 ? 16.693 7.894 -6.063 1.00 82.50 451 ASN A C 1
ATOM 3451 O O . ASN A 1 451 ? 17.770 7.982 -6.652 1.00 82.50 451 ASN A O 1
ATOM 3455 N N . SER A 1 452 ? 15.553 7.619 -6.704 1.00 80.94 452 SER A N 1
ATOM 3456 C CA . SER A 1 452 ? 15.485 7.462 -8.153 1.00 80.94 452 SER A CA 1
ATOM 3457 C C . SER A 1 452 ? 15.782 8.794 -8.843 1.00 80.94 452 SER A C 1
ATOM 3459 O O . SER A 1 452 ? 15.265 9.846 -8.466 1.00 80.94 452 SER A O 1
ATOM 3461 N N . SER A 1 453 ? 16.612 8.749 -9.885 1.00 76.88 453 SER A N 1
ATOM 3462 C CA . SER A 1 453 ? 17.061 9.953 -10.598 1.00 76.88 453 SER A CA 1
ATOM 3463 C C . SER A 1 453 ? 16.006 10.553 -11.536 1.00 76.88 453 SER A C 1
ATOM 3465 O O . SER A 1 453 ? 16.115 11.720 -11.912 1.00 76.88 453 SER A O 1
ATOM 3467 N N . PHE A 1 454 ? 14.994 9.762 -11.914 1.00 75.75 454 PHE A N 1
ATOM 3468 C CA . PHE A 1 454 ? 13.983 10.143 -12.899 1.00 75.75 454 PHE A CA 1
ATOM 3469 C C . PHE A 1 454 ? 12.552 10.062 -12.351 1.00 75.75 454 PHE A C 1
ATOM 3471 O O . PHE A 1 454 ? 11.905 11.094 -12.191 1.00 75.75 454 PHE A O 1
ATOM 3478 N N . LEU A 1 455 ? 12.058 8.862 -12.026 1.00 80.44 455 LEU A N 1
ATOM 3479 C CA . LEU A 1 455 ? 10.709 8.651 -11.486 1.00 80.44 455 LEU A CA 1
ATOM 3480 C C . LEU A 1 455 ? 10.763 7.844 -10.190 1.00 80.44 455 LEU A C 1
ATOM 3482 O O . LEU A 1 455 ? 11.454 6.837 -10.114 1.00 80.44 455 LEU A O 1
ATOM 3486 N N . GLN A 1 456 ? 9.976 8.256 -9.196 1.00 93.31 456 GLN A N 1
ATOM 3487 C CA . GLN A 1 456 ? 9.954 7.645 -7.856 1.00 93.31 456 GLN A CA 1
ATOM 3488 C C . GLN A 1 456 ? 8.926 6.508 -7.720 1.00 93.31 456 GLN A C 1
ATOM 3490 O O . GLN A 1 456 ? 8.673 6.009 -6.622 1.00 93.31 456 GLN A O 1
ATOM 3495 N N . GLY A 1 457 ? 8.327 6.092 -8.839 1.00 92.44 457 GLY A N 1
ATOM 3496 C CA . GLY A 1 457 ? 7.308 5.048 -8.895 1.00 92.44 457 GLY A CA 1
ATOM 3497 C C . GLY A 1 457 ? 7.713 3.673 -8.340 1.00 92.44 457 GLY A C 1
ATOM 3498 O O . GLY A 1 457 ? 6.816 2.990 -7.837 1.00 92.44 457 GLY A O 1
ATOM 3499 N N . PRO A 1 458 ? 9.006 3.269 -8.307 1.00 97.25 458 PRO A N 1
ATOM 3500 C CA . PRO A 1 458 ? 9.418 2.036 -7.631 1.00 97.25 458 PRO A CA 1
ATOM 3501 C C . PRO A 1 458 ? 9.019 1.943 -6.152 1.00 97.25 458 PRO A C 1
ATOM 3503 O O . PRO A 1 458 ? 8.864 0.842 -5.625 1.00 97.25 458 PRO A O 1
ATOM 3506 N N . ALA A 1 459 ? 8.729 3.071 -5.488 1.00 96.62 459 ALA A N 1
ATOM 3507 C CA . ALA A 1 459 ? 8.174 3.070 -4.134 1.00 96.62 459 ALA A CA 1
ATOM 3508 C C . ALA A 1 459 ? 6.857 2.271 -4.008 1.00 96.62 459 ALA A C 1
ATOM 3510 O O . ALA A 1 459 ? 6.551 1.763 -2.933 1.00 96.62 459 ALA A O 1
ATOM 3511 N N . PHE A 1 460 ? 6.088 2.130 -5.093 1.00 97.62 460 PHE A N 1
ATOM 3512 C CA . PHE A 1 460 ? 4.807 1.415 -5.116 1.00 97.62 460 PHE A CA 1
ATOM 3513 C C . PHE A 1 460 ? 4.927 -0.054 -5.552 1.00 97.62 460 PHE A C 1
ATOM 3515 O O . PHE A 1 460 ? 3.919 -0.760 -5.624 1.00 97.62 460 PHE A O 1
ATOM 3522 N N . ALA A 1 461 ? 6.136 -0.523 -5.867 1.00 98.38 461 ALA A N 1
ATOM 3523 C CA . ALA A 1 461 ? 6.374 -1.850 -6.425 1.00 98.38 461 ALA A CA 1
ATOM 3524 C C . ALA A 1 461 ? 6.012 -3.010 -5.480 1.00 98.38 461 ALA A C 1
ATOM 3526 O O . ALA A 1 461 ? 5.307 -3.919 -5.929 1.00 98.38 461 ALA A O 1
ATOM 3527 N N . PRO A 1 462 ? 6.420 -3.023 -4.189 1.00 98.62 462 PRO A N 1
ATOM 3528 C CA . PRO A 1 462 ? 6.304 -4.234 -3.373 1.00 98.62 462 PRO A CA 1
ATOM 3529 C C . PRO A 1 462 ? 4.869 -4.777 -3.226 1.00 98.62 462 PRO A C 1
ATOM 3531 O O . PRO A 1 462 ? 4.678 -5.983 -3.401 1.00 98.62 462 PRO A O 1
ATOM 3534 N N . PRO A 1 463 ? 3.829 -3.952 -2.982 1.00 98.38 463 PRO A N 1
ATOM 3535 C CA . PRO A 1 463 ? 2.452 -4.448 -2.934 1.00 98.38 463 PRO A CA 1
ATOM 3536 C C . PRO A 1 463 ? 1.965 -5.027 -4.271 1.00 98.38 463 PRO A C 1
ATOM 3538 O O . PRO A 1 463 ? 1.292 -6.055 -4.281 1.00 98.38 463 PRO A O 1
ATOM 3541 N N . ARG A 1 464 ? 2.344 -4.415 -5.401 1.00 98.44 464 ARG A N 1
ATOM 3542 C CA . ARG A 1 464 ? 1.938 -4.854 -6.749 1.00 98.44 464 ARG A CA 1
ATOM 3543 C C . ARG A 1 464 ? 2.623 -6.147 -7.176 1.00 98.44 464 ARG A C 1
ATOM 3545 O O . ARG A 1 464 ? 2.000 -6.994 -7.806 1.00 98.44 464 ARG A O 1
ATOM 3552 N N . ILE A 1 465 ? 3.881 -6.336 -6.781 1.00 98.69 465 ILE A N 1
ATOM 3553 C CA . ILE A 1 465 ? 4.586 -7.606 -6.982 1.00 98.69 465 ILE A CA 1
ATOM 3554 C C . ILE A 1 465 ? 3.877 -8.720 -6.204 1.00 98.69 465 ILE A C 1
ATOM 3556 O O . ILE A 1 465 ? 3.632 -9.786 -6.760 1.00 98.69 465 ILE A O 1
ATOM 3560 N N . ARG A 1 466 ? 3.488 -8.481 -4.942 1.00 98.56 466 ARG A N 1
ATOM 3561 C CA . ARG A 1 466 ? 2.744 -9.474 -4.146 1.00 98.56 466 ARG A CA 1
ATOM 3562 C C . ARG A 1 466 ? 1.397 -9.832 -4.758 1.00 98.56 466 ARG A C 1
ATOM 3564 O O . ARG A 1 466 ? 1.064 -11.011 -4.818 1.00 98.56 466 ARG A O 1
ATOM 3571 N N . GLU A 1 467 ? 0.647 -8.834 -5.216 1.00 98.31 467 GLU A N 1
ATOM 3572 C CA . GLU A 1 467 ? -0.616 -9.044 -5.927 1.00 98.31 467 GLU A CA 1
ATOM 3573 C C . GLU A 1 467 ? -0.417 -9.957 -7.146 1.00 98.31 467 GLU A C 1
ATOM 3575 O O . GLU A 1 467 ? -1.138 -10.939 -7.309 1.00 98.31 467 GLU A O 1
ATOM 3580 N N . ALA A 1 468 ? 0.618 -9.699 -7.947 1.00 98.38 468 ALA A N 1
ATOM 3581 C CA . ALA A 1 468 ? 0.944 -10.497 -9.123 1.00 98.38 468 ALA A CA 1
ATOM 3582 C C . ALA A 1 468 ? 1.457 -11.916 -8.791 1.00 98.38 468 ALA A C 1
ATOM 3584 O O . ALA A 1 468 ? 1.133 -12.858 -9.516 1.00 98.38 468 ALA A O 1
ATOM 3585 N N . ILE A 1 469 ? 2.199 -12.113 -7.688 1.00 98.25 469 ILE A N 1
ATOM 3586 C CA . ILE A 1 469 ? 2.640 -13.450 -7.228 1.00 98.25 469 ILE A CA 1
ATOM 3587 C C . ILE A 1 469 ? 1.436 -14.363 -6.971 1.00 98.25 469 ILE A C 1
ATOM 3589 O O . ILE A 1 469 ? 1.492 -15.544 -7.324 1.00 98.25 469 ILE A O 1
ATOM 3593 N N . TRP A 1 470 ? 0.370 -13.809 -6.384 1.00 97.69 470 TRP A N 1
ATOM 3594 C CA . TRP A 1 470 ? -0.839 -14.526 -5.962 1.00 97.69 470 TRP A CA 1
ATOM 3595 C C . TRP A 1 470 ? -2.046 -14.289 -6.879 1.00 97.69 470 TRP A C 1
ATOM 3597 O O . TRP A 1 470 ? -3.186 -14.556 -6.495 1.00 97.69 470 TRP A O 1
ATOM 3607 N N . CYS A 1 471 ? -1.814 -13.787 -8.093 1.00 96.94 471 CYS A N 1
ATOM 3608 C CA . CYS A 1 471 ? -2.876 -13.518 -9.050 1.00 96.94 471 CYS A CA 1
ATOM 3609 C C . CYS A 1 471 ? -3.588 -14.819 -9.449 1.00 96.94 471 CYS A C 1
ATOM 3611 O O . CYS A 1 471 ? -2.942 -15.815 -9.786 1.00 96.94 471 CYS A O 1
ATOM 3613 N N . GLY A 1 472 ? -4.925 -14.793 -9.475 1.00 96.06 472 GLY A N 1
ATOM 3614 C CA . GLY A 1 472 ? -5.760 -15.961 -9.782 1.00 96.06 472 GLY A CA 1
ATOM 3615 C C . GLY A 1 472 ? -5.617 -16.507 -11.209 1.00 96.06 472 GLY A C 1
ATOM 3616 O O . GLY A 1 472 ? -6.106 -17.597 -11.491 1.00 96.06 472 GLY A O 1
ATOM 3617 N N . SER A 1 473 ? -4.944 -15.781 -12.109 1.00 96.56 473 SER A N 1
ATOM 3618 C CA . SER A 1 473 ? -4.577 -16.288 -13.438 1.00 96.56 473 SER A CA 1
ATOM 3619 C C . SER A 1 473 ? -3.363 -17.226 -13.411 1.00 96.56 473 SER A C 1
ATOM 3621 O O . SER A 1 473 ? -3.123 -17.943 -14.383 1.00 96.56 473 SER A O 1
ATOM 3623 N N . THR A 1 474 ? -2.597 -17.238 -12.316 1.00 96.06 474 THR A N 1
ATOM 3624 C CA . THR A 1 474 ? -1.400 -18.068 -12.150 1.00 96.06 474 THR A CA 1
ATOM 3625 C C . THR A 1 474 ? -1.668 -19.276 -11.262 1.00 96.06 474 THR A C 1
ATOM 3627 O O . THR A 1 474 ? -2.553 -19.267 -10.409 1.00 96.06 474 THR A O 1
ATOM 3630 N N . ASN A 1 475 ? -0.876 -20.332 -11.445 1.00 96.38 475 ASN A N 1
ATOM 3631 C CA . ASN A 1 475 ? -0.762 -21.383 -10.439 1.00 96.38 475 ASN A CA 1
ATOM 3632 C C . ASN A 1 475 ? 0.255 -20.968 -9.362 1.00 96.38 475 ASN A C 1
ATOM 3634 O O . ASN A 1 475 ? 0.952 -19.960 -9.488 1.00 96.38 475 ASN A O 1
ATOM 3638 N N . SER A 1 476 ? 0.385 -21.770 -8.316 1.00 96.38 476 SER A N 1
ATOM 3639 C CA . SER A 1 476 ? 1.303 -21.540 -7.198 1.00 96.38 476 SER A CA 1
ATOM 3640 C C . SER A 1 476 ? 2.653 -22.253 -7.335 1.00 96.38 476 SER A C 1
ATOM 3642 O O . SER A 1 476 ? 3.448 -22.217 -6.401 1.00 96.38 476 SER A O 1
ATOM 3644 N N . SER A 1 477 ? 2.952 -22.872 -8.480 1.00 97.62 477 SER A N 1
ATOM 3645 C CA . SER A 1 477 ? 4.201 -23.617 -8.687 1.00 97.62 477 SER A CA 1
ATOM 3646 C C . SER A 1 477 ? 5.231 -22.807 -9.493 1.00 97.62 477 SER A C 1
ATOM 3648 O O . SER A 1 477 ? 4.876 -22.075 -10.420 1.00 97.62 477 SER A O 1
ATOM 3650 N N . THR A 1 478 ? 6.515 -22.906 -9.149 1.00 97.88 478 THR A N 1
ATOM 3651 C CA . THR A 1 478 ? 7.628 -22.311 -9.927 1.00 97.88 478 THR A CA 1
ATOM 3652 C C . THR A 1 478 ? 7.967 -23.162 -11.159 1.00 97.88 478 THR A C 1
ATOM 3654 O O . THR A 1 478 ? 7.480 -24.290 -11.268 1.00 97.88 478 THR A O 1
ATOM 3657 N N . GLU A 1 479 ? 8.797 -22.674 -12.095 1.00 97.19 479 GLU A N 1
ATOM 3658 C CA . GLU A 1 479 ? 9.192 -23.476 -13.275 1.00 97.19 479 GLU A CA 1
ATOM 3659 C C . GLU A 1 479 ? 9.965 -24.753 -12.891 1.00 97.19 479 GLU A C 1
ATOM 3661 O O . GLU A 1 479 ? 9.802 -25.789 -13.533 1.00 97.19 479 GLU A O 1
ATOM 3666 N N . GLU A 1 480 ? 10.727 -24.717 -11.794 1.00 93.94 480 GLU A N 1
ATOM 3667 C CA . GLU A 1 480 ? 11.404 -25.890 -11.213 1.00 93.94 480 GLU A CA 1
ATOM 3668 C C . GLU A 1 480 ? 10.480 -26.770 -10.340 1.00 93.94 480 GLU A C 1
ATOM 3670 O O . GLU A 1 480 ? 10.924 -27.759 -9.755 1.00 93.94 480 GLU A O 1
ATOM 3675 N N . GLY A 1 481 ? 9.190 -26.430 -10.236 1.00 95.56 481 GLY A N 1
ATOM 3676 C CA . GLY A 1 481 ? 8.177 -27.243 -9.560 1.00 95.56 481 GLY A CA 1
ATOM 3677 C C . GLY A 1 481 ? 8.109 -27.088 -8.039 1.00 95.56 481 GLY A C 1
ATOM 3678 O O . GLY A 1 481 ? 7.574 -27.971 -7.367 1.00 95.56 481 GLY A O 1
ATOM 3679 N N . LYS A 1 482 ? 8.630 -25.993 -7.467 1.00 96.06 482 LYS A N 1
ATOM 3680 C CA . LYS A 1 482 ? 8.457 -25.694 -6.034 1.00 96.06 482 LYS A CA 1
ATOM 3681 C C . LYS A 1 482 ? 7.111 -25.030 -5.782 1.00 96.06 482 LYS A C 1
ATOM 3683 O O . LYS A 1 482 ? 6.674 -24.188 -6.561 1.00 96.06 482 LYS A O 1
ATOM 3688 N N . GLU A 1 483 ? 6.469 -25.405 -4.683 1.00 97.25 483 GLU A N 1
ATOM 3689 C CA . GLU A 1 483 ? 5.131 -24.939 -4.332 1.00 97.25 483 GLU A CA 1
ATOM 3690 C C . GLU A 1 483 ? 5.206 -23.705 -3.430 1.00 97.25 483 GLU A C 1
ATOM 3692 O O . GLU A 1 483 ? 5.644 -23.795 -2.289 1.00 97.25 483 GLU A O 1
ATOM 3697 N N . LEU A 1 484 ? 4.760 -22.551 -3.923 1.00 96.69 484 LEU A N 1
ATOM 3698 C CA . LEU A 1 484 ? 4.847 -21.276 -3.200 1.00 96.69 484 LEU A CA 1
ATOM 3699 C C . LEU A 1 484 ? 3.912 -21.211 -1.991 1.00 96.69 484 LEU A C 1
ATOM 3701 O O . LEU A 1 484 ? 4.200 -20.486 -1.045 1.00 96.69 484 LEU A O 1
ATOM 3705 N N . ASN A 1 485 ? 2.810 -21.969 -2.004 1.00 95.62 485 ASN A N 1
ATOM 3706 C CA . ASN A 1 485 ? 1.917 -22.080 -0.847 1.00 95.62 485 ASN A CA 1
ATOM 3707 C C . ASN A 1 485 ? 2.564 -22.822 0.331 1.00 95.62 485 ASN A C 1
ATOM 3709 O O . ASN A 1 485 ? 2.031 -22.778 1.440 1.00 95.62 485 ASN A O 1
ATOM 3713 N N . ASP A 1 486 ? 3.675 -23.531 0.106 1.00 95.81 486 ASP A N 1
ATOM 3714 C CA . ASP A 1 486 ? 4.449 -24.137 1.179 1.00 95.81 486 ASP A CA 1
ATOM 3715 C C . ASP A 1 486 ? 5.288 -23.053 1.872 1.00 95.81 486 ASP A C 1
ATOM 3717 O O . ASP A 1 486 ? 6.188 -22.485 1.242 1.00 95.81 486 ASP A O 1
ATOM 3721 N N . PRO A 1 487 ? 5.074 -22.785 3.175 1.00 93.38 487 PRO A N 1
ATOM 3722 C CA . PRO A 1 487 ? 5.860 -21.793 3.896 1.00 93.38 487 PRO A CA 1
ATOM 3723 C C . PRO A 1 487 ? 7.361 -22.075 3.851 1.00 93.38 487 PRO A C 1
ATOM 3725 O O . PRO A 1 487 ? 8.135 -21.137 3.931 1.00 93.38 487 PRO A O 1
ATOM 3728 N N . ARG A 1 488 ? 7.785 -23.340 3.690 1.00 92.69 488 ARG A N 1
ATOM 3729 C CA . ARG A 1 488 ? 9.204 -23.728 3.552 1.00 92.69 488 ARG A CA 1
ATOM 3730 C C . ARG A 1 488 ? 9.840 -23.248 2.249 1.00 92.69 488 ARG A C 1
ATOM 3732 O O . ARG A 1 488 ? 11.062 -23.270 2.127 1.00 92.69 488 ARG A O 1
ATOM 3739 N N . VAL A 1 489 ? 9.020 -22.874 1.270 1.00 95.12 489 VAL A N 1
ATOM 3740 C CA . VAL A 1 489 ? 9.456 -22.310 -0.005 1.00 95.12 489 VAL A CA 1
ATOM 3741 C C . VAL A 1 489 ? 9.378 -20.794 0.046 1.00 95.12 489 VAL A C 1
ATOM 3743 O O . VAL A 1 489 ? 10.358 -20.149 -0.314 1.00 95.12 489 VAL A O 1
ATOM 3746 N N . LEU A 1 490 ? 8.255 -20.221 0.483 1.00 96.19 490 LEU A N 1
ATOM 3747 C CA . LEU A 1 490 ? 8.073 -18.773 0.511 1.00 96.19 490 LEU A CA 1
ATOM 3748 C C . LEU A 1 490 ? 7.317 -18.315 1.757 1.00 96.19 490 LEU A C 1
ATOM 3750 O O . LEU A 1 490 ? 6.195 -18.743 2.024 1.00 96.19 490 LEU A O 1
ATOM 3754 N N . THR A 1 491 ? 7.894 -17.350 2.467 1.00 95.75 491 THR A N 1
ATOM 3755 C CA . THR A 1 491 ? 7.183 -16.542 3.463 1.00 95.75 491 THR A CA 1
ATOM 3756 C C . THR A 1 491 ? 7.225 -15.059 3.114 1.00 95.75 491 THR A C 1
ATOM 3758 O O . THR A 1 491 ? 7.922 -14.626 2.201 1.00 95.75 491 THR A O 1
ATOM 3761 N N . ASP A 1 492 ? 6.477 -14.252 3.859 1.00 97.19 492 ASP A N 1
ATOM 3762 C CA . ASP A 1 492 ? 6.457 -12.798 3.712 1.00 97.19 492 ASP A CA 1
ATOM 3763 C C . ASP A 1 492 ? 6.432 -12.143 5.096 1.00 97.19 492 ASP A C 1
ATOM 3765 O O . ASP A 1 492 ? 5.628 -12.524 5.965 1.00 97.19 492 ASP A O 1
ATOM 3769 N N . VAL A 1 493 ? 7.334 -11.181 5.302 1.00 96.69 493 VAL A N 1
ATOM 3770 C CA . VAL A 1 493 ? 7.423 -10.362 6.521 1.00 96.69 493 VAL A CA 1
ATOM 3771 C C . VAL A 1 493 ? 6.845 -8.956 6.324 1.00 96.69 493 VAL A C 1
ATOM 3773 O O . VAL A 1 493 ? 6.720 -8.194 7.282 1.00 96.69 493 VAL A O 1
ATOM 3776 N N . GLY A 1 494 ? 6.390 -8.631 5.116 1.00 96.62 494 GLY A N 1
ATOM 3777 C CA . GLY A 1 494 ? 5.787 -7.353 4.760 1.00 96.62 494 GLY A CA 1
ATOM 3778 C C . GLY A 1 494 ? 6.808 -6.289 4.386 1.00 96.62 494 GLY A C 1
ATOM 3779 O O . GLY A 1 494 ? 7.868 -6.598 3.846 1.00 96.62 494 GLY A O 1
ATOM 3780 N N . ASP A 1 495 ? 6.450 -5.033 4.633 1.00 98.12 495 ASP A N 1
ATOM 3781 C CA . ASP A 1 495 ? 7.176 -3.869 4.135 1.00 98.12 495 ASP A CA 1
ATOM 3782 C C . ASP A 1 495 ? 7.806 -3.067 5.267 1.00 98.12 495 ASP A C 1
ATOM 3784 O O . ASP A 1 495 ? 7.218 -2.919 6.341 1.00 98.12 495 ASP A O 1
ATOM 3788 N N . VAL A 1 496 ? 8.990 -2.514 5.003 1.00 97.06 496 VAL A N 1
ATOM 3789 C CA . VAL A 1 496 ? 9.577 -1.473 5.849 1.00 97.06 496 VAL A CA 1
ATOM 3790 C C . VAL A 1 496 ? 8.708 -0.205 5.720 1.00 97.06 496 VAL A C 1
ATOM 3792 O O . VAL A 1 496 ? 8.478 0.228 4.589 1.00 97.06 496 VAL A O 1
ATOM 3795 N N . PRO A 1 497 ? 8.244 0.417 6.824 1.00 96.56 497 PRO A N 1
ATOM 3796 C CA . PRO A 1 497 ? 7.444 1.657 6.823 1.00 96.56 497 PRO A CA 1
ATOM 3797 C C . PRO A 1 497 ? 8.230 2.911 6.382 1.00 96.56 497 PRO A C 1
ATOM 3799 O O . PRO A 1 497 ? 8.498 3.827 7.160 1.00 96.56 497 PRO A O 1
ATOM 3802 N N . ILE A 1 498 ? 8.698 2.935 5.131 1.00 94.56 498 ILE A N 1
ATOM 3803 C CA . ILE A 1 498 ? 9.623 3.962 4.628 1.00 94.56 498 ILE A CA 1
ATOM 3804 C C . ILE A 1 498 ? 9.005 5.361 4.670 1.00 94.56 498 ILE A C 1
ATOM 3806 O O . ILE A 1 498 ? 9.699 6.309 5.037 1.00 94.56 498 ILE A O 1
ATOM 3810 N N . GLN A 1 499 ? 7.734 5.510 4.286 1.00 91.38 499 GLN A N 1
ATOM 3811 C CA . GLN A 1 499 ? 7.104 6.832 4.230 1.00 91.38 499 GLN A CA 1
ATOM 3812 C C . GLN A 1 499 ? 6.865 7.373 5.640 1.00 91.38 499 GLN A C 1
ATOM 3814 O O . GLN A 1 499 ? 7.217 8.511 5.915 1.00 91.38 499 GLN A O 1
ATOM 3819 N N . GLU A 1 500 ? 6.422 6.529 6.570 1.00 93.00 500 GLU A N 1
ATOM 3820 C CA . GLU A 1 500 ? 6.222 6.886 7.974 1.00 93.00 500 GLU A CA 1
ATOM 3821 C C . GLU A 1 500 ? 7.531 7.332 8.647 1.00 93.00 500 GLU A C 1
ATOM 3823 O O . GLU A 1 500 ? 7.559 8.315 9.393 1.00 93.00 500 GLU A O 1
ATOM 3828 N N . ILE A 1 501 ? 8.639 6.636 8.364 1.00 92.25 501 ILE A N 1
ATOM 3829 C CA . ILE A 1 501 ? 9.966 6.998 8.879 1.00 92.25 501 ILE A CA 1
ATOM 3830 C C . ILE A 1 501 ? 10.428 8.339 8.288 1.00 92.25 501 ILE A C 1
ATOM 3832 O O . ILE A 1 501 ? 10.944 9.188 9.017 1.00 92.25 501 ILE A O 1
ATOM 3836 N N . ARG A 1 502 ? 10.222 8.574 6.989 1.00 91.12 502 ARG A N 1
ATOM 3837 C CA . ARG A 1 502 ? 10.593 9.847 6.347 1.00 91.12 502 ARG A CA 1
ATOM 3838 C C . ARG A 1 502 ? 9.733 11.013 6.828 1.00 91.12 502 ARG A C 1
ATOM 3840 O O . ARG A 1 502 ? 10.273 12.084 7.094 1.00 91.12 502 ARG A O 1
ATOM 3847 N N . ASP A 1 503 ? 8.436 10.796 7.021 1.00 91.25 503 ASP A N 1
ATOM 3848 C CA . ASP A 1 503 ? 7.479 11.816 7.464 1.00 91.25 503 ASP A CA 1
ATOM 3849 C C . ASP A 1 503 ? 7.790 12.341 8.871 1.00 91.25 503 ASP A C 1
ATOM 3851 O O . ASP A 1 503 ? 7.558 13.514 9.168 1.00 91.25 503 ASP A O 1
ATOM 3855 N N . CYS A 1 504 ? 8.391 11.516 9.739 1.00 88.62 504 CYS A N 1
ATOM 3856 C CA . CYS A 1 504 ? 8.871 11.974 11.046 1.00 88.62 504 CYS A CA 1
ATOM 3857 C C . CYS A 1 504 ? 10.222 12.727 10.992 1.00 88.62 504 CYS A C 1
ATOM 3859 O O . CYS A 1 504 ? 10.757 13.135 12.028 1.00 88.62 504 CYS A O 1
ATOM 3861 N N . GLY A 1 505 ? 10.762 12.965 9.792 1.00 86.69 505 GLY A N 1
ATOM 3862 C CA . GLY A 1 505 ? 11.952 13.783 9.548 1.00 86.69 505 GLY A CA 1
ATOM 3863 C C . GLY A 1 505 ? 13.277 13.050 9.756 1.00 86.69 505 GLY A C 1
ATOM 3864 O O . GLY A 1 505 ? 14.279 13.691 10.076 1.00 86.69 505 GLY A O 1
ATOM 3865 N N . VAL A 1 506 ? 13.286 11.720 9.642 1.00 89.50 506 VAL A N 1
ATOM 3866 C CA . VAL A 1 506 ? 14.518 10.920 9.682 1.00 89.50 506 VAL A CA 1
ATOM 3867 C C . VAL A 1 506 ? 15.298 11.137 8.387 1.00 89.50 506 VAL A C 1
ATOM 3869 O O . VAL A 1 506 ? 14.736 11.049 7.298 1.00 89.50 506 VAL A O 1
ATOM 3872 N N . ASP A 1 507 ? 16.592 11.427 8.512 1.00 89.19 507 ASP A N 1
ATOM 3873 C CA . ASP A 1 507 ? 17.484 11.613 7.368 1.00 89.19 507 ASP A CA 1
ATOM 3874 C C . ASP A 1 507 ? 17.798 10.298 6.634 1.00 89.19 507 ASP A C 1
ATOM 3876 O O . ASP A 1 507 ? 17.652 9.198 7.175 1.00 89.19 507 ASP A O 1
ATOM 3880 N N . ASP A 1 508 ? 18.294 10.416 5.402 1.00 86.56 508 ASP A N 1
ATOM 3881 C CA . ASP A 1 508 ? 18.549 9.268 4.528 1.00 86.56 508 ASP A CA 1
ATOM 3882 C C . ASP A 1 508 ? 19.602 8.302 5.091 1.00 86.56 508 ASP A C 1
ATOM 3884 O O . ASP A 1 508 ? 19.507 7.094 4.878 1.00 86.56 508 ASP A O 1
ATOM 3888 N N . SER A 1 509 ? 20.590 8.792 5.851 1.00 86.44 509 SER A N 1
ATOM 3889 C CA . SER A 1 509 ? 21.622 7.922 6.437 1.00 86.44 509 SER A CA 1
ATOM 3890 C C . SER A 1 509 ? 21.017 7.024 7.512 1.00 86.44 509 SER A C 1
ATOM 3892 O O . SER A 1 509 ? 21.246 5.812 7.530 1.00 86.44 509 SER A O 1
ATOM 3894 N N . ARG A 1 510 ? 20.187 7.599 8.387 1.00 90.44 510 ARG A N 1
ATOM 3895 C CA . ARG A 1 510 ? 19.437 6.843 9.394 1.00 90.44 510 ARG A CA 1
ATOM 3896 C C . ARG A 1 510 ? 18.406 5.919 8.755 1.00 90.44 510 ARG A C 1
ATOM 3898 O O . ARG A 1 510 ? 18.305 4.772 9.179 1.00 90.44 510 ARG A O 1
ATOM 3905 N N . LEU A 1 511 ? 17.699 6.361 7.718 1.00 91.62 511 LEU A N 1
ATOM 3906 C CA . LEU A 1 511 ? 16.755 5.520 6.980 1.00 91.62 511 LEU A CA 1
ATOM 3907 C C . LEU A 1 511 ? 17.443 4.280 6.387 1.00 91.62 511 LEU A C 1
ATOM 3909 O O . LEU A 1 511 ? 16.949 3.163 6.544 1.00 91.62 511 LEU A O 1
ATOM 3913 N N . MET A 1 512 ? 18.612 4.453 5.765 1.00 89.44 512 MET A N 1
ATOM 3914 C CA . MET A 1 512 ? 19.398 3.342 5.219 1.00 89.44 512 MET A CA 1
ATOM 3915 C C . MET A 1 512 ? 19.876 2.367 6.298 1.00 89.44 512 MET A C 1
ATOM 3917 O O . MET A 1 512 ? 19.912 1.154 6.060 1.00 89.44 512 MET A O 1
ATOM 3921 N N . ASN A 1 513 ? 20.189 2.864 7.498 1.00 91.06 513 ASN A N 1
ATOM 3922 C CA . ASN A 1 513 ? 20.493 2.005 8.642 1.00 91.06 513 ASN A CA 1
ATOM 3923 C C . ASN A 1 513 ? 19.272 1.176 9.055 1.00 91.06 513 ASN A C 1
ATOM 3925 O O . ASN A 1 513 ? 19.406 -0.031 9.226 1.00 91.06 513 ASN A O 1
ATOM 3929 N N . VAL A 1 514 ? 18.076 1.772 9.120 1.00 91.69 514 VAL A N 1
ATOM 3930 C CA . VAL A 1 514 ? 16.834 1.047 9.454 1.00 91.69 514 VAL A CA 1
ATOM 3931 C C . VAL A 1 514 ? 16.509 -0.035 8.423 1.00 91.69 514 VAL A C 1
ATOM 3933 O O . VAL A 1 514 ? 16.120 -1.145 8.791 1.00 91.69 514 VAL A O 1
ATOM 3936 N N . ILE A 1 515 ? 16.708 0.242 7.132 1.00 92.00 515 ILE A N 1
ATOM 3937 C CA . ILE A 1 515 ? 16.552 -0.763 6.068 1.00 92.00 515 ILE A CA 1
ATOM 3938 C C . ILE A 1 515 ? 17.549 -1.908 6.274 1.00 92.00 515 ILE A C 1
ATOM 3940 O O . ILE A 1 515 ? 17.170 -3.078 6.242 1.00 92.00 515 ILE A O 1
ATOM 3944 N N . SER A 1 516 ? 18.816 -1.577 6.532 1.00 90.31 516 SER A N 1
ATOM 3945 C CA . SER A 1 516 ? 19.873 -2.569 6.761 1.00 90.31 516 SER A CA 1
ATOM 3946 C C . SER A 1 516 ? 19.588 -3.435 7.993 1.00 90.31 516 SER A C 1
ATOM 3948 O O . SER A 1 516 ? 19.768 -4.652 7.953 1.00 90.31 516 SER A O 1
ATOM 3950 N N . GLU A 1 517 ? 19.091 -2.834 9.074 1.00 91.44 517 GLU A N 1
ATOM 3951 C CA . GLU A 1 517 ? 18.658 -3.547 10.276 1.00 91.44 517 GLU A CA 1
ATOM 3952 C C . GLU A 1 517 ? 17.434 -4.429 10.015 1.00 91.44 517 GLU A C 1
ATOM 3954 O O . GLU A 1 517 ? 17.401 -5.566 10.479 1.00 91.44 517 GLU A O 1
ATOM 3959 N N . SER A 1 518 ? 16.468 -3.963 9.221 1.00 92.00 518 SER A N 1
ATOM 3960 C CA . SER A 1 518 ? 15.295 -4.757 8.830 1.00 92.00 518 SER A CA 1
ATOM 3961 C C . SER A 1 518 ? 15.703 -6.014 8.058 1.00 92.00 518 SER A C 1
ATOM 3963 O O . SER A 1 518 ? 15.249 -7.109 8.385 1.00 92.00 518 SER A O 1
ATOM 3965 N N . VAL A 1 519 ? 16.618 -5.885 7.088 1.00 89.50 519 VAL A N 1
ATOM 3966 C CA . VAL A 1 519 ? 17.182 -7.030 6.351 1.00 89.50 519 VAL A CA 1
ATOM 3967 C C . VAL A 1 519 ? 17.885 -7.990 7.310 1.00 89.50 519 VAL A C 1
ATOM 3969 O O . VAL A 1 519 ? 17.641 -9.196 7.271 1.00 89.50 519 VAL A O 1
ATOM 3972 N N . LYS A 1 520 ? 18.720 -7.462 8.212 1.00 88.19 520 LYS A N 1
ATOM 3973 C CA . LYS A 1 520 ? 19.442 -8.266 9.202 1.00 88.19 520 LYS A CA 1
ATOM 3974 C C . LYS A 1 520 ? 18.491 -9.062 10.102 1.00 88.19 520 LYS A C 1
ATOM 3976 O O . LYS A 1 520 ? 18.720 -10.252 10.292 1.00 88.19 520 LYS A O 1
ATOM 3981 N N . LEU A 1 521 ? 17.420 -8.440 10.598 1.00 88.75 521 LEU A N 1
ATOM 3982 C CA . LEU A 1 521 ? 16.409 -9.103 11.430 1.00 88.75 521 LEU A CA 1
ATOM 3983 C C . LEU A 1 521 ? 15.754 -10.279 10.699 1.00 88.75 521 LEU A C 1
ATOM 3985 O O . LEU A 1 521 ? 15.611 -11.355 11.274 1.00 88.75 521 LEU A O 1
ATOM 3989 N N . VAL A 1 522 ? 15.397 -10.101 9.424 1.00 86.38 522 VAL A N 1
ATOM 3990 C CA . VAL A 1 522 ? 14.818 -11.183 8.613 1.00 86.38 522 VAL A CA 1
ATOM 3991 C C . VAL A 1 522 ? 15.820 -12.317 8.427 1.00 86.38 522 VAL A C 1
ATOM 3993 O O . VAL A 1 522 ? 15.469 -13.477 8.630 1.00 86.38 522 VAL A O 1
ATOM 3996 N N . MET A 1 523 ? 17.075 -12.000 8.095 1.00 82.88 523 MET A N 1
ATOM 3997 C CA . MET A 1 523 ? 18.115 -13.017 7.923 1.00 82.88 523 MET A CA 1
ATOM 3998 C C . MET A 1 523 ? 18.361 -13.806 9.219 1.00 82.88 523 MET A C 1
ATOM 4000 O O . MET A 1 523 ? 18.416 -15.034 9.183 1.00 82.88 523 MET A O 1
ATOM 4004 N N . GLU A 1 524 ? 18.457 -13.129 10.365 1.00 79.75 524 GLU A N 1
ATOM 4005 C CA . GLU A 1 524 ? 18.721 -13.763 11.663 1.00 79.75 524 GLU A CA 1
ATOM 4006 C C . GLU A 1 524 ? 17.566 -14.662 12.135 1.00 79.75 524 GLU A C 1
ATOM 4008 O O . GLU A 1 524 ? 17.814 -15.782 12.587 1.00 79.75 524 GLU A O 1
ATOM 4013 N N . GLU A 1 525 ? 16.315 -14.215 11.992 1.00 73.56 525 GLU A N 1
ATOM 4014 C CA . GLU A 1 525 ? 15.137 -14.929 12.508 1.00 73.56 525 GLU A CA 1
ATOM 4015 C C . GLU A 1 525 ? 14.633 -16.049 11.579 1.00 73.56 525 GLU A C 1
ATOM 4017 O O . GLU A 1 525 ? 14.140 -17.081 12.059 1.00 73.56 525 GLU A O 1
ATOM 4022 N N . VAL A 1 526 ? 14.768 -15.868 10.255 1.00 59.84 526 VAL A N 1
ATOM 4023 C CA . VAL A 1 526 ? 14.225 -16.778 9.225 1.00 59.84 526 VAL A CA 1
ATOM 4024 C C . VAL A 1 526 ? 15.257 -17.804 8.724 1.00 59.84 526 VAL A C 1
ATOM 4026 O O . VAL A 1 526 ? 14.876 -18.811 8.133 1.00 59.84 526 VAL A O 1
ATOM 4029 N N . GLY A 1 527 ? 16.543 -17.660 9.072 1.00 50.59 527 GLY A N 1
ATOM 4030 C CA . GLY A 1 527 ? 17.493 -18.783 9.020 1.00 50.59 527 GLY A CA 1
ATOM 4031 C C . GLY A 1 527 ? 18.734 -18.624 8.141 1.00 50.59 527 GLY A C 1
ATOM 4032 O O . GLY A 1 527 ? 19.274 -19.632 7.694 1.00 50.59 527 GLY A O 1
ATOM 4033 N N . ILE A 1 528 ? 19.263 -17.413 7.952 1.00 43.94 528 ILE A N 1
ATOM 4034 C CA . ILE A 1 528 ? 20.594 -17.203 7.363 1.00 43.94 528 ILE A CA 1
ATOM 4035 C C . ILE A 1 528 ? 21.493 -16.483 8.369 1.00 43.94 528 ILE A C 1
ATOM 4037 O O . ILE A 1 528 ? 21.308 -15.316 8.709 1.00 43.94 528 ILE A O 1
ATOM 4041 N N . ARG A 1 529 ? 22.522 -17.191 8.851 1.00 38.66 529 ARG A N 1
ATOM 4042 C CA . ARG A 1 529 ? 23.531 -16.613 9.745 1.00 38.66 529 ARG A CA 1
ATOM 4043 C C . ARG A 1 529 ? 24.393 -15.601 8.981 1.00 38.66 529 ARG A C 1
ATOM 4045 O O . ARG A 1 529 ? 25.354 -15.981 8.327 1.00 38.66 529 ARG A O 1
ATOM 4052 N N . SER A 1 530 ? 24.054 -14.326 9.165 1.00 29.25 530 SER A N 1
ATOM 4053 C CA . SER A 1 530 ? 24.889 -13.121 9.047 1.00 29.25 530 SER A CA 1
ATOM 4054 C C . SER A 1 530 ? 25.638 -12.887 7.724 1.00 29.25 530 SER A C 1
ATOM 4056 O O . SER A 1 530 ? 26.713 -13.441 7.478 1.00 29.25 530 SER A O 1
ATOM 4058 N N . ILE A 1 531 ? 25.155 -11.903 6.956 1.00 34.66 531 ILE A N 1
ATOM 4059 C CA . ILE A 1 531 ? 26.019 -11.073 6.112 1.00 34.66 531 ILE A CA 1
ATOM 4060 C C . ILE A 1 531 ? 26.308 -9.768 6.874 1.00 34.66 531 ILE A C 1
ATOM 4062 O O . ILE A 1 531 ? 25.397 -9.096 7.356 1.00 34.66 531 ILE A O 1
ATOM 4066 N N . THR A 1 532 ? 27.585 -9.453 7.084 1.00 36.94 532 THR A N 1
ATOM 4067 C CA . THR A 1 532 ? 28.030 -8.187 7.685 1.00 36.94 532 THR A CA 1
ATOM 4068 C C . THR A 1 532 ? 28.190 -7.118 6.601 1.00 36.94 532 THR A C 1
ATOM 4070 O O . THR A 1 532 ? 28.381 -7.426 5.425 1.00 36.94 532 THR A O 1
ATOM 4073 N N . SER A 1 533 ? 28.131 -5.849 7.008 1.00 37.19 533 SER A N 1
ATOM 4074 C CA . SER A 1 533 ? 28.141 -4.643 6.164 1.00 37.19 533 SER A CA 1
ATOM 4075 C C . SER A 1 533 ? 29.407 -4.422 5.314 1.00 37.19 533 SER A C 1
ATOM 4077 O O . SER A 1 533 ? 29.404 -3.551 4.449 1.00 37.19 533 SER A O 1
ATOM 4079 N N . GLU A 1 534 ? 30.457 -5.232 5.472 1.00 37.31 534 GLU A N 1
ATOM 4080 C CA . GLU A 1 534 ? 31.701 -5.138 4.684 1.00 37.31 534 GLU A CA 1
ATOM 4081 C C . GLU A 1 534 ? 31.560 -5.598 3.216 1.00 37.31 534 GLU A C 1
ATOM 4083 O O . GLU A 1 534 ? 32.458 -5.367 2.409 1.00 37.31 534 GLU A O 1
ATOM 4088 N N . GLY A 1 535 ? 30.432 -6.209 2.830 1.00 41.81 535 GLY A N 1
ATOM 4089 C CA . GLY A 1 535 ? 30.213 -6.706 1.463 1.00 41.81 535 GLY A CA 1
ATOM 4090 C C . GLY A 1 535 ? 29.925 -5.636 0.398 1.00 41.81 535 GLY A C 1
ATOM 4091 O O . GLY A 1 535 ? 30.097 -5.910 -0.787 1.00 41.81 535 GLY A O 1
ATOM 4092 N N . ARG A 1 536 ? 29.508 -4.416 0.777 1.00 41.28 536 ARG A N 1
ATOM 4093 C CA . ARG A 1 536 ? 29.114 -3.362 -0.189 1.00 41.28 536 ARG A CA 1
ATOM 4094 C C . ARG A 1 536 ? 30.246 -2.420 -0.610 1.00 41.28 536 ARG A C 1
ATOM 4096 O O . ARG A 1 536 ? 30.183 -1.863 -1.701 1.00 41.28 536 ARG A O 1
ATOM 4103 N N . GLU A 1 537 ? 31.300 -2.263 0.191 1.00 39.00 537 GLU A N 1
ATOM 4104 C CA . GLU A 1 537 ? 32.397 -1.323 -0.120 1.00 39.00 537 GLU A CA 1
ATOM 4105 C C . GLU A 1 537 ? 33.446 -1.871 -1.107 1.00 39.00 537 GLU A C 1
ATOM 4107 O O . GLU A 1 537 ? 34.284 -1.122 -1.609 1.00 39.00 537 GLU A O 1
ATOM 4112 N N . GLN A 1 538 ? 33.388 -3.158 -1.458 1.00 41.06 538 GLN A N 1
ATOM 4113 C CA . GLN A 1 538 ? 34.414 -3.812 -2.280 1.00 41.06 538 GLN A CA 1
ATOM 4114 C C . GLN A 1 538 ? 34.144 -3.752 -3.799 1.00 41.06 538 GLN A C 1
ATOM 4116 O O . GLN A 1 538 ? 35.031 -4.051 -4.586 1.00 41.06 538 GLN A O 1
ATOM 4121 N N . GLY A 1 539 ? 32.982 -3.293 -4.275 1.00 44.06 539 GLY A N 1
ATOM 4122 C CA . GLY A 1 539 ? 32.670 -3.324 -5.718 1.00 44.06 539 GLY A CA 1
ATOM 4123 C C . GLY A 1 539 ? 33.488 -2.354 -6.589 1.00 44.06 539 GLY A C 1
ATOM 4124 O O . GLY A 1 539 ? 33.849 -2.673 -7.717 1.00 44.06 539 GLY A O 1
ATOM 4125 N N . LYS A 1 540 ? 33.845 -1.166 -6.082 1.00 36.22 540 LYS A N 1
ATOM 4126 C CA . LYS A 1 540 ? 34.473 -0.105 -6.904 1.00 36.22 540 LYS A CA 1
ATOM 4127 C C . LYS A 1 540 ? 36.008 -0.117 -6.940 1.00 36.22 540 LYS A C 1
ATOM 4129 O O . LYS A 1 540 ? 36.598 0.711 -7.628 1.00 36.22 540 LYS A O 1
ATOM 4134 N N . ARG A 1 541 ? 36.669 -1.057 -6.252 1.00 40.25 541 ARG A N 1
ATOM 4135 C CA . ARG A 1 541 ? 38.143 -1.205 -6.259 1.00 40.25 541 ARG A CA 1
ATOM 4136 C C . ARG A 1 541 ? 38.650 -2.522 -6.884 1.00 40.25 541 ARG A C 1
ATOM 4138 O O . ARG A 1 541 ? 39.860 -2.645 -7.043 1.00 40.25 541 ARG A O 1
ATOM 4145 N N . PHE A 1 542 ? 37.774 -3.469 -7.256 1.00 43.16 542 PHE A N 1
ATOM 4146 C CA . PHE A 1 542 ? 38.118 -4.903 -7.358 1.00 43.16 542 PHE A CA 1
ATOM 4147 C C . PHE A 1 542 ? 37.628 -5.652 -8.626 1.00 43.16 542 PHE A C 1
ATOM 4149 O O . PHE A 1 542 ? 37.060 -6.729 -8.517 1.00 43.16 542 PHE A O 1
ATOM 4156 N N . GLY A 1 543 ? 37.882 -5.145 -9.839 1.00 52.31 543 GLY A N 1
ATOM 4157 C CA . GLY A 1 543 ? 37.793 -5.987 -11.053 1.00 52.31 543 GLY A CA 1
ATOM 4158 C C . GLY A 1 543 ? 36.401 -6.555 -11.374 1.00 52.31 543 GLY A C 1
ATOM 4159 O O . GLY A 1 543 ? 36.255 -7.759 -11.545 1.00 52.31 543 GLY A O 1
ATOM 4160 N N . VAL A 1 544 ? 35.387 -5.689 -11.461 1.00 65.75 544 VAL A N 1
ATOM 4161 C CA . VAL A 1 544 ? 34.027 -6.071 -11.882 1.00 65.75 544 VAL A CA 1
ATOM 4162 C C . VAL A 1 544 ? 34.042 -6.571 -13.328 1.00 65.75 544 VAL A C 1
ATOM 4164 O O . VAL A 1 544 ? 34.464 -5.841 -14.227 1.00 65.75 544 VAL A O 1
ATOM 4167 N N . GLU A 1 545 ? 33.552 -7.787 -13.557 1.00 73.62 545 GLU A N 1
ATOM 4168 C CA . GLU A 1 545 ? 33.309 -8.313 -14.902 1.00 73.62 545 GLU A CA 1
ATOM 4169 C C . GLU A 1 545 ? 32.045 -7.672 -15.487 1.00 73.62 545 GLU A C 1
ATOM 4171 O O . GLU A 1 545 ? 30.968 -7.747 -14.897 1.00 73.62 545 GLU A O 1
ATOM 4176 N N . GLN A 1 546 ? 32.182 -7.005 -16.634 1.00 74.62 546 GLN A N 1
ATOM 4177 C CA . GLN A 1 546 ? 31.091 -6.301 -17.308 1.00 74.62 546 GLN A CA 1
ATOM 4178 C C . GLN A 1 546 ? 30.767 -7.000 -18.626 1.00 74.62 546 GLN A C 1
ATOM 4180 O O . GLN A 1 546 ? 31.622 -7.090 -19.507 1.00 74.62 546 GLN A O 1
ATOM 4185 N N . TYR A 1 547 ? 29.526 -7.461 -18.759 1.00 80.00 547 TYR A N 1
ATOM 4186 C CA . TYR A 1 547 ? 29.012 -8.110 -19.961 1.00 80.00 547 TYR A CA 1
ATOM 4187 C C . TYR A 1 547 ? 28.037 -7.156 -20.657 1.00 80.00 547 TYR A C 1
ATOM 4189 O O . TYR A 1 547 ? 26.997 -6.810 -20.102 1.00 80.00 547 TYR A O 1
ATOM 4197 N N . GLU A 1 548 ? 28.392 -6.682 -21.853 1.00 78.12 548 GLU A N 1
ATOM 4198 C CA . GLU A 1 548 ? 27.585 -5.710 -22.597 1.00 78.12 548 GLU A CA 1
ATOM 4199 C C . GLU A 1 548 ? 26.622 -6.410 -23.568 1.00 78.12 548 GLU A C 1
ATOM 4201 O O . GLU A 1 548 ? 26.984 -7.378 -24.236 1.00 78.12 548 GLU A O 1
ATOM 4206 N N . MET A 1 549 ? 25.418 -5.861 -23.768 1.00 82.19 549 MET A N 1
ATOM 4207 C CA . MET A 1 549 ? 24.427 -6.467 -24.675 1.00 82.19 549 MET A CA 1
ATOM 4208 C C . MET A 1 549 ? 24.931 -6.649 -26.116 1.00 82.19 549 MET A C 1
ATOM 4210 O O . MET A 1 549 ? 24.583 -7.623 -26.783 1.00 82.19 549 MET A O 1
ATOM 4214 N N . ARG A 1 550 ? 25.835 -5.781 -26.596 1.00 79.06 550 ARG A N 1
ATOM 4215 C CA . ARG A 1 550 ? 26.457 -5.917 -27.930 1.00 79.06 550 ARG A CA 1
ATOM 4216 C C . ARG A 1 550 ? 27.340 -7.163 -28.089 1.00 79.06 550 ARG A C 1
ATOM 4218 O O . ARG A 1 550 ? 27.640 -7.544 -29.221 1.00 79.06 550 ARG A O 1
ATOM 4225 N N . THR A 1 551 ? 27.793 -7.771 -26.992 1.00 85.56 551 THR A N 1
ATOM 4226 C CA . THR A 1 551 ? 28.580 -9.014 -26.988 1.00 85.56 551 THR A CA 1
ATOM 4227 C C . THR A 1 551 ? 27.793 -10.218 -26.481 1.00 85.56 551 THR A C 1
ATOM 4229 O O . THR A 1 551 ? 28.315 -11.329 -26.548 1.00 85.56 551 THR A O 1
ATOM 4232 N N . PHE A 1 552 ? 26.516 -10.049 -26.110 1.00 87.81 552 PHE A N 1
ATOM 4233 C CA . PHE A 1 552 ? 25.690 -11.100 -25.511 1.00 87.81 552 PHE A CA 1
ATOM 4234 C C . PHE A 1 552 ? 25.695 -12.413 -26.303 1.00 87.81 552 PHE A C 1
ATOM 4236 O O . PHE A 1 552 ? 25.820 -13.478 -25.716 1.00 87.81 552 PHE A O 1
ATOM 4243 N N . SER A 1 553 ? 25.664 -12.379 -27.641 1.00 88.50 553 SER A N 1
ATOM 4244 C CA . SER A 1 553 ? 25.719 -13.609 -28.451 1.00 88.50 553 SER A CA 1
ATOM 4245 C C . SER A 1 553 ? 26.997 -14.437 -28.261 1.00 88.50 553 SER A C 1
ATOM 4247 O O . SER A 1 553 ? 26.968 -15.640 -28.491 1.00 88.50 553 SER A O 1
ATOM 4249 N N . LYS A 1 554 ? 28.116 -13.806 -27.888 1.00 92.25 554 LYS A N 1
ATOM 4250 C CA . LYS A 1 554 ? 29.388 -14.480 -27.580 1.00 92.25 554 LYS A CA 1
ATOM 4251 C C . LYS A 1 554 ? 29.475 -14.874 -26.110 1.00 92.25 554 LYS A C 1
ATOM 4253 O O . LYS A 1 554 ? 30.054 -15.905 -25.793 1.00 92.25 554 LYS A O 1
ATOM 4258 N N . ASP A 1 555 ? 28.896 -14.051 -25.242 1.00 90.19 555 ASP A N 1
ATOM 4259 C CA . ASP A 1 555 ? 28.989 -14.212 -23.793 1.00 90.19 555 ASP A CA 1
ATOM 4260 C C . ASP A 1 555 ? 27.902 -15.141 -23.236 1.00 90.19 555 ASP A C 1
ATOM 4262 O O . ASP A 1 555 ? 28.020 -15.615 -22.110 1.00 90.19 555 ASP A O 1
ATOM 4266 N N . ARG A 1 556 ? 26.863 -15.448 -24.026 1.00 91.75 556 ARG A N 1
ATOM 4267 C CA . ARG A 1 556 ? 25.714 -16.271 -23.629 1.00 91.75 556 ARG A CA 1
ATOM 4268 C C . ARG A 1 556 ? 26.130 -17.590 -22.990 1.00 91.75 556 ARG A C 1
ATOM 4270 O O . ARG A 1 556 ? 25.638 -17.911 -21.917 1.00 91.75 556 ARG A O 1
ATOM 4277 N N . ASP A 1 557 ? 27.054 -18.320 -23.612 1.00 93.81 557 ASP A N 1
ATOM 4278 C CA . ASP A 1 557 ? 27.500 -19.621 -23.100 1.00 93.81 557 ASP A CA 1
ATOM 4279 C C . ASP A 1 557 ? 28.185 -19.496 -21.731 1.00 93.81 557 ASP A C 1
ATOM 4281 O O . ASP A 1 557 ? 28.069 -20.391 -20.895 1.00 93.81 557 ASP A O 1
ATOM 4285 N N . ILE A 1 558 ? 28.878 -18.381 -21.481 1.00 93.12 558 ILE A N 1
ATOM 4286 C CA . ILE A 1 558 ? 29.524 -18.087 -20.196 1.00 93.12 558 ILE A CA 1
ATOM 4287 C C . ILE A 1 558 ? 28.456 -17.719 -19.160 1.00 93.12 558 ILE A C 1
ATOM 4289 O O . ILE A 1 558 ? 28.435 -18.284 -18.066 1.00 93.12 558 ILE A O 1
ATOM 4293 N N . LEU A 1 559 ? 27.545 -16.812 -19.522 1.00 90.94 559 LEU A N 1
ATOM 4294 C CA . LEU A 1 559 ? 26.477 -16.305 -18.656 1.00 90.94 559 LEU A CA 1
ATOM 4295 C C . LEU A 1 559 ? 25.486 -17.403 -18.243 1.00 90.94 559 LEU A C 1
ATOM 4297 O O . LEU A 1 559 ? 25.085 -17.479 -17.084 1.00 90.94 559 LEU A O 1
ATOM 4301 N N . GLU A 1 560 ? 25.132 -18.302 -19.158 1.00 94.38 560 GLU A N 1
ATOM 4302 C CA . GLU A 1 560 ? 24.260 -19.447 -18.879 1.00 94.38 560 GLU A CA 1
ATOM 4303 C C . GLU A 1 560 ? 24.991 -20.596 -18.154 1.00 94.38 560 GLU A C 1
ATOM 4305 O O . GLU A 1 560 ? 24.364 -21.603 -17.856 1.00 94.38 560 GLU A O 1
ATOM 4310 N N . ASN A 1 561 ? 26.290 -20.481 -17.843 1.00 94.88 561 ASN A N 1
ATOM 4311 C CA . ASN A 1 561 ? 27.058 -21.489 -17.093 1.00 94.88 561 ASN A CA 1
ATOM 4312 C C . ASN A 1 561 ? 27.862 -20.885 -15.926 1.00 94.88 561 ASN A C 1
ATOM 4314 O O . ASN A 1 561 ? 28.895 -21.432 -15.521 1.00 94.88 561 ASN A O 1
ATOM 4318 N N . LEU A 1 562 ? 27.392 -19.763 -15.371 1.00 92.19 562 LEU A N 1
ATOM 4319 C CA . LEU A 1 562 ? 28.064 -19.069 -14.275 1.00 92.19 562 LEU A CA 1
ATOM 4320 C C . LEU A 1 562 ? 28.226 -19.958 -13.038 1.00 92.19 562 LEU A C 1
ATOM 4322 O O . LEU A 1 562 ? 27.287 -20.609 -12.569 1.00 92.19 562 LEU A O 1
ATOM 4326 N N . LYS A 1 563 ? 29.430 -19.917 -12.464 1.00 93.56 563 LYS A N 1
ATOM 4327 C CA . LYS A 1 563 ? 29.754 -20.521 -11.170 1.00 93.56 563 LYS A CA 1
ATOM 4328 C C . LYS A 1 563 ? 30.327 -19.446 -10.272 1.00 93.56 563 LYS A C 1
ATOM 4330 O O . LYS A 1 563 ? 31.381 -18.894 -10.573 1.00 93.56 563 LYS A O 1
ATOM 4335 N N . LEU A 1 564 ? 29.621 -19.134 -9.193 1.00 90.25 564 LEU A N 1
ATOM 4336 C CA . LEU A 1 564 ? 29.964 -18.028 -8.305 1.00 90.25 564 LEU A CA 1
ATOM 4337 C C . LEU A 1 564 ? 29.947 -18.487 -6.846 1.00 90.25 564 LEU A C 1
ATOM 4339 O O . LEU A 1 564 ? 29.271 -19.447 -6.479 1.00 90.25 564 LEU A O 1
ATOM 4343 N N . GLY A 1 565 ? 30.677 -17.761 -6.001 1.00 84.06 565 GLY A N 1
ATOM 4344 C CA . GLY A 1 565 ? 30.672 -17.963 -4.552 1.00 84.06 565 GLY A CA 1
ATOM 4345 C C . GLY A 1 565 ? 31.742 -18.918 -4.016 1.00 84.06 565 GLY A C 1
ATOM 4346 O O . GLY A 1 565 ? 31.829 -19.086 -2.801 1.00 84.06 565 GLY A O 1
ATOM 4347 N N . GLU A 1 566 ? 32.588 -19.510 -4.865 1.00 84.50 566 GLU A N 1
ATOM 4348 C CA . GLU A 1 566 ? 33.724 -20.311 -4.394 1.00 84.50 566 GLU A CA 1
ATOM 4349 C C . GLU A 1 566 ? 34.695 -19.431 -3.586 1.00 84.50 566 GLU A C 1
ATOM 4351 O O . GLU A 1 566 ? 35.177 -18.406 -4.061 1.00 84.50 566 GLU A O 1
ATOM 4356 N N . GLY A 1 567 ? 34.934 -19.799 -2.324 1.00 80.81 567 GLY A N 1
ATOM 4357 C CA . GLY A 1 567 ? 35.742 -19.006 -1.389 1.00 80.81 567 GLY A CA 1
ATOM 4358 C C . GLY A 1 567 ? 35.021 -17.812 -0.743 1.00 80.81 567 GLY A C 1
ATOM 4359 O O . GLY A 1 567 ? 35.626 -17.128 0.083 1.00 80.81 567 GLY A O 1
ATOM 4360 N N . ALA A 1 568 ? 33.742 -17.575 -1.055 1.00 83.81 568 ALA A N 1
ATOM 4361 C CA . ALA A 1 568 ? 32.909 -16.542 -0.436 1.00 83.81 568 ALA A CA 1
ATOM 4362 C C . ALA A 1 568 ? 31.861 -17.143 0.522 1.00 83.81 568 ALA A C 1
ATOM 4364 O O . ALA A 1 568 ? 31.655 -18.353 0.575 1.00 83.81 568 ALA A O 1
ATOM 4365 N N . LYS A 1 569 ? 31.175 -16.287 1.294 1.00 80.06 569 LYS A N 1
ATOM 4366 C CA . LYS A 1 569 ? 30.093 -16.706 2.211 1.00 80.06 569 LYS A CA 1
ATOM 4367 C C . LYS A 1 569 ? 28.791 -17.107 1.500 1.00 80.06 569 LYS A C 1
ATOM 4369 O O . LYS A 1 569 ? 27.897 -17.630 2.153 1.00 80.06 569 LYS A O 1
ATOM 4374 N N . GLY A 1 570 ? 28.668 -16.805 0.212 1.00 86.00 570 GLY A N 1
ATOM 4375 C CA . GLY A 1 570 ? 27.461 -16.998 -0.583 1.00 86.00 570 GLY A CA 1
ATOM 4376 C C . GLY A 1 570 ? 27.393 -15.996 -1.731 1.00 86.00 570 GLY A C 1
ATOM 4377 O O . GLY A 1 570 ? 28.314 -15.199 -1.926 1.00 86.00 570 GLY A O 1
ATOM 4378 N N . VAL A 1 571 ? 26.297 -16.036 -2.481 1.00 88.38 571 VAL A N 1
ATOM 4379 C CA . VAL A 1 571 ? 26.038 -15.172 -3.637 1.00 88.38 571 VAL A CA 1
ATOM 4380 C C . VAL A 1 571 ? 24.782 -14.343 -3.399 1.00 88.38 571 VAL A C 1
ATOM 4382 O O . VAL A 1 571 ? 23.757 -14.859 -2.955 1.00 88.38 571 VAL A O 1
ATOM 4385 N N . TYR A 1 572 ? 24.880 -13.051 -3.699 1.00 88.69 572 TYR A N 1
ATOM 4386 C CA . TYR A 1 572 ? 23.750 -12.133 -3.753 1.00 88.69 572 TYR A CA 1
ATOM 4387 C C . TYR A 1 572 ? 23.360 -11.909 -5.211 1.00 88.69 572 TYR A C 1
ATOM 4389 O O . TYR A 1 572 ? 24.239 -11.633 -6.029 1.00 88.69 572 TYR A O 1
ATOM 4397 N N . VAL A 1 573 ? 22.074 -12.016 -5.536 1.00 92.31 573 VAL A N 1
ATOM 4398 C CA . VAL A 1 573 ? 21.572 -11.770 -6.896 1.00 92.31 573 VAL A CA 1
ATOM 4399 C C . VAL A 1 573 ? 20.746 -10.491 -6.898 1.00 92.31 573 VAL A C 1
ATOM 4401 O O . VAL A 1 573 ? 19.713 -10.428 -6.246 1.00 92.31 573 VAL A O 1
ATOM 4404 N N . SER A 1 574 ? 21.193 -9.475 -7.627 1.00 93.56 574 SER A N 1
ATOM 4405 C CA . SER A 1 574 ? 20.419 -8.249 -7.824 1.00 93.56 574 SER A CA 1
ATOM 4406 C C . SER A 1 574 ? 19.846 -8.244 -9.229 1.00 93.56 574 SER A C 1
ATOM 4408 O O . SER A 1 574 ? 20.591 -8.464 -10.186 1.00 93.56 574 SER A O 1
ATOM 4410 N N . VAL A 1 575 ? 18.536 -8.044 -9.348 1.00 95.62 575 VAL A N 1
ATOM 4411 C CA . VAL A 1 575 ? 17.849 -7.960 -10.638 1.00 95.62 575 VAL A CA 1
ATOM 4412 C C . VAL A 1 575 ? 17.158 -6.614 -10.734 1.00 95.62 575 VAL A C 1
ATOM 4414 O O . VAL A 1 575 ? 16.064 -6.418 -10.204 1.00 95.62 575 VAL A O 1
ATOM 4417 N N . ASP A 1 576 ? 17.797 -5.694 -11.444 1.00 94.50 576 ASP A N 1
ATOM 4418 C CA . ASP A 1 576 ? 17.104 -4.531 -11.971 1.00 94.50 576 ASP A CA 1
ATOM 4419 C C . ASP A 1 576 ? 16.157 -4.987 -13.085 1.00 94.50 576 ASP A C 1
ATOM 4421 O O . ASP A 1 576 ? 16.567 -5.704 -14.002 1.00 94.50 576 ASP A O 1
ATOM 4425 N N . VAL A 1 577 ? 14.874 -4.641 -12.988 1.00 96.75 577 VAL A N 1
ATOM 4426 C CA . VAL A 1 577 ? 13.888 -5.030 -14.003 1.00 96.75 577 VAL A CA 1
ATOM 4427 C C . VAL A 1 577 ? 14.208 -4.395 -15.362 1.00 96.75 577 VAL A C 1
ATOM 4429 O O . VAL A 1 577 ? 13.838 -4.972 -16.385 1.00 96.75 577 VAL A O 1
ATOM 4432 N N . ASP A 1 578 ? 14.952 -3.284 -15.397 1.00 92.00 578 ASP A N 1
ATOM 4433 C CA . ASP A 1 578 ? 15.384 -2.635 -16.639 1.00 92.00 578 ASP A CA 1
ATOM 4434 C C . ASP A 1 578 ? 16.478 -3.394 -17.415 1.00 92.00 578 ASP A C 1
ATOM 4436 O O . ASP A 1 578 ? 16.743 -3.074 -18.574 1.00 92.00 578 ASP A O 1
ATOM 4440 N N . CYS A 1 579 ? 17.047 -4.472 -16.851 1.00 91.81 579 CYS A N 1
ATOM 4441 C CA . CYS A 1 579 ? 17.930 -5.364 -17.610 1.00 91.81 579 CYS A CA 1
ATOM 4442 C C . CYS A 1 579 ? 17.194 -6.081 -18.758 1.00 91.81 579 CYS A C 1
ATOM 4444 O O . CYS A 1 579 ? 17.816 -6.568 -19.710 1.00 91.81 579 CYS A O 1
ATOM 4446 N N . LEU A 1 580 ? 15.865 -6.169 -18.657 1.00 96.06 580 LEU A N 1
ATOM 4447 C CA . LEU A 1 580 ? 14.990 -6.717 -19.677 1.00 96.06 580 LEU A CA 1
ATOM 4448 C C . LEU A 1 580 ? 14.704 -5.673 -20.751 1.00 96.06 580 LEU A C 1
ATOM 4450 O O . LEU A 1 580 ? 14.533 -4.490 -20.471 1.00 96.06 580 LEU A O 1
ATOM 4454 N N . ASP A 1 581 ? 14.560 -6.129 -21.993 1.00 97.19 581 ASP A N 1
ATOM 4455 C CA . ASP A 1 581 ? 14.095 -5.246 -23.052 1.00 97.19 581 ASP A CA 1
ATOM 4456 C C . ASP A 1 581 ? 12.713 -4.660 -22.681 1.00 97.19 581 ASP A C 1
ATOM 4458 O O . ASP A 1 581 ? 11.843 -5.404 -22.203 1.00 97.19 581 ASP A O 1
ATOM 4462 N N . PRO A 1 582 ? 12.460 -3.362 -22.931 1.00 95.25 582 PRO A N 1
ATOM 4463 C CA . PRO A 1 582 ? 11.178 -2.721 -22.650 1.00 95.25 582 PRO A CA 1
ATOM 4464 C C . PRO A 1 582 ? 9.968 -3.393 -23.313 1.00 95.25 582 PRO A C 1
ATOM 4466 O O . PRO A 1 582 ? 8.839 -3.175 -22.880 1.00 95.25 582 PRO A O 1
ATOM 4469 N N . ALA A 1 583 ? 10.171 -4.221 -24.345 1.00 95.75 583 ALA A N 1
ATOM 4470 C CA . ALA A 1 583 ? 9.122 -5.074 -24.897 1.00 95.75 583 ALA A CA 1
ATOM 4471 C C . ALA A 1 583 ? 8.585 -6.102 -23.882 1.00 95.75 583 ALA A C 1
ATOM 4473 O O . ALA A 1 583 ? 7.411 -6.467 -23.945 1.00 95.75 583 ALA A O 1
ATOM 4474 N N . PHE A 1 584 ? 9.423 -6.566 -22.953 1.00 97.12 584 PHE A N 1
ATOM 4475 C CA . PHE A 1 584 ? 9.054 -7.491 -21.879 1.00 97.12 584 PHE A CA 1
ATOM 4476 C C . PHE A 1 584 ? 8.763 -6.766 -20.565 1.00 97.12 584 PHE A C 1
ATOM 4478 O O . PHE A 1 584 ? 7.901 -7.213 -19.815 1.00 97.12 584 PHE A O 1
ATOM 4485 N N . ALA A 1 585 ? 9.453 -5.657 -20.291 1.00 97.44 585 ALA A N 1
ATOM 4486 C CA . ALA A 1 585 ? 9.323 -4.907 -19.045 1.00 97.44 585 ALA A CA 1
ATOM 4487 C C . ALA A 1 585 ? 9.151 -3.393 -19.289 1.00 97.44 585 ALA A C 1
ATOM 4489 O O . ALA A 1 585 ? 10.048 -2.607 -18.994 1.00 97.44 585 ALA A O 1
ATOM 4490 N N . PRO A 1 586 ? 8.004 -2.938 -19.825 1.00 96.00 586 PRO A N 1
ATOM 4491 C CA . PRO A 1 586 ? 7.766 -1.512 -20.063 1.00 96.00 586 PRO A CA 1
ATOM 4492 C C . PRO A 1 586 ? 7.594 -0.700 -18.768 1.00 96.00 586 PRO A C 1
ATOM 4494 O O . PRO A 1 586 ? 7.776 0.517 -18.773 1.00 96.00 586 PRO A O 1
ATOM 4497 N N . GLY A 1 587 ? 7.236 -1.354 -17.661 1.00 97.75 587 GLY A N 1
ATOM 4498 C CA . GLY A 1 587 ? 7.011 -0.751 -16.351 1.00 97.75 587 GLY A CA 1
ATOM 4499 C C . GLY A 1 587 ? 8.296 -0.463 -15.591 1.00 97.75 587 GLY A C 1
ATOM 4500 O O . GLY A 1 587 ? 8.461 -0.947 -14.479 1.00 97.75 587 GLY A O 1
ATOM 4501 N N . VAL A 1 588 ? 9.193 0.323 -16.178 1.00 96.00 588 VAL A N 1
ATOM 4502 C CA . VAL A 1 588 ? 10.446 0.778 -15.559 1.00 96.00 588 VAL A CA 1
ATOM 4503 C C . VAL A 1 588 ? 10.601 2.286 -15.726 1.00 96.00 588 VAL A C 1
ATOM 4505 O O . VAL A 1 588 ? 9.999 2.908 -16.609 1.00 96.00 588 VAL A O 1
ATOM 4508 N N . SER A 1 589 ? 11.389 2.905 -14.848 1.00 90.94 589 SER A N 1
ATOM 4509 C CA . SER A 1 589 ? 11.686 4.340 -14.937 1.00 90.94 589 SER A CA 1
ATOM 4510 C C . SER A 1 589 ? 12.616 4.653 -16.116 1.00 90.94 589 SER A C 1
ATOM 4512 O O . SER A 1 589 ? 12.437 5.674 -16.782 1.00 90.94 589 SER A O 1
ATOM 4514 N N 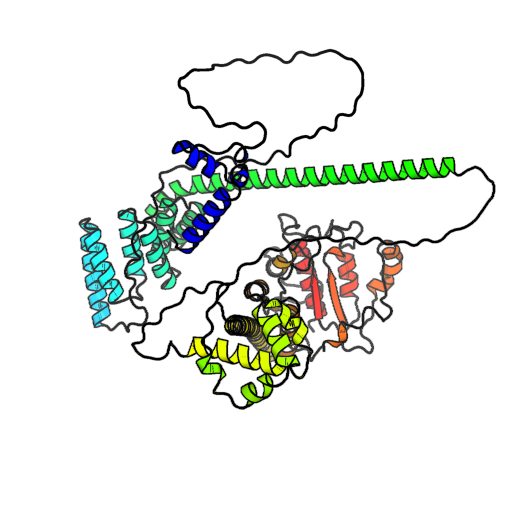. HIS A 1 590 ? 13.570 3.765 -16.401 1.00 87.75 590 HIS A N 1
ATOM 4515 C CA . HIS A 1 590 ? 14.581 3.921 -17.444 1.00 87.75 590 HIS A CA 1
ATOM 4516 C C . HIS A 1 590 ? 14.319 2.932 -18.587 1.00 87.75 590 HIS A C 1
ATOM 4518 O O . HIS A 1 590 ? 14.470 1.730 -18.441 1.00 87.75 590 HIS A O 1
ATOM 4524 N N . ILE A 1 591 ? 13.868 3.445 -19.735 1.00 88.31 591 ILE A N 1
ATOM 4525 C CA . ILE A 1 591 ? 13.553 2.627 -20.915 1.00 88.31 591 ILE A CA 1
ATOM 4526 C C . ILE A 1 591 ? 14.796 2.537 -21.803 1.00 88.31 591 ILE A C 1
ATOM 4528 O O . ILE A 1 591 ? 15.136 3.509 -22.484 1.00 88.31 591 ILE A O 1
ATOM 4532 N N . GLU A 1 592 ? 15.431 1.365 -21.833 1.00 82.88 592 GLU A N 1
ATOM 4533 C CA . GLU A 1 592 ? 16.648 1.099 -22.610 1.00 82.88 592 GLU A CA 1
ATOM 4534 C C . GLU A 1 592 ? 16.436 -0.044 -23.625 1.00 82.88 592 GLU A C 1
ATOM 4536 O O . GLU A 1 592 ? 16.448 -1.217 -23.262 1.00 82.88 592 GLU A O 1
ATOM 4541 N N . PRO A 1 593 ? 16.202 0.259 -24.919 1.00 88.31 593 PRO A N 1
ATOM 4542 C CA . PRO A 1 593 ? 16.007 -0.773 -25.941 1.00 88.31 593 PRO A CA 1
ATOM 4543 C C . PRO A 1 593 ? 17.252 -1.635 -26.188 1.00 88.31 593 PRO A C 1
ATOM 4545 O O . PRO A 1 593 ? 18.374 -1.129 -26.183 1.00 88.31 593 PRO A O 1
ATOM 4548 N N . GLY A 1 594 ? 17.042 -2.903 -26.548 1.00 85.88 594 GLY A N 1
ATOM 4549 C CA . GLY A 1 594 ? 18.109 -3.875 -26.795 1.00 85.88 594 GLY A CA 1
ATOM 4550 C C . GLY A 1 594 ? 18.529 -4.652 -25.546 1.00 85.88 594 GLY A C 1
ATOM 4551 O O . GLY A 1 594 ? 19.682 -5.081 -25.472 1.00 85.88 594 GLY A O 1
ATOM 4552 N N . GLY A 1 595 ? 17.618 -4.799 -24.581 1.00 91.56 595 GLY A N 1
ATOM 4553 C CA . GLY A 1 595 ? 17.826 -5.545 -23.338 1.00 91.56 595 GLY A CA 1
ATOM 4554 C C . GLY A 1 595 ? 17.637 -7.059 -23.491 1.00 91.56 595 GLY A C 1
ATOM 4555 O O . GLY A 1 595 ? 17.470 -7.589 -24.595 1.00 91.56 595 GLY A O 1
ATOM 4556 N N . LEU A 1 596 ? 17.674 -7.777 -22.369 1.00 94.75 596 LEU A N 1
ATOM 4557 C CA . LEU A 1 596 ? 17.496 -9.231 -22.330 1.00 94.75 596 LEU A CA 1
ATOM 4558 C C . LEU A 1 596 ? 16.037 -9.632 -22.573 1.00 94.75 596 LEU A C 1
ATOM 4560 O O . LEU A 1 596 ? 15.103 -8.916 -22.206 1.00 94.75 596 LEU A O 1
ATOM 4564 N N . SER A 1 597 ? 15.812 -10.826 -23.124 1.00 97.94 597 SER A N 1
ATOM 4565 C CA . SER A 1 597 ? 14.487 -11.435 -23.013 1.00 97.94 597 SER A CA 1
ATOM 4566 C C . SER A 1 597 ? 14.272 -12.006 -21.615 1.00 97.94 597 SER A C 1
ATOM 4568 O O . SER A 1 597 ? 15.217 -12.363 -20.907 1.00 97.94 597 SER A O 1
ATOM 4570 N N . PHE A 1 598 ? 13.008 -12.198 -21.239 1.00 97.75 598 PHE A N 1
ATOM 4571 C CA . PHE A 1 598 ? 12.684 -12.851 -19.972 1.00 97.75 598 PHE A CA 1
ATOM 4572 C C . PHE A 1 598 ? 13.292 -14.261 -19.862 1.00 97.75 598 PHE A C 1
ATOM 4574 O O . PHE A 1 598 ? 13.744 -14.672 -18.796 1.00 97.75 598 PHE A O 1
ATOM 4581 N N . ARG A 1 599 ? 13.347 -15.009 -20.975 1.00 98.06 599 ARG A N 1
ATOM 4582 C CA . ARG A 1 599 ? 13.929 -16.359 -20.991 1.00 98.06 599 ARG A CA 1
ATOM 4583 C C . ARG A 1 599 ? 15.448 -16.332 -20.840 1.00 98.06 599 ARG A C 1
ATOM 4585 O O . ARG A 1 599 ? 15.978 -17.239 -20.213 1.00 98.06 599 ARG A O 1
ATOM 4592 N N . ASP A 1 600 ? 16.131 -15.314 -21.358 1.00 97.19 600 ASP A N 1
ATOM 4593 C CA . ASP A 1 600 ? 17.580 -15.185 -21.173 1.00 97.19 600 ASP A CA 1
ATOM 4594 C C . ASP A 1 600 ? 17.925 -15.015 -19.686 1.00 97.19 600 ASP A C 1
ATOM 4596 O O . ASP A 1 600 ? 18.798 -15.715 -19.176 1.00 97.19 600 ASP A O 1
ATOM 4600 N N . VAL A 1 601 ? 17.171 -14.176 -18.962 1.00 97.38 601 VAL A N 1
ATOM 4601 C CA . VAL A 1 601 ? 17.330 -14.021 -17.504 1.00 97.38 601 VAL A CA 1
ATOM 4602 C C . VAL A 1 601 ? 17.051 -15.334 -16.770 1.00 97.38 601 VAL A C 1
ATOM 4604 O O . VAL A 1 601 ? 17.829 -15.724 -15.900 1.00 97.38 601 VAL A O 1
ATOM 4607 N N . LEU A 1 602 ? 15.983 -16.054 -17.137 1.00 97.06 602 LEU A N 1
ATOM 4608 C CA . LEU A 1 602 ? 15.684 -17.350 -16.521 1.00 97.06 602 LEU A CA 1
ATOM 4609 C C . LEU A 1 602 ? 16.765 -18.396 -16.786 1.00 97.06 602 LEU A C 1
ATOM 4611 O O . LEU A 1 602 ? 17.139 -19.105 -15.860 1.00 97.06 602 LEU A O 1
ATOM 4615 N N . ASN A 1 603 ? 17.304 -18.477 -18.003 1.00 97.12 603 ASN A N 1
ATOM 4616 C CA . ASN A 1 603 ? 18.377 -19.419 -18.316 1.00 97.12 603 ASN A CA 1
ATOM 4617 C C . ASN A 1 603 ? 19.615 -19.154 -17.449 1.00 97.12 603 ASN A C 1
ATOM 4619 O O . ASN A 1 603 ? 20.181 -20.089 -16.882 1.00 97.12 603 ASN A O 1
ATOM 4623 N N . ILE A 1 604 ? 20.006 -17.883 -17.302 1.00 96.25 604 ILE A N 1
ATOM 4624 C CA . ILE A 1 604 ? 21.117 -17.478 -16.432 1.00 96.25 604 ILE A CA 1
ATOM 4625 C C . ILE A 1 604 ? 20.815 -17.871 -14.981 1.00 96.25 604 ILE A C 1
ATOM 4627 O O . ILE A 1 604 ? 21.637 -18.513 -14.326 1.00 96.25 604 ILE A O 1
ATOM 4631 N N . LEU A 1 605 ? 19.623 -17.541 -14.478 1.00 95.31 605 LEU A N 1
ATOM 4632 C CA . LEU A 1 605 ? 19.248 -17.803 -13.091 1.00 95.31 605 LEU A CA 1
ATOM 4633 C C . LEU A 1 605 ? 19.149 -19.304 -12.778 1.00 95.31 605 LEU A C 1
ATOM 4635 O O . LEU A 1 605 ? 19.700 -19.761 -11.775 1.00 95.31 605 LEU A O 1
ATOM 4639 N N . HIS A 1 606 ? 18.477 -20.088 -13.621 1.00 96.19 606 HIS A N 1
ATOM 4640 C CA . HIS A 1 606 ? 18.302 -21.534 -13.444 1.00 96.19 606 HIS A CA 1
ATOM 4641 C C . HIS A 1 606 ? 19.632 -22.282 -13.538 1.00 96.19 606 HIS A C 1
ATOM 4643 O O . HIS A 1 606 ? 19.888 -23.166 -12.720 1.00 96.19 606 HIS A O 1
ATOM 4649 N N . ASN A 1 607 ? 20.540 -21.868 -14.424 1.00 96.50 607 ASN A N 1
ATOM 4650 C CA . ASN A 1 607 ? 21.832 -22.539 -14.579 1.00 96.50 607 ASN A CA 1
ATOM 4651 C C . ASN A 1 607 ? 22.934 -22.028 -13.638 1.00 96.50 607 ASN A C 1
ATOM 4653 O O . ASN A 1 607 ? 23.955 -22.702 -13.490 1.00 96.50 607 ASN A O 1
ATOM 4657 N N . LEU A 1 608 ? 22.735 -20.888 -12.965 1.00 95.00 608 LEU A N 1
ATOM 4658 C CA . LEU A 1 608 ? 23.691 -20.347 -11.996 1.00 95.00 608 LEU A CA 1
ATOM 4659 C C . LEU A 1 608 ? 24.029 -21.387 -10.914 1.00 95.00 608 LEU A C 1
ATOM 4661 O O . LEU A 1 608 ? 23.164 -21.805 -10.139 1.00 95.00 608 LEU A O 1
ATOM 4665 N N . GLN A 1 609 ? 25.299 -21.779 -10.828 1.00 94.19 609 GLN A N 1
ATOM 4666 C CA . GLN A 1 609 ? 25.808 -22.673 -9.788 1.00 94.19 609 GLN A CA 1
ATOM 4667 C C . GLN A 1 609 ? 26.355 -21.824 -8.643 1.00 94.19 609 GLN A C 1
ATOM 4669 O O . GLN A 1 609 ? 27.501 -21.375 -8.678 1.00 94.19 609 GLN A O 1
ATOM 4674 N N . ALA A 1 610 ? 25.511 -21.573 -7.644 1.00 91.12 610 ALA A N 1
ATOM 4675 C CA . ALA A 1 610 ? 25.840 -20.720 -6.511 1.00 91.12 610 ALA A CA 1
ATOM 4676 C C . ALA A 1 610 ? 25.044 -21.089 -5.254 1.00 91.12 610 ALA A C 1
ATOM 4678 O O . ALA A 1 610 ? 23.898 -21.538 -5.332 1.00 91.12 610 ALA A O 1
ATOM 4679 N N . ASP A 1 611 ? 25.631 -20.823 -4.087 1.00 89.38 611 ASP A N 1
ATOM 4680 C CA . ASP A 1 611 ? 24.891 -20.749 -2.828 1.00 89.38 611 ASP A CA 1
ATOM 4681 C C . ASP A 1 611 ? 24.250 -19.360 -2.699 1.00 89.38 611 ASP A C 1
ATOM 4683 O O . ASP A 1 611 ? 24.866 -18.428 -2.180 1.00 89.38 611 ASP A O 1
ATOM 4687 N N . VAL A 1 612 ? 23.047 -19.189 -3.257 1.00 91.44 612 VAL A N 1
ATOM 4688 C CA . VAL A 1 612 ? 22.336 -17.902 -3.231 1.00 91.44 612 VAL A CA 1
ATOM 4689 C C . VAL A 1 612 ? 21.775 -17.650 -1.832 1.00 91.44 612 VAL A C 1
ATOM 4691 O O . VAL A 1 612 ? 20.898 -18.380 -1.372 1.00 91.44 612 VAL A O 1
ATOM 4694 N N . VAL A 1 613 ? 22.280 -16.611 -1.163 1.00 88.31 613 VAL A N 1
ATOM 4695 C CA . VAL A 1 613 ? 21.919 -16.273 0.227 1.00 88.31 613 VAL A CA 1
ATOM 4696 C C . VAL A 1 613 ? 20.871 -15.170 0.323 1.00 88.31 613 VAL A C 1
ATOM 4698 O O . VAL A 1 613 ? 20.179 -15.073 1.329 1.00 88.31 613 VAL A O 1
ATOM 4701 N N . ALA A 1 614 ? 20.761 -14.317 -0.692 1.00 90.19 614 ALA A N 1
ATOM 4702 C CA . ALA A 1 614 ? 19.749 -13.273 -0.771 1.00 90.19 614 ALA A CA 1
ATOM 4703 C C . ALA A 1 614 ? 19.659 -12.739 -2.203 1.00 90.19 614 ALA A C 1
ATOM 4705 O O . ALA A 1 614 ? 20.570 -12.936 -3.012 1.00 90.19 614 ALA A O 1
ATOM 4706 N N . ALA A 1 615 ? 18.556 -12.062 -2.500 1.00 94.50 615 ALA A N 1
ATOM 4707 C CA . ALA A 1 615 ? 18.357 -11.397 -3.771 1.00 94.50 615 ALA A CA 1
ATOM 4708 C C . ALA A 1 615 ? 17.470 -10.158 -3.624 1.00 94.50 615 ALA A C 1
ATOM 4710 O O . ALA A 1 615 ? 16.699 -10.067 -2.666 1.00 94.50 615 ALA A O 1
ATOM 4711 N N . ASP A 1 616 ? 17.548 -9.248 -4.593 1.00 96.12 616 ASP A N 1
ATOM 4712 C CA . ASP A 1 616 ? 16.572 -8.177 -4.786 1.00 96.12 616 ASP A CA 1
ATOM 4713 C C . ASP A 1 616 ? 16.036 -8.155 -6.225 1.00 96.12 616 ASP A C 1
ATOM 4715 O O . ASP A 1 616 ? 16.692 -8.597 -7.169 1.00 96.12 616 ASP A O 1
ATOM 4719 N N . VAL A 1 617 ? 14.796 -7.679 -6.359 1.00 98.12 617 VAL A N 1
ATOM 4720 C CA . VAL A 1 617 ? 14.164 -7.329 -7.635 1.00 98.12 617 VAL A CA 1
ATOM 4721 C C . VAL A 1 617 ? 13.751 -5.867 -7.512 1.00 98.12 617 VAL A C 1
ATOM 4723 O O . VAL A 1 617 ? 12.911 -5.543 -6.668 1.00 98.12 617 VAL A O 1
ATOM 4726 N N . VAL A 1 618 ? 14.381 -4.989 -8.289 1.00 96.00 618 VAL A N 1
ATOM 4727 C CA . VAL A 1 618 ? 14.310 -3.527 -8.119 1.00 96.00 618 VAL A CA 1
ATOM 4728 C C . VAL A 1 618 ? 13.824 -2.820 -9.387 1.00 96.00 618 VAL A C 1
ATOM 4730 O O . VAL A 1 618 ? 13.647 -3.448 -10.425 1.00 96.00 618 VAL A O 1
ATOM 4733 N N . GLU A 1 619 ? 13.535 -1.519 -9.267 1.00 94.94 619 GLU A N 1
ATOM 4734 C CA . GLU A 1 619 ? 13.152 -0.599 -10.362 1.00 94.94 619 GLU A CA 1
ATOM 4735 C C . GLU A 1 619 ? 11.889 -0.944 -11.172 1.00 94.94 619 GLU A C 1
ATOM 4737 O O . GLU A 1 619 ? 11.512 -0.200 -12.083 1.00 94.94 619 GLU A O 1
ATOM 4742 N N . PHE A 1 620 ? 11.134 -1.981 -10.788 1.00 98.44 620 PHE A N 1
ATOM 4743 C CA . PHE A 1 620 ? 9.753 -2.111 -11.250 1.00 98.44 620 PHE A CA 1
ATOM 4744 C C . PHE A 1 620 ? 8.971 -0.853 -10.854 1.00 98.44 620 PHE A C 1
ATOM 4746 O O . PHE A 1 620 ? 8.827 -0.539 -9.678 1.00 98.44 620 PHE A O 1
ATOM 4753 N N . ASN A 1 621 ? 8.437 -0.144 -11.840 1.00 98.38 621 ASN A N 1
ATOM 4754 C CA . ASN A 1 621 ? 7.661 1.071 -11.679 1.00 98.38 621 ASN A CA 1
ATOM 4755 C C . ASN A 1 621 ? 6.204 0.828 -12.127 1.00 98.38 621 ASN A C 1
ATOM 4757 O O . ASN A 1 621 ? 5.899 0.929 -13.321 1.00 98.38 621 ASN A O 1
ATOM 4761 N N . PRO A 1 622 ? 5.268 0.583 -11.186 1.00 98.06 622 PRO A N 1
ATOM 4762 C CA . PRO A 1 622 ? 3.867 0.316 -11.513 1.00 98.06 622 PRO A CA 1
ATOM 4763 C C . PRO A 1 622 ? 3.157 1.455 -12.251 1.00 98.06 622 PRO A C 1
ATOM 4765 O O . PRO A 1 622 ? 2.167 1.215 -12.930 1.00 98.06 622 PRO A O 1
ATOM 4768 N N . GLN A 1 623 ? 3.632 2.698 -12.118 1.00 97.25 623 GLN A N 1
ATOM 4769 C CA . GLN A 1 623 ? 3.036 3.863 -12.786 1.00 97.25 623 GLN A CA 1
ATOM 4770 C C . GLN A 1 623 ? 3.405 3.933 -14.274 1.00 97.25 623 GLN A C 1
ATOM 4772 O O . GLN A 1 623 ? 2.804 4.693 -15.032 1.00 97.25 623 GLN A O 1
ATOM 4777 N N . ARG A 1 624 ? 4.419 3.168 -14.688 1.00 96.88 624 ARG A N 1
ATOM 4778 C CA . ARG A 1 624 ? 4.889 3.053 -16.073 1.00 96.88 624 ARG A CA 1
ATOM 4779 C C . ARG A 1 624 ? 4.463 1.745 -16.727 1.00 96.88 624 ARG A C 1
ATOM 4781 O O . ARG A 1 624 ? 4.709 1.558 -17.915 1.00 96.88 624 ARG A O 1
ATOM 4788 N N . ASP A 1 625 ? 3.852 0.849 -15.961 1.00 98.38 625 ASP A N 1
ATOM 4789 C CA . ASP A 1 625 ? 3.419 -0.444 -16.460 1.00 98.38 625 ASP A CA 1
ATOM 4790 C C . ASP A 1 625 ? 2.202 -0.313 -17.387 1.00 98.38 625 ASP A C 1
ATOM 4792 O O . ASP A 1 625 ? 1.486 0.691 -17.418 1.00 98.38 625 ASP A O 1
ATOM 4796 N N . THR A 1 626 ? 1.971 -1.366 -18.159 1.00 97.06 626 THR A N 1
ATOM 4797 C CA . THR A 1 626 ? 0.731 -1.564 -18.907 1.00 97.06 626 THR A CA 1
ATOM 4798 C C . THR A 1 626 ? -0.480 -1.595 -17.972 1.00 97.06 626 THR A C 1
ATOM 4800 O O . THR A 1 626 ? -0.368 -1.938 -16.795 1.00 97.06 626 THR A O 1
ATOM 4803 N N . VAL A 1 627 ? -1.661 -1.292 -18.517 1.00 94.94 627 VAL A N 1
ATOM 4804 C CA . VAL A 1 627 ? -2.927 -1.305 -17.760 1.00 94.94 627 VAL A CA 1
ATOM 4805 C C . VAL A 1 627 ? -3.245 -2.670 -17.144 1.00 94.94 627 VAL A C 1
ATOM 4807 O O . VAL A 1 627 ? -3.856 -2.725 -16.082 1.00 94.94 627 VAL A O 1
ATOM 4810 N N . ASP A 1 628 ? -2.778 -3.751 -17.773 1.00 95.75 628 ASP A N 1
ATOM 4811 C CA . ASP A 1 628 ? -2.979 -5.127 -17.313 1.00 95.75 628 ASP A CA 1
ATOM 4812 C C . ASP A 1 628 ? -1.904 -5.593 -16.309 1.00 95.75 628 ASP A C 1
ATOM 4814 O O . ASP A 1 628 ? -1.944 -6.731 -15.845 1.00 95.75 628 ASP A O 1
ATOM 4818 N N . GLY A 1 629 ? -0.918 -4.749 -15.979 1.00 97.50 629 GLY A N 1
ATOM 4819 C CA . GLY A 1 629 ? 0.142 -5.091 -15.026 1.00 97.50 629 GLY A CA 1
ATOM 4820 C C . GLY A 1 629 ? 1.156 -6.116 -15.549 1.00 97.50 629 GLY A C 1
ATOM 4821 O O . GLY A 1 629 ? 1.629 -6.966 -14.793 1.00 97.50 629 GLY A O 1
ATOM 4822 N N . MET A 1 630 ? 1.490 -6.084 -16.845 1.00 98.44 630 MET A N 1
ATOM 4823 C CA . MET A 1 630 ? 2.434 -7.030 -17.460 1.00 98.44 630 MET A CA 1
ATOM 4824 C C . MET A 1 630 ? 3.795 -7.070 -16.747 1.00 98.44 630 MET A C 1
ATOM 4826 O O . MET A 1 630 ? 4.324 -8.152 -16.485 1.00 98.44 630 MET A O 1
ATOM 4830 N N . THR A 1 631 ? 4.359 -5.915 -16.398 1.00 98.62 631 THR A N 1
ATOM 4831 C CA . THR A 1 631 ? 5.660 -5.839 -15.717 1.00 98.62 631 THR A CA 1
ATOM 4832 C C . THR A 1 631 ? 5.548 -6.285 -14.260 1.00 98.62 631 THR A C 1
ATOM 4834 O O . THR A 1 631 ? 6.478 -6.900 -13.742 1.00 98.62 631 THR A O 1
ATOM 4837 N N . ALA A 1 632 ? 4.392 -6.089 -13.616 1.00 98.62 632 ALA A N 1
ATOM 4838 C CA . ALA A 1 632 ? 4.104 -6.687 -12.312 1.00 98.62 632 ALA A CA 1
ATOM 4839 C C . ALA A 1 632 ? 4.189 -8.222 -12.368 1.00 98.62 632 ALA A C 1
ATOM 4841 O O . ALA A 1 632 ? 4.812 -8.832 -11.499 1.00 98.62 632 ALA A O 1
ATOM 4842 N N . MET A 1 633 ? 3.638 -8.850 -13.416 1.00 98.69 633 MET A N 1
ATOM 4843 C CA . MET A 1 633 ? 3.743 -10.301 -13.633 1.00 98.69 633 MET A CA 1
ATOM 4844 C C . MET A 1 633 ? 5.184 -10.750 -13.897 1.00 98.69 633 MET A C 1
ATOM 4846 O O . MET A 1 633 ? 5.602 -11.800 -13.406 1.00 98.69 633 MET A O 1
ATOM 4850 N N . VAL A 1 634 ? 5.960 -9.953 -14.635 1.00 98.69 634 VAL A N 1
ATOM 4851 C CA . VAL A 1 634 ? 7.396 -10.181 -14.864 1.00 98.69 634 VAL A CA 1
ATOM 4852 C C . VAL A 1 634 ? 8.172 -10.139 -13.549 1.00 98.69 634 VAL A C 1
ATOM 4854 O O . VAL A 1 634 ? 8.864 -11.104 -13.224 1.00 98.69 634 VAL A O 1
ATOM 4857 N N . ALA A 1 635 ? 8.009 -9.079 -12.756 1.00 98.69 635 ALA A N 1
ATOM 4858 C CA . ALA A 1 635 ? 8.665 -8.926 -11.461 1.00 98.69 635 ALA A CA 1
ATOM 4859 C C . ALA A 1 635 ? 8.247 -10.033 -10.479 1.00 98.69 635 ALA A C 1
ATOM 4861 O O . ALA A 1 635 ? 9.097 -10.646 -9.835 1.00 98.69 635 ALA A O 1
ATOM 4862 N N . ALA A 1 636 ? 6.954 -10.368 -10.420 1.00 98.62 636 ALA A N 1
ATOM 4863 C CA . ALA A 1 636 ? 6.453 -11.487 -9.629 1.00 98.62 636 ALA A CA 1
ATOM 4864 C C . ALA A 1 636 ? 7.089 -12.813 -10.045 1.00 98.62 636 ALA A C 1
ATOM 4866 O O . ALA A 1 636 ? 7.503 -13.594 -9.189 1.00 98.62 636 ALA A O 1
ATOM 4867 N N . LYS A 1 637 ? 7.216 -13.076 -11.348 1.00 98.62 637 LYS A N 1
ATOM 4868 C CA . LYS A 1 637 ? 7.841 -14.307 -11.829 1.00 98.62 637 LYS A CA 1
ATOM 4869 C C . LYS A 1 637 ? 9.345 -14.344 -11.534 1.00 98.62 637 LYS A C 1
ATOM 4871 O O . LYS A 1 637 ? 9.820 -15.389 -11.107 1.00 98.62 637 LYS A O 1
ATOM 4876 N N . LEU A 1 638 ? 10.071 -13.227 -11.639 1.00 98.56 638 LEU A N 1
ATOM 4877 C CA . LEU A 1 638 ? 11.466 -13.140 -11.173 1.00 98.56 638 LEU A CA 1
ATOM 4878 C C . LEU A 1 638 ? 11.581 -13.491 -9.685 1.00 98.56 638 LEU A C 1
ATOM 4880 O O . LEU A 1 638 ? 12.407 -14.322 -9.314 1.00 98.56 638 LEU A O 1
ATOM 4884 N N . VAL A 1 639 ? 10.707 -12.931 -8.841 1.00 98.44 639 VAL A N 1
ATOM 4885 C CA . VAL A 1 639 ? 10.670 -13.248 -7.404 1.00 98.44 639 VAL A CA 1
ATOM 4886 C C . VAL A 1 639 ? 10.389 -14.733 -7.160 1.00 98.44 639 VAL A C 1
ATOM 4888 O O . VAL A 1 639 ? 11.035 -15.341 -6.307 1.00 98.44 639 VAL A O 1
ATOM 4891 N N . ARG A 1 640 ? 9.467 -15.346 -7.913 1.00 98.38 640 ARG A N 1
ATOM 4892 C CA . ARG A 1 640 ? 9.130 -16.778 -7.801 1.00 98.38 640 ARG A CA 1
ATOM 4893 C C . ARG A 1 640 ? 10.310 -17.680 -8.169 1.00 98.38 640 ARG A C 1
ATOM 4895 O O . ARG A 1 640 ? 10.585 -18.643 -7.456 1.00 98.38 640 ARG A O 1
ATOM 4902 N N . GLU A 1 641 ? 11.041 -17.359 -9.230 1.00 98.31 641 GLU A N 1
ATOM 4903 C CA . GLU A 1 641 ? 12.196 -18.160 -9.655 1.00 98.31 641 GLU A CA 1
ATOM 4904 C C . GLU A 1 641 ? 13.419 -17.943 -8.743 1.00 98.31 641 GLU A C 1
ATOM 4906 O O . GLU A 1 641 ? 14.112 -18.900 -8.398 1.00 98.31 641 GLU A O 1
ATOM 4911 N N . LEU A 1 642 ? 13.637 -16.725 -8.233 1.00 97.31 642 LEU A N 1
ATOM 4912 C CA . LEU A 1 642 ? 14.644 -16.462 -7.193 1.00 97.31 642 LEU A CA 1
ATOM 4913 C C . LEU A 1 642 ? 14.314 -17.195 -5.889 1.00 97.31 642 LEU A C 1
ATOM 4915 O O . LEU A 1 642 ? 15.193 -17.789 -5.267 1.00 97.31 642 LEU A O 1
ATOM 4919 N N . THR A 1 643 ? 13.038 -17.209 -5.506 1.00 96.00 643 THR A N 1
ATOM 4920 C CA . THR A 1 643 ? 12.527 -17.988 -4.372 1.00 96.00 643 THR A CA 1
ATOM 4921 C C . THR A 1 643 ? 12.856 -19.466 -4.543 1.00 96.00 643 THR A C 1
ATOM 4923 O O . THR A 1 643 ? 13.385 -20.089 -3.623 1.00 96.00 643 THR A O 1
ATOM 4926 N N . ALA A 1 644 ? 12.618 -20.027 -5.734 1.00 95.44 644 ALA A N 1
ATOM 4927 C CA . ALA A 1 644 ? 12.984 -21.408 -6.014 1.00 95.44 644 ALA A CA 1
ATOM 4928 C C . ALA A 1 644 ? 14.494 -21.645 -5.882 1.00 95.44 644 ALA A C 1
ATOM 4930 O O . ALA A 1 644 ? 14.903 -22.663 -5.327 1.00 95.44 644 ALA A O 1
ATOM 4931 N N . LYS A 1 645 ? 15.323 -20.697 -6.324 1.00 94.62 645 LYS A N 1
ATOM 4932 C CA . LYS A 1 645 ? 16.784 -20.797 -6.234 1.00 94.62 645 LYS A CA 1
ATOM 4933 C C . LYS A 1 645 ? 17.309 -20.737 -4.793 1.00 94.62 645 LYS A C 1
ATOM 4935 O O . LYS A 1 645 ? 18.274 -21.426 -4.463 1.00 94.62 645 LYS A O 1
ATOM 4940 N N . ILE A 1 646 ? 16.684 -19.918 -3.946 1.00 93.75 646 ILE A N 1
ATOM 4941 C CA . ILE A 1 646 ? 17.094 -19.684 -2.554 1.00 93.75 646 ILE A CA 1
ATOM 4942 C C . ILE A 1 646 ? 16.631 -20.824 -1.637 1.00 93.75 646 ILE A C 1
ATOM 4944 O O . ILE A 1 646 ? 17.424 -21.342 -0.847 1.00 93.75 646 ILE A O 1
ATOM 4948 N N . SER A 1 647 ? 15.362 -21.226 -1.732 1.00 92.19 647 SER A N 1
ATOM 4949 C CA . SER A 1 647 ? 14.750 -22.162 -0.781 1.00 92.19 647 SER A CA 1
ATOM 4950 C C . SER A 1 647 ? 15.201 -23.600 -1.029 1.00 92.19 647 SER A C 1
ATOM 4952 O O . SER A 1 647 ? 15.104 -24.072 -2.158 1.00 92.19 647 SER A O 1
ATOM 4954 N N . LYS A 1 648 ? 15.687 -24.332 -0.021 1.00 88.50 648 LYS A N 1
ATOM 4955 C CA . LYS A 1 648 ? 16.265 -25.684 -0.190 1.00 88.50 648 LYS A CA 1
ATOM 4956 C C . LYS A 1 648 ? 16.381 -26.491 1.098 1.00 88.50 648 LYS A C 1
ATOM 4958 O O . LYS A 1 648 ? 16.255 -25.900 2.195 1.00 88.50 648 LYS A O 1
#

Sequence (648 aa):
MDAAKMTELKLFVEQCKKNPAVLSDPSISFFRDYLESLGAKLPPAAYSRGESPRTRDAKSQMVDDMDEDLDADDFSTKGSASVEHESDDEIVESDIELEGETVEPDNDPPQKMGDPSIEVTEESRDASQEAKGKAIEAISEGKLDEAIEHLTEAILLNPMSAIMYATRASVYIKMKKPNAAIRDANAALEINPDSAKGYKSRGIALAMLGKWEEAAKDLHLASKLDYDEEISAVLKKVEPNVHKIEEHHRKYERLRKEREEKKIERERQRRRAEAQAAYEKAKKKEQSSSRPSGGMPGGFPGGMPGGFPGAMPGGVPGNIDMGQILNDPELMASFNDPEVMAALQDVMNNPASFAKHQANPKVAPVIAKMMGKFAGSMKEEMSQGTKWIHHVKKLSTANIPTALIENGQNRVIDASLTLIRERAKLRGELLRALGGVKASASLLGVPLGHNSSFLQGPAFAPPRIREAIWCGSTNSSTEEGKELNDPRVLTDVGDVPIQEIRDCGVDDSRLMNVISESVKLVMEEVGIRSITSEGREQGKRFGVEQYEMRTFSKDRDILENLKLGEGAKGVYVSVDVDCLDPAFAPGVSHIEPGGLSFRDVLNILHNLQADVVAADVVEFNPQRDTVDGMTAMVAAKLVRELTAKISK

Foldseek 3Di:
DDPVVVVVVVVVVVVCVVQVLVLQDPVCVVVVVVCVVVVHDGDPSNHDVPDDRDDDDDDDDDDDDDDDDDDDDDDDDDDDDDPPPDDPPDPDQDDFDADDAAFDADPDDADQQADQPDDQDPVLQVQLVVLCVQLVVCVVVVVLVSSLVSLNSSCNSPNLALVSLLVNLVSCLVVSHLVNSLVSLVSSCVSPVLDLSSLQSNLSSCVNNVVLVSSLVSLVSSCVSPNDVVSVVSNVRSVVRVVSVVVSVVVVVVVVVVVVVVVVVVVVVVVVVVVVVVVVVVVVVVVVPPDDDDDDDDDDDDDDDDDDDDDDDDDDDDDDDCVVQVPDPVLVVLCVDPVQVVQVVVCVRPVVCLVVCCPPPSNNVNVVVVVVVVVVVVPPVPDDDDDDDPPPPPDDPVRDPPVNLVVVLVVLLVVLLVLLLVLLQVLLVVDVVVDPWQAFDEDEAELFQPPPPFDSLLSVQPVLLVCLLPPPVDAQAAPVGDGQVPSLLYHYSYYRPLVSSVVSPDDPVVSVVSVVSSVVSNCVNNHHPDDDPPVPPPPPPDDDDDDDLVCCVVCLVVLLQAEDQVVHPWDEAEAELCLAACVQAQQFRDHDHSHDHLVSVLSSLVNYHIQHSYYDYTRRRQVRDDPVCRNSNSSSSVVSSVSVSNID

Secondary structure (DSSP, 8-state):
--HHHHHHHHHHHHHHHH-GGGGGSGGGHHHHHHHHHTT----GGGS-TT------------------------------------------PPPP---S---PPP-PPPPP---TTS---HHHHHHHHHHHHHHHHHHHTT-HHHHHHHHHHHHHH-TT-HHHHHHHHHHHHHTT-HHHHHHHHHHHHHH-TT-HHHHHHHHHHHHHTT-HHHHHHHHHHHHHHS--HHHHHHHHHHHHHHHHHHHHHHHHHHHHHHHHHHHHHHHHHHHHHHHHHHHHHHHHHHHHS--------------------------------TTTTTT-HHHHHHTTSHHHHHHHHHHHH-GGGHHHHTT-TTTHHHHHHHHHHHHHHTTGGG-S------------GGGS-HHHHHHHHHHHHHHHHHHHHHHHHHHHHHHHHH---S--EEEEE----TT-SS--GGGGHHHHHHHHHT-TTS-SB-TT--BTTSTTTEEEEEE--HHHHHHTT--HHHHHHHHHHHHHHHHHHHT-----GGGSTTTTTS------GGGHHHHHHHHTT-B--TTSS-EEEEEEGGGB-TTT---BSS--SS-B-HHHHHHHHHH-BS-EEEEEEE-B-TTTS-TT-HHHHHHHHHHHHHHHHH--

InterPro domains:
  IPR006035 Ureohydrolase [PF00491] (526-642)
  IPR006035 Ureohydrolase [PR00116] (426-441)
  IPR006035 Ureohydrolase [PR00116] (571-600)
  IPR006035 Ureohydrolase [PS51409] (526-648)
  IPR006636 Heat shock chaperonin-binding [SM00727] (328-367)
  IPR011990 Tetratricopeptide-like helical domain superfamily [G3DSA:1.25.40.10] (90-262)
  IPR011990 Tetratricopeptide-like helical domain superfamily [SSF48452] (123-228)
  IPR019734 Tetratricopeptide repeat [PF13181] (164-194)
  IPR019734 Tetratricopeptide repeat [PS50005] (162-195)
  IPR019734 Tetratricopeptide repeat [SM00028] (128-161)
  IPR019734 Tetratricopeptide repeat [SM00028] (162-195)
  IPR019734 Tetratricopeptide repeat [SM00028] (196-229)
  IPR020855 Ureohydrolase, manganese-binding site [PS01053] (574-595)
  IPR023696 Ureohydrolase domain superfamily [SSF52768] (435-643)
  IPR034649 Hsp70-interacting protein, N-terminal [PF18253] (2-43)
  IPR034649 Hsp70-interacting protein, N-terminal [cd14438] (3-43)
  IPR041243 STI1/HOP, DP domain [PF17830] (324-372)

pLDDT: mean 78.93, std 22.64, range [24.25, 98.69]